Protein AF-A0A941WLI4-F1 (afdb_monomer_lite)

Radius of gyration: 25.93 Å; chains: 1; bounding box: 62×63×93 Å

pLDDT: mean 81.25, std 17.16, range [35.31, 98.75]

Structure (mmCIF, N/CA/C/O backbone):
data_AF-A0A941WLI4-F1
#
_entry.id   AF-A0A941WLI4-F1
#
loop_
_atom_site.group_PDB
_atom_site.id
_atom_site.type_symbol
_atom_site.label_atom_id
_atom_site.label_alt_id
_atom_site.label_comp_id
_atom_site.label_asym_id
_atom_site.label_entity_id
_atom_site.label_seq_id
_atom_site.pdbx_PDB_ins_code
_atom_site.Cartn_x
_atom_site.Cartn_y
_atom_site.Cartn_z
_atom_site.occupancy
_atom_site.B_iso_or_equiv
_atom_site.auth_seq_id
_atom_site.auth_comp_id
_atom_site.auth_asym_id
_atom_site.auth_atom_id
_atom_site.pdbx_PDB_model_num
ATOM 1 N N . MET A 1 1 ? -6.046 -20.118 -32.457 1.00 35.31 1 MET A N 1
ATOM 2 C CA . MET A 1 1 ? -5.044 -19.405 -33.283 1.00 35.31 1 MET A CA 1
ATOM 3 C C . MET A 1 1 ? -5.663 -19.207 -34.659 1.00 35.31 1 MET A C 1
ATOM 5 O O . MET A 1 1 ? -5.936 -20.206 -35.312 1.00 35.31 1 MET A O 1
ATOM 9 N N . PHE A 1 2 ? -5.959 -17.973 -35.064 1.00 43.19 2 PHE A N 1
ATOM 10 C CA . PHE A 1 2 ? -6.449 -17.697 -36.419 1.00 43.19 2 PHE A CA 1
ATOM 11 C C . PHE A 1 2 ? -5.266 -17.717 -37.396 1.00 43.19 2 PHE A C 1
ATOM 13 O O . PHE A 1 2 ? -4.190 -17.221 -37.063 1.00 43.19 2 PHE A O 1
ATOM 20 N N . LYS A 1 3 ? -5.441 -18.322 -38.573 1.00 45.19 3 LYS A N 1
ATOM 21 C CA . LYS A 1 3 ? -4.456 -18.323 -39.663 1.00 45.19 3 LYS A CA 1
ATOM 22 C C . LYS A 1 3 ? -5.121 -17.812 -40.943 1.00 45.19 3 LYS A C 1
ATOM 24 O O . LYS A 1 3 ? -6.321 -18.037 -41.099 1.00 45.19 3 LYS A O 1
ATOM 29 N N . PRO A 1 4 ? -4.372 -17.154 -41.845 1.00 57.69 4 PRO A N 1
ATOM 30 C CA . PRO A 1 4 ? -4.900 -16.741 -43.139 1.00 57.69 4 PRO A CA 1
ATOM 31 C C . PRO A 1 4 ? -5.430 -17.944 -43.923 1.00 57.69 4 PRO A C 1
ATOM 33 O O . PRO A 1 4 ? -4.802 -19.005 -43.927 1.00 57.69 4 PRO A O 1
ATOM 36 N N . VAL A 1 5 ? -6.567 -17.762 -44.590 1.00 71.31 5 VAL A N 1
ATOM 37 C CA . VAL A 1 5 ? -7.131 -18.725 -45.541 1.00 71.31 5 VAL A CA 1
ATOM 38 C C . VAL A 1 5 ? -7.074 -18.071 -46.915 1.00 71.31 5 VAL A C 1
ATOM 40 O O . VAL A 1 5 ? -7.635 -16.992 -47.099 1.00 71.31 5 VAL A O 1
ATOM 43 N N . GLU A 1 6 ? -6.375 -18.689 -47.863 1.00 70.69 6 GLU A N 1
ATOM 44 C CA . GLU A 1 6 ? -6.380 -18.234 -49.254 1.00 70.69 6 GLU A CA 1
ATOM 45 C C . GLU A 1 6 ? -7.655 -18.730 -49.947 1.00 70.69 6 GLU A C 1
ATOM 47 O O . GLU A 1 6 ? -7.964 -19.920 -49.898 1.00 70.69 6 GLU A O 1
ATOM 52 N N . LEU A 1 7 ? -8.400 -17.814 -50.569 1.00 78.38 7 LEU A N 1
ATOM 53 C CA . LEU A 1 7 ? -9.630 -18.097 -51.314 1.00 78.38 7 LEU A CA 1
ATOM 54 C C . LEU A 1 7 ? -9.481 -17.567 -52.744 1.00 78.38 7 LEU A C 1
ATOM 56 O O . LEU A 1 7 ? -8.980 -16.455 -52.933 1.00 78.38 7 LEU A O 1
ATOM 60 N N . ALA A 1 8 ? -9.900 -18.347 -53.743 1.00 82.06 8 ALA A N 1
ATOM 61 C CA . ALA A 1 8 ? -9.901 -17.911 -55.136 1.00 82.06 8 ALA A CA 1
ATOM 62 C C . ALA A 1 8 ? -11.144 -17.062 -55.462 1.00 82.06 8 ALA A C 1
ATOM 64 O O . ALA A 1 8 ? -12.126 -17.028 -54.718 1.00 82.06 8 ALA A O 1
ATOM 65 N N . GLU A 1 9 ? -11.113 -16.363 -56.599 1.00 74.31 9 GLU A N 1
ATOM 66 C CA . GLU A 1 9 ? -12.253 -15.579 -57.080 1.00 74.31 9 GLU A CA 1
ATOM 67 C C . GLU A 1 9 ? -13.470 -16.492 -57.321 1.00 74.31 9 GLU A C 1
ATOM 69 O O . GLU A 1 9 ? -13.434 -17.387 -58.164 1.00 74.31 9 GLU A O 1
ATOM 74 N N . GLY A 1 10 ? -14.547 -16.265 -56.563 1.00 80.31 10 GLY A N 1
ATOM 75 C CA . GLY A 1 10 ? -15.776 -17.065 -56.608 1.00 80.31 10 GLY A CA 1
ATOM 76 C C . GLY A 1 10 ? -15.912 -18.112 -55.497 1.00 80.31 10 GLY A C 1
ATOM 77 O O . GLY A 1 10 ? -16.994 -18.683 -55.351 1.00 80.31 10 GLY A O 1
ATOM 78 N N . ASP A 1 11 ? -14.878 -18.328 -54.678 1.00 82.25 11 ASP A N 1
ATOM 79 C CA . ASP A 1 11 ? -14.972 -19.228 -53.531 1.00 82.25 11 ASP A CA 1
ATOM 80 C C . ASP A 1 11 ? -15.781 -18.603 -52.392 1.00 82.25 11 ASP A C 1
ATOM 82 O O . ASP A 1 11 ? -15.665 -17.420 -52.069 1.00 82.25 11 ASP A O 1
ATOM 86 N N . THR A 1 12 ? -16.591 -19.433 -51.736 1.00 71.44 12 THR A N 1
ATOM 87 C CA . THR A 1 12 ? -17.271 -19.074 -50.488 1.00 71.44 12 THR A CA 1
ATOM 88 C C . THR A 1 12 ? -16.783 -20.009 -49.392 1.00 71.44 12 THR A C 1
ATOM 90 O O . THR A 1 12 ? -16.913 -21.225 -49.515 1.00 71.44 12 THR A O 1
ATOM 93 N N . SER A 1 13 ? -16.232 -19.451 -48.316 1.00 70.38 13 SER A N 1
ATOM 94 C CA . SER A 1 13 ? -15.919 -20.205 -47.102 1.00 70.38 13 SER A CA 1
ATOM 95 C C . SER A 1 13 ? -16.942 -19.870 -46.027 1.00 70.38 13 SER A C 1
ATOM 97 O O . SER A 1 13 ? -17.285 -18.704 -45.832 1.00 70.38 13 SER A O 1
ATOM 99 N N . VAL A 1 14 ? -17.439 -20.895 -45.339 1.00 72.50 14 VAL A N 1
ATOM 100 C CA . VAL A 1 14 ? -18.355 -20.750 -44.207 1.00 72.50 14 VAL A CA 1
ATOM 101 C C . VAL A 1 14 ? -17.592 -21.155 -42.956 1.00 72.50 14 VAL A C 1
ATOM 103 O O . VAL A 1 14 ? -17.152 -22.297 -42.836 1.00 72.50 14 VAL A O 1
ATOM 106 N N . MET A 1 15 ? -17.424 -20.209 -42.034 1.00 65.12 15 MET A N 1
ATOM 107 C CA . MET A 1 15 ? -16.890 -20.476 -40.705 1.00 65.12 15 MET A CA 1
ATOM 108 C C . MET A 1 15 ? -18.048 -20.498 -39.715 1.00 65.12 15 MET A C 1
ATOM 110 O O . MET A 1 15 ? -18.773 -19.514 -39.587 1.00 65.12 15 MET A O 1
ATOM 114 N N . GLU A 1 16 ? -18.199 -21.608 -39.004 1.00 68.56 16 GLU A N 1
ATOM 115 C CA . GLU A 1 16 ? -19.107 -21.689 -37.867 1.00 68.56 16 GLU A CA 1
ATOM 116 C C . GLU A 1 16 ? -18.304 -21.448 -36.587 1.00 68.56 16 GLU A C 1
ATOM 118 O O . GLU A 1 16 ? -17.360 -22.175 -36.274 1.00 68.56 16 GLU A O 1
ATOM 123 N N . LEU A 1 17 ? -18.650 -20.377 -35.877 1.00 65.31 17 LEU A N 1
ATOM 124 C CA . LEU A 1 17 ? -18.075 -20.030 -34.584 1.00 65.31 17 LEU A CA 1
ATOM 125 C C . LEU A 1 17 ? -19.111 -20.349 -33.512 1.00 65.31 17 LEU A C 1
ATOM 127 O O . LEU A 1 17 ? -20.175 -19.735 -33.471 1.00 65.31 17 LEU A O 1
ATOM 131 N N . THR A 1 18 ? -18.799 -21.307 -32.644 1.00 67.06 18 THR A N 1
ATOM 132 C CA . THR A 1 18 ? -19.594 -21.561 -31.441 1.00 67.06 18 THR A CA 1
ATOM 133 C C . THR A 1 18 ? -18.980 -20.788 -30.285 1.00 67.06 18 THR A C 1
ATOM 135 O O . THR A 1 18 ? -17.830 -21.025 -29.918 1.00 67.06 18 THR A O 1
ATOM 138 N N . PHE A 1 19 ? -19.751 -19.866 -29.716 1.00 61.34 19 PHE A N 1
ATOM 139 C CA . PHE A 1 19 ? -19.403 -19.185 -28.477 1.00 61.34 19 PHE A CA 1
ATOM 140 C C . PHE A 1 19 ? -20.145 -19.880 -27.340 1.00 61.34 19 PHE A C 1
ATOM 142 O O . PHE A 1 19 ? -21.375 -19.871 -27.302 1.00 61.34 19 PHE A O 1
ATOM 149 N N . THR A 1 20 ? -19.405 -20.498 -26.428 1.00 57.06 20 THR A N 1
ATOM 150 C CA . THR A 1 20 ? -19.954 -21.022 -25.177 1.00 57.06 20 THR A CA 1
ATOM 151 C C . THR A 1 20 ? -19.419 -20.135 -24.062 1.00 57.06 20 THR A C 1
ATOM 153 O O . THR A 1 20 ? -18.197 -20.012 -23.957 1.00 57.06 20 THR A O 1
ATOM 156 N N . PRO A 1 21 ? -20.278 -19.459 -23.278 1.00 54.91 21 PRO A N 1
ATOM 157 C CA . PRO A 1 21 ? -19.793 -18.740 -22.110 1.00 54.91 21 PRO A CA 1
ATOM 158 C C . PRO A 1 21 ? -19.152 -19.759 -21.161 1.00 54.91 21 PRO A C 1
ATOM 160 O O . PRO A 1 21 ? -19.762 -20.786 -20.874 1.00 54.91 21 PRO A O 1
ATOM 163 N N . ALA A 1 22 ? -17.917 -19.502 -20.728 1.00 56.69 22 ALA A N 1
ATOM 164 C CA . ALA A 1 22 ? -17.354 -20.218 -19.589 1.00 56.69 22 ALA A CA 1
ATOM 165 C C . ALA A 1 22 ? -18.136 -19.823 -18.328 1.00 56.69 22 ALA A C 1
ATOM 167 O O . ALA A 1 22 ? -18.590 -18.671 -18.227 1.00 56.69 22 ALA A O 1
ATOM 168 N N . ASP A 1 23 ? -18.297 -20.759 -17.392 1.00 59.03 23 ASP A N 1
ATOM 169 C CA . ASP A 1 23 ? -18.914 -20.444 -16.111 1.00 59.03 23 ASP A CA 1
ATOM 170 C C . ASP A 1 23 ? -18.048 -19.423 -15.360 1.00 59.03 23 ASP A C 1
ATOM 172 O O . ASP A 1 23 ? -16.819 -19.403 -15.442 1.00 59.03 23 ASP A O 1
ATOM 176 N N . PHE A 1 24 ? -18.723 -18.488 -14.692 1.00 55.38 24 PHE A N 1
ATOM 177 C CA . PHE A 1 24 ? -18.091 -17.338 -14.043 1.00 55.38 24 PHE A CA 1
ATOM 178 C C . PHE A 1 24 ? -17.103 -17.752 -12.947 1.00 55.38 24 PHE A C 1
ATOM 180 O O . PHE A 1 24 ? -16.064 -17.121 -12.780 1.00 55.38 24 PHE A O 1
ATOM 187 N N . GLU A 1 25 ? -17.432 -18.839 -12.252 1.00 57.31 25 GLU A N 1
ATOM 188 C CA . GLU A 1 25 ? -16.651 -19.414 -11.157 1.00 57.31 25 GLU A CA 1
ATOM 189 C C . GLU A 1 25 ? -15.349 -20.080 -11.647 1.00 57.31 25 GLU A C 1
ATOM 191 O O . GLU A 1 25 ? -14.444 -20.290 -10.850 1.00 57.31 25 GLU A O 1
ATOM 196 N N . ASP A 1 26 ? -15.198 -20.329 -12.955 1.00 55.44 26 ASP A N 1
ATOM 197 C CA . ASP A 1 26 ? -14.084 -21.119 -13.502 1.00 55.44 26 ASP A CA 1
ATOM 198 C C . ASP A 1 26 ? -12.876 -20.281 -13.967 1.00 55.44 26 ASP A C 1
ATOM 200 O O . ASP A 1 26 ? -11.865 -20.840 -14.393 1.00 55.44 26 ASP A O 1
ATOM 204 N N . SER A 1 27 ? -12.977 -18.945 -13.995 1.00 61.56 27 SER A N 1
ATOM 205 C CA . SER A 1 27 ? -12.001 -18.106 -14.722 1.00 61.56 27 SER A CA 1
ATOM 206 C C . SER A 1 27 ? -10.833 -17.596 -13.869 1.00 61.56 27 SER A C 1
ATOM 208 O O . SER A 1 27 ? -9.748 -17.409 -14.413 1.00 61.56 27 SER A O 1
ATOM 210 N N . PHE A 1 28 ? -11.032 -17.412 -12.559 1.00 71.69 28 PHE A N 1
ATOM 211 C CA . PHE A 1 28 ? -9.983 -17.044 -11.601 1.00 71.69 28 PHE A CA 1
ATOM 212 C C . PHE A 1 28 ? -10.249 -17.761 -10.276 1.00 71.69 28 PHE A C 1
ATOM 214 O O . PHE A 1 28 ? -11.030 -17.279 -9.454 1.00 71.69 28 PHE A O 1
ATOM 221 N N . ASP A 1 29 ? -9.631 -18.928 -10.094 1.00 76.81 29 ASP A N 1
ATOM 222 C CA . ASP A 1 29 ? -9.624 -19.603 -8.798 1.00 76.81 29 ASP A CA 1
ATOM 223 C C . ASP A 1 29 ? -8.736 -18.796 -7.847 1.00 76.81 29 ASP A C 1
ATOM 225 O O . ASP A 1 29 ? -7.531 -18.672 -8.058 1.00 76.81 29 ASP A O 1
ATOM 229 N N . LEU A 1 30 ? -9.354 -18.180 -6.840 1.00 85.69 30 LEU A N 1
ATOM 230 C CA . LEU A 1 30 ? -8.645 -17.428 -5.806 1.00 85.69 30 LEU A CA 1
ATOM 231 C C . LEU A 1 30 ? -8.237 -18.335 -4.632 1.00 85.69 30 LEU A C 1
ATOM 233 O O . LEU A 1 30 ? -7.497 -17.896 -3.747 1.00 85.69 30 LEU A O 1
ATOM 237 N N . GLY A 1 31 ? -8.705 -19.585 -4.632 1.00 88.69 31 GLY A N 1
ATOM 238 C CA . GLY A 1 31 ? -8.692 -20.500 -3.504 1.00 88.69 31 GLY A CA 1
ATOM 239 C C . GLY A 1 31 ? -9.879 -20.278 -2.561 1.00 88.69 3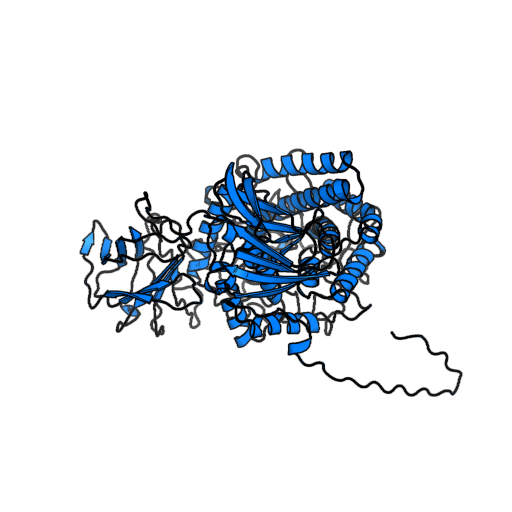1 GLY A C 1
ATOM 240 O O . GLY A 1 31 ? -10.939 -19.818 -2.968 1.00 88.69 31 GLY A O 1
ATOM 241 N N . GLU A 1 32 ? -9.702 -20.620 -1.287 1.00 94.25 32 GLU A N 1
ATOM 242 C CA . GLU A 1 32 ? -10.704 -20.458 -0.228 1.00 94.25 32 GLU A CA 1
ATOM 243 C C . GLU A 1 32 ? -10.306 -19.276 0.664 1.00 94.25 32 GLU A C 1
ATOM 245 O O . GLU A 1 32 ? -9.334 -19.358 1.425 1.00 94.25 32 GLU A O 1
ATOM 250 N N . LEU A 1 33 ? -11.037 -18.163 0.573 1.00 94.62 33 LEU A N 1
ATOM 251 C CA . LEU A 1 33 ? -10.699 -16.915 1.257 1.00 94.62 33 LEU A CA 1
ATOM 252 C C . LEU A 1 33 ? -11.603 -16.690 2.475 1.00 94.62 33 LEU A C 1
ATOM 254 O O . LEU A 1 33 ? -12.803 -16.443 2.357 1.00 94.62 33 LEU A O 1
ATOM 258 N N . TYR A 1 34 ? -11.011 -16.691 3.669 1.00 94.62 34 TYR A N 1
ATOM 259 C CA . TYR A 1 34 ? -11.693 -16.291 4.901 1.00 94.62 34 TYR A CA 1
ATOM 260 C C . TYR A 1 34 ? -11.432 -14.818 5.234 1.00 94.62 34 TYR A C 1
ATOM 262 O O . TYR A 1 34 ? -10.445 -14.222 4.806 1.00 94.62 34 TYR A O 1
ATOM 270 N N . GLY A 1 35 ? -12.336 -14.211 6.008 1.00 91.62 35 GLY A N 1
ATOM 271 C CA . GLY A 1 35 ? -12.226 -12.819 6.465 1.00 91.62 35 GLY A CA 1
ATOM 272 C C . GLY A 1 35 ? -12.597 -11.769 5.412 1.00 91.62 35 GLY A C 1
ATOM 273 O O . GLY A 1 35 ? -12.829 -10.613 5.757 1.00 91.62 35 GLY A O 1
ATOM 274 N N . VAL A 1 36 ? -12.734 -12.166 4.147 1.00 93.19 36 VAL A N 1
ATOM 275 C CA . VAL A 1 36 ? -13.231 -11.335 3.044 1.00 93.19 36 VAL A CA 1
ATOM 276 C C . VAL A 1 36 ? -14.399 -12.021 2.337 1.00 93.19 36 VAL A C 1
ATOM 278 O O . VAL A 1 36 ? -14.551 -13.239 2.408 1.00 93.19 36 VAL A O 1
ATOM 281 N N . ASN A 1 37 ? -15.245 -11.253 1.650 1.00 91.12 37 ASN A N 1
ATOM 282 C CA . ASN A 1 37 ? -16.285 -11.819 0.792 1.00 91.12 37 ASN A CA 1
ATOM 283 C C . ASN A 1 37 ? -15.672 -12.335 -0.522 1.00 91.12 37 ASN A C 1
ATOM 285 O O . ASN A 1 37 ? -15.684 -11.630 -1.530 1.00 91.12 37 ASN A O 1
ATOM 289 N N . GLU A 1 38 ? -15.140 -13.560 -0.489 1.00 90.31 38 GLU A N 1
ATOM 290 C CA . GLU A 1 38 ? -14.499 -14.247 -1.621 1.00 90.31 38 GLU A CA 1
ATOM 291 C C . GLU A 1 38 ? -15.297 -14.123 -2.920 1.00 90.31 38 GLU A C 1
ATOM 293 O O . GLU A 1 38 ? -14.754 -13.746 -3.956 1.00 90.31 38 GLU A O 1
ATOM 298 N N . LYS A 1 39 ? -16.609 -14.374 -2.848 1.00 87.75 39 LYS A N 1
ATOM 299 C CA . LYS A 1 39 ? -17.485 -14.335 -4.016 1.00 87.75 39 LYS A CA 1
ATOM 300 C C . LYS A 1 39 ? -17.496 -12.953 -4.666 1.00 87.75 39 LYS A C 1
ATOM 302 O O . LYS A 1 39 ? -17.342 -12.864 -5.878 1.00 87.75 39 LYS A O 1
ATOM 307 N N . LEU A 1 40 ? -17.656 -11.886 -3.880 1.00 87.88 40 LEU A N 1
ATOM 308 C CA . LEU A 1 40 ? -17.655 -10.520 -4.419 1.00 87.88 40 LEU A CA 1
ATOM 309 C C . LEU A 1 40 ? -16.267 -10.090 -4.907 1.00 87.88 40 LEU A C 1
ATOM 311 O O . LEU A 1 40 ? -16.177 -9.387 -5.909 1.00 87.88 40 LEU A O 1
ATOM 315 N N . VAL A 1 41 ? -15.195 -10.527 -4.239 1.00 89.12 41 VAL A N 1
ATOM 316 C CA . VAL A 1 41 ? -13.811 -10.274 -4.677 1.00 89.12 41 VAL A CA 1
ATOM 317 C C . VAL A 1 41 ? -13.559 -10.923 -6.040 1.00 89.12 41 VAL A C 1
ATOM 319 O O . VAL A 1 41 ? -13.110 -10.253 -6.972 1.00 89.12 41 VAL A O 1
ATOM 322 N N . SER A 1 42 ? -13.910 -12.203 -6.182 1.00 85.50 42 SER A N 1
ATOM 323 C CA . SER A 1 42 ? -13.845 -12.918 -7.458 1.00 85.50 42 SER A CA 1
ATOM 324 C C . SER A 1 42 ? -14.737 -12.256 -8.505 1.00 85.50 42 SER A C 1
ATOM 326 O O . SER A 1 42 ? -14.323 -12.081 -9.653 1.00 85.50 42 SER A O 1
ATOM 328 N N . GLU A 1 43 ? -15.929 -11.797 -8.114 1.00 82.25 43 GLU A N 1
ATOM 329 C CA . GLU A 1 43 ? -16.851 -11.139 -9.030 1.00 82.25 43 GLU A CA 1
ATOM 330 C C . GLU A 1 43 ? -16.317 -9.812 -9.574 1.00 82.25 43 GLU A C 1
ATOM 332 O O . GLU A 1 43 ? -16.396 -9.561 -10.781 1.00 82.25 43 GLU A O 1
ATOM 337 N N . ALA A 1 44 ? -15.703 -8.999 -8.716 1.00 81.94 44 ALA A N 1
ATOM 338 C CA . ALA A 1 44 ? -15.064 -7.749 -9.101 1.00 81.94 44 ALA A CA 1
ATOM 339 C C . ALA A 1 44 ? -13.867 -7.981 -10.043 1.00 81.94 44 ALA A C 1
ATOM 341 O O . ALA A 1 44 ? -13.782 -7.327 -11.086 1.00 81.94 44 ALA A O 1
ATOM 342 N N . LEU A 1 45 ? -12.982 -8.943 -9.738 1.00 80.69 45 LEU A N 1
ATOM 343 C CA . LEU A 1 45 ? -11.840 -9.288 -10.602 1.00 80.69 45 LEU A CA 1
ATOM 344 C C . LEU A 1 45 ? -12.286 -9.802 -11.974 1.00 80.69 45 LEU A C 1
ATOM 346 O O . LEU A 1 45 ? -11.777 -9.348 -13.000 1.00 80.69 45 LEU A O 1
ATOM 350 N N . ASN A 1 46 ? -13.260 -10.712 -12.005 1.00 76.88 46 ASN A N 1
ATOM 351 C CA . ASN A 1 46 ? -13.807 -11.262 -13.243 1.00 76.88 46 ASN A CA 1
ATOM 352 C C . ASN A 1 46 ? -14.489 -10.193 -14.102 1.00 76.88 46 ASN A C 1
ATOM 354 O O . ASN A 1 46 ? -14.291 -10.149 -15.320 1.00 76.88 46 ASN A O 1
ATOM 358 N N . SER A 1 47 ? -15.287 -9.326 -13.475 1.00 75.50 47 SER A N 1
ATOM 359 C CA . SER A 1 47 ? -15.949 -8.209 -14.158 1.00 75.50 47 SER A CA 1
ATOM 360 C C . SER A 1 47 ? -14.917 -7.285 -14.793 1.00 75.50 47 SER A C 1
ATOM 362 O O . SER A 1 47 ? -15.025 -6.939 -15.971 1.00 75.50 47 SER A O 1
ATOM 364 N N . PHE A 1 48 ? -13.864 -6.973 -14.041 1.00 75.44 48 PHE A N 1
ATOM 365 C CA . PHE A 1 48 ? -12.774 -6.142 -14.511 1.00 75.44 48 PHE A CA 1
ATOM 366 C C . PHE A 1 48 ? -12.000 -6.792 -15.674 1.00 75.44 48 PHE A C 1
ATOM 368 O O . PHE A 1 48 ? -11.885 -6.192 -16.741 1.00 75.44 48 PHE A O 1
ATOM 375 N N . ALA A 1 49 ? -11.554 -8.045 -15.545 1.00 71.56 49 ALA A N 1
ATOM 376 C CA . ALA A 1 49 ? -10.831 -8.757 -16.605 1.00 71.56 49 ALA A CA 1
ATOM 377 C C . ALA A 1 49 ? -11.600 -8.808 -17.940 1.00 71.56 49 ALA A C 1
ATOM 379 O O . ALA A 1 49 ? -11.003 -8.712 -19.016 1.00 71.56 49 ALA A O 1
ATOM 380 N N . ARG A 1 50 ? -12.934 -8.934 -17.880 1.00 68.00 50 ARG A N 1
ATOM 381 C CA . ARG A 1 50 ? -13.813 -8.953 -19.060 1.00 68.00 50 ARG A CA 1
ATOM 382 C C . ARG A 1 50 ? -13.936 -7.588 -19.725 1.00 68.00 50 ARG A C 1
ATOM 384 O O . ARG A 1 50 ? -13.878 -7.527 -20.950 1.00 68.00 50 ARG A O 1
ATOM 391 N N . ILE A 1 51 ? -14.086 -6.513 -18.946 1.00 64.12 51 ILE A N 1
ATOM 392 C CA . ILE A 1 51 ? -14.123 -5.137 -19.476 1.00 64.12 51 ILE A CA 1
ATOM 393 C C . ILE A 1 51 ? -12.819 -4.809 -20.185 1.00 64.12 51 ILE A C 1
ATOM 395 O O . ILE A 1 51 ? -12.834 -4.203 -21.248 1.00 64.12 51 ILE A O 1
ATOM 399 N N . MET A 1 52 ? -11.705 -5.281 -19.639 1.00 62.09 52 MET A N 1
ATOM 400 C CA . MET A 1 52 ? -10.374 -5.035 -20.182 1.00 62.09 52 MET A CA 1
ATOM 401 C C . MET A 1 52 ? -10.065 -5.840 -21.450 1.00 62.09 52 MET A C 1
ATOM 403 O O . MET A 1 52 ? -8.968 -5.680 -21.981 1.00 62.09 52 MET A O 1
ATOM 407 N N . LEU A 1 53 ? -10.988 -6.717 -21.904 1.00 54.06 53 LEU A N 1
ATOM 408 C CA . LEU A 1 53 ? -10.856 -7.649 -23.037 1.00 54.06 53 LEU A CA 1
ATOM 409 C C . LEU A 1 53 ? -9.389 -7.998 -23.334 1.00 54.06 53 LEU A C 1
ATOM 411 O O . LEU A 1 53 ? -8.875 -7.737 -24.423 1.00 54.06 53 LEU A O 1
ATOM 415 N N . LEU A 1 54 ? -8.712 -8.601 -22.351 1.00 52.75 54 LEU A N 1
ATOM 416 C CA . LEU A 1 54 ? -7.330 -9.076 -22.467 1.00 52.75 54 LEU A CA 1
ATOM 417 C C . LEU A 1 54 ? -7.301 -10.357 -23.314 1.00 52.75 54 LEU A C 1
ATOM 419 O O . LEU A 1 54 ? -6.991 -11.455 -22.860 1.00 52.75 54 LEU A O 1
ATOM 423 N N . GLY A 1 55 ? -7.708 -10.233 -24.575 1.00 39.19 55 GLY A N 1
ATOM 424 C CA . GLY A 1 55 ? -7.599 -11.284 -25.567 1.00 39.19 55 GLY A CA 1
ATOM 425 C C . GLY A 1 55 ? -6.145 -11.460 -25.995 1.00 39.19 55 GLY A C 1
ATOM 426 O O . GLY A 1 55 ? -5.397 -10.496 -26.172 1.00 39.19 55 GLY A O 1
ATOM 427 N N . LYS A 1 56 ? -5.737 -12.709 -26.240 1.00 37.78 56 LYS A N 1
ATOM 428 C CA . LYS A 1 56 ? -4.448 -13.010 -26.878 1.00 37.78 56 LYS A CA 1
ATOM 429 C C . LYS A 1 56 ? -4.300 -12.168 -28.157 1.00 37.78 56 LYS A C 1
ATOM 431 O O . LYS A 1 56 ? -5.032 -12.395 -29.118 1.00 37.78 56 LYS A O 1
ATOM 436 N N . ASN A 1 57 ? -3.308 -11.273 -28.171 1.00 38.66 57 ASN A N 1
ATOM 437 C CA . ASN A 1 57 ? -2.854 -10.442 -29.301 1.00 38.66 57 ASN A CA 1
ATOM 438 C C . ASN A 1 57 ? -3.559 -9.090 -29.549 1.00 38.66 57 ASN A C 1
ATOM 440 O O . ASN A 1 57 ? -3.323 -8.523 -30.615 1.00 38.66 57 ASN A O 1
ATOM 444 N N . VAL A 1 58 ? -4.369 -8.549 -28.626 1.00 39.06 58 VAL A N 1
ATOM 445 C CA . VAL A 1 58 ? -5.015 -7.223 -28.834 1.00 39.06 58 VAL A CA 1
ATOM 446 C C . VAL A 1 58 ? -4.357 -6.051 -28.084 1.00 39.06 58 VAL A C 1
ATOM 448 O O . VAL A 1 58 ? -4.647 -4.903 -28.405 1.00 39.06 58 VAL A O 1
ATOM 451 N N . GLY A 1 59 ? -3.401 -6.309 -27.181 1.00 48.72 59 GLY A N 1
ATOM 452 C CA . GLY A 1 59 ? -2.838 -5.281 -26.285 1.00 48.72 59 GLY A CA 1
ATOM 453 C C . GLY A 1 59 ? -3.694 -5.094 -25.025 1.00 48.72 59 GLY A C 1
ATOM 454 O O . GLY A 1 59 ? -4.761 -5.695 -24.921 1.00 48.72 59 GLY A O 1
ATOM 455 N N . SER A 1 60 ? -3.206 -4.346 -24.030 1.00 54.66 60 SER A N 1
ATOM 456 C CA . SER A 1 60 ? -4.012 -3.984 -22.855 1.00 54.66 60 SER A CA 1
ATOM 457 C C . SER A 1 60 ? -4.845 -2.740 -23.172 1.00 54.66 60 SER A C 1
ATOM 459 O O . SER A 1 60 ? -4.357 -1.808 -23.805 1.00 54.66 60 SER A O 1
ATOM 461 N N . ALA A 1 61 ? -6.110 -2.731 -22.758 1.00 52.47 61 ALA A N 1
ATOM 462 C CA . ALA A 1 61 ? -7.006 -1.582 -22.867 1.00 52.47 61 ALA A CA 1
ATOM 463 C C . ALA A 1 61 ? -7.565 -1.305 -21.478 1.00 52.47 61 ALA A C 1
ATOM 465 O O . ALA A 1 61 ? -8.130 -2.215 -20.889 1.00 52.47 61 ALA A O 1
ATOM 466 N N . GLN A 1 62 ? -7.352 -0.100 -20.945 1.00 54.00 62 GLN A N 1
ATOM 467 C CA . GLN A 1 62 ? -7.739 0.269 -19.571 1.00 54.00 62 GLN A CA 1
ATOM 468 C C . GLN A 1 62 ? -8.881 1.274 -19.475 1.00 54.00 62 GLN A C 1
ATOM 470 O O . GLN A 1 62 ? -9.301 1.660 -18.389 1.00 54.00 62 GLN A O 1
ATOM 475 N N . GLU A 1 63 ? -9.374 1.686 -20.628 1.00 56.84 63 GLU A N 1
ATOM 476 C CA . GLU A 1 63 ? -10.536 2.535 -20.785 1.00 56.84 63 GLU A CA 1
ATOM 477 C C . GLU A 1 63 ? -11.516 1.793 -21.681 1.00 56.84 63 GLU A C 1
ATOM 479 O O . GLU A 1 63 ? -11.125 0.867 -22.401 1.00 56.84 63 GLU A O 1
ATOM 484 N N . PHE A 1 64 ? -12.799 2.126 -21.559 1.00 52.97 64 PHE A N 1
ATOM 485 C CA . PHE A 1 64 ? -13.883 1.316 -22.088 1.00 52.97 64 PHE A CA 1
ATOM 486 C C . PHE A 1 64 ? -13.694 0.983 -23.581 1.00 52.97 64 PHE A C 1
ATOM 488 O O . PHE A 1 64 ? -13.884 1.852 -24.442 1.00 52.97 64 PHE A O 1
ATOM 495 N N . PRO A 1 65 ? -13.408 -0.288 -23.932 1.00 49.47 65 PRO A N 1
ATOM 496 C CA . PRO A 1 65 ? -12.993 -0.652 -25.287 1.00 49.47 65 PRO A CA 1
ATOM 497 C C . PRO A 1 65 ? -14.118 -0.531 -26.324 1.00 49.47 65 PRO A C 1
ATOM 499 O O . PRO A 1 65 ? -13.859 -0.644 -27.522 1.00 49.47 65 PRO A O 1
ATOM 502 N N . ASN A 1 66 ? -15.370 -0.315 -25.889 1.00 43.78 66 ASN A N 1
ATOM 503 C CA . ASN A 1 66 ? -16.520 -0.186 -26.788 1.00 43.78 66 ASN A CA 1
ATOM 504 C C . ASN A 1 66 ? -16.848 1.267 -27.185 1.00 43.78 66 ASN A C 1
ATOM 506 O O . ASN A 1 66 ? -17.624 1.452 -28.122 1.00 43.78 66 ASN A O 1
ATOM 510 N N . VAL A 1 67 ? -16.287 2.283 -26.513 1.00 46.88 67 VAL A N 1
ATOM 511 C CA . VAL A 1 67 ? -16.450 3.711 -26.884 1.00 46.88 67 VAL A CA 1
ATOM 512 C C . VAL A 1 67 ? -15.114 4.301 -27.337 1.00 46.88 67 VAL A C 1
ATOM 514 O O . VAL A 1 67 ? -15.072 5.035 -28.325 1.00 46.88 67 VAL A O 1
ATOM 517 N N . TYR A 1 68 ? -14.019 3.897 -26.693 1.00 48.66 68 TYR A N 1
ATOM 518 C CA . TYR A 1 68 ? -12.683 4.408 -26.949 1.00 48.66 68 TYR A CA 1
ATOM 519 C C . TYR A 1 68 ? -11.727 3.242 -27.248 1.00 48.66 68 TYR A C 1
ATOM 521 O O . TYR A 1 68 ? -11.373 2.472 -26.362 1.00 48.66 68 TYR A O 1
ATOM 529 N N . ILE A 1 69 ? -11.237 3.122 -28.494 1.00 46.50 69 ILE A N 1
ATOM 530 C CA . ILE A 1 69 ? -9.973 2.395 -28.766 1.00 46.50 69 ILE A CA 1
ATOM 531 C C . ILE A 1 69 ? -8.832 3.351 -28.411 1.00 46.50 69 ILE A C 1
ATOM 533 O O . ILE A 1 69 ? -8.022 3.772 -29.238 1.00 46.50 69 ILE A O 1
ATOM 537 N N . GLU A 1 70 ? -8.862 3.789 -27.166 1.00 44.41 70 GLU A N 1
ATOM 538 C CA . GLU A 1 70 ? -7.797 4.526 -26.542 1.00 44.41 70 GLU A CA 1
ATOM 539 C C . GLU A 1 70 ? -6.782 3.490 -26.063 1.00 44.41 70 GLU A C 1
ATOM 541 O O . GLU A 1 70 ? -7.127 2.419 -25.565 1.00 44.41 70 GLU A O 1
ATOM 546 N N . LEU A 1 71 ? -5.507 3.769 -26.304 1.00 47.94 71 LEU A N 1
ATOM 547 C CA . LEU A 1 71 ? -4.432 3.147 -25.552 1.00 47.94 71 LEU A CA 1
ATOM 548 C C . LEU A 1 71 ? -4.232 4.132 -24.400 1.00 47.94 71 LEU A C 1
ATOM 550 O O . LEU A 1 71 ? -3.588 5.152 -24.629 1.00 47.94 71 LEU A O 1
ATOM 554 N N . PRO A 1 72 ? -4.887 3.948 -23.239 1.00 55.12 72 PRO A N 1
ATOM 555 C CA . PRO A 1 72 ? -4.724 4.835 -22.088 1.00 55.12 72 PRO A CA 1
ATOM 556 C C . PRO A 1 72 ? -3.337 4.628 -21.482 1.00 55.12 72 PRO A C 1
ATOM 558 O O . PRO A 1 72 ? -2.479 4.044 -22.133 1.00 55.12 72 PRO A O 1
ATOM 561 N N . ALA A 1 73 ? -3.068 5.121 -20.273 1.00 60.88 73 ALA A N 1
ATOM 562 C CA . ALA A 1 73 ? -1.728 5.204 -19.690 1.00 60.88 73 ALA A CA 1
ATOM 563 C C . ALA A 1 73 ? -1.038 3.836 -19.423 1.00 60.88 73 ALA A C 1
ATOM 565 O O . ALA A 1 73 ? -0.736 3.488 -18.290 1.00 60.88 73 ALA A O 1
ATOM 566 N N . LEU A 1 74 ? -0.730 3.064 -20.472 1.00 63.72 74 LEU A N 1
ATOM 567 C CA . LEU A 1 74 ? -0.124 1.729 -20.492 1.00 63.72 74 LEU A CA 1
ATOM 568 C C . LEU A 1 74 ? 1.179 1.645 -19.701 1.00 63.72 74 LEU A C 1
ATOM 570 O O . LEU A 1 74 ? 1.512 0.601 -19.140 1.00 63.72 74 LEU A O 1
ATOM 574 N N . GLN A 1 75 ? 1.891 2.762 -19.664 1.00 71.00 75 GLN A N 1
ATOM 575 C CA . GLN A 1 75 ? 3.113 2.975 -18.916 1.00 71.00 75 GLN A CA 1
ATOM 576 C C . GLN A 1 75 ? 2.927 2.979 -17.397 1.00 71.00 75 GLN A C 1
ATOM 578 O O . GLN A 1 75 ? 3.927 2.934 -16.692 1.00 71.00 75 GLN A O 1
ATOM 583 N N . MET A 1 76 ? 1.703 3.068 -16.874 1.00 79.25 76 MET A N 1
ATOM 584 C CA . MET A 1 76 ? 1.491 3.125 -15.433 1.00 79.25 76 MET A CA 1
ATOM 585 C C . MET A 1 76 ? 1.816 1.799 -14.758 1.00 79.25 76 MET A C 1
ATOM 587 O O . MET A 1 76 ? 1.428 0.727 -15.220 1.00 79.25 76 MET A O 1
ATOM 591 N N . HIS A 1 77 ? 2.534 1.875 -13.638 1.00 78.81 77 HIS A N 1
ATOM 592 C CA . HIS A 1 77 ? 3.030 0.696 -12.933 1.00 78.81 77 HIS A CA 1
ATOM 593 C C . HIS A 1 77 ? 1.896 -0.205 -12.415 1.00 78.81 77 HIS A C 1
ATOM 595 O O . HIS A 1 77 ? 1.983 -1.433 -12.496 1.00 78.81 77 HIS A O 1
ATOM 601 N N . TRP A 1 78 ? 0.782 0.390 -11.980 1.00 81.19 78 TRP A N 1
ATOM 602 C CA . TRP A 1 78 ? -0.388 -0.335 -11.482 1.00 81.19 78 TRP A CA 1
ATOM 603 C C . TRP A 1 78 ? -1.086 -1.192 -12.557 1.00 81.19 78 TRP A C 1
ATOM 605 O O . TRP A 1 78 ? -1.820 -2.121 -12.227 1.00 81.19 78 TRP A O 1
ATOM 615 N N . ASN A 1 79 ? -0.790 -0.989 -13.845 1.00 80.75 79 ASN A N 1
ATOM 616 C CA . ASN A 1 79 ? -1.264 -1.856 -14.935 1.00 80.75 79 ASN A CA 1
ATOM 617 C C . ASN A 1 79 ? -0.626 -3.232 -14.862 1.00 80.75 79 ASN A C 1
ATOM 619 O O . ASN A 1 79 ? -1.288 -4.257 -15.022 1.00 80.75 79 ASN A O 1
ATOM 623 N N . THR A 1 80 ? 0.682 -3.235 -14.621 1.00 86.00 80 THR A N 1
ATOM 624 C CA . THR A 1 80 ? 1.459 -4.452 -14.444 1.00 86.00 80 THR A CA 1
ATOM 625 C C . THR A 1 80 ? 1.030 -5.165 -13.164 1.00 86.00 80 THR A C 1
ATOM 627 O O . THR A 1 80 ? 0.890 -6.385 -13.179 1.00 86.00 80 THR A O 1
ATOM 630 N N . ALA A 1 81 ? 0.747 -4.415 -12.093 1.00 86.19 81 ALA A N 1
ATOM 631 C CA . ALA A 1 81 ? 0.190 -4.959 -10.856 1.00 86.19 81 ALA A CA 1
ATOM 632 C C . ALA A 1 81 ? -1.149 -5.681 -11.097 1.00 86.19 81 ALA A C 1
ATOM 634 O O . ALA A 1 81 ? -1.291 -6.846 -10.736 1.00 86.19 81 ALA A O 1
ATOM 635 N N . MET A 1 82 ? -2.089 -5.041 -11.803 1.00 81.56 82 MET A N 1
ATOM 636 C CA . MET A 1 82 ? -3.378 -5.657 -12.136 1.00 81.56 82 MET A CA 1
ATOM 637 C C . MET A 1 82 ? -3.251 -6.879 -13.039 1.00 81.56 82 MET A C 1
ATOM 639 O O . MET A 1 82 ? -3.909 -7.889 -12.800 1.00 81.56 82 MET A O 1
ATOM 643 N N . ALA A 1 83 ? -2.404 -6.804 -14.071 1.00 81.69 83 ALA A N 1
ATOM 644 C CA . ALA A 1 83 ? -2.168 -7.936 -14.959 1.00 81.69 83 ALA A CA 1
ATOM 645 C C . ALA A 1 83 ? -1.665 -9.164 -14.183 1.00 81.69 83 ALA A C 1
ATOM 647 O O . ALA A 1 83 ? -2.082 -10.280 -14.497 1.00 81.69 83 ALA A O 1
ATOM 648 N N . ALA A 1 84 ? -0.835 -8.949 -13.156 1.00 82.50 84 ALA A N 1
ATOM 649 C CA . ALA A 1 84 ? -0.330 -10.002 -12.283 1.00 82.50 84 ALA A CA 1
ATOM 650 C C . ALA A 1 84 ? -1.411 -10.573 -11.349 1.00 82.50 84 ALA A C 1
ATOM 652 O O . ALA A 1 84 ? -1.460 -11.786 -11.160 1.00 82.50 84 ALA A O 1
ATOM 653 N N . THR A 1 85 ? -2.313 -9.741 -10.812 1.00 82.00 85 THR A N 1
ATOM 654 C CA . THR A 1 85 ? -3.405 -10.194 -9.924 1.00 82.00 85 THR A CA 1
ATOM 655 C C . THR A 1 85 ? -4.378 -11.157 -10.605 1.00 82.00 85 THR A C 1
ATOM 657 O O . THR A 1 85 ? -4.964 -11.996 -9.932 1.00 82.00 85 THR A O 1
ATOM 660 N N . PHE A 1 86 ? -4.523 -11.100 -11.932 1.00 78.19 86 PHE A N 1
ATOM 661 C CA . PHE A 1 86 ? -5.340 -12.071 -12.668 1.00 78.19 86 PHE A CA 1
ATOM 662 C C . PHE A 1 86 ? -4.782 -13.497 -12.656 1.00 78.19 86 PHE A C 1
ATOM 664 O O . PHE A 1 86 ? -5.491 -14.415 -13.045 1.00 78.19 86 PHE A O 1
ATOM 671 N N . GLY A 1 87 ? -3.522 -13.708 -12.266 1.00 74.19 87 GLY A N 1
ATOM 672 C CA . GLY A 1 87 ? -2.963 -15.056 -12.160 1.00 74.19 87 GLY A CA 1
ATOM 673 C C . GLY A 1 87 ? -2.887 -15.825 -13.488 1.00 74.19 87 GLY A C 1
ATOM 674 O O . GLY A 1 87 ? -2.812 -17.049 -13.477 1.00 74.19 87 GLY A O 1
ATOM 675 N N . ASP A 1 88 ? -2.884 -15.133 -14.633 1.00 77.50 88 ASP A N 1
ATOM 676 C CA . ASP A 1 88 ? -2.867 -15.732 -15.972 1.00 77.50 88 ASP A CA 1
ATOM 677 C C . ASP A 1 88 ? -1.644 -15.273 -16.791 1.00 77.50 88 ASP A C 1
ATOM 679 O O . ASP A 1 88 ? -1.260 -14.105 -16.811 1.00 77.50 88 ASP A O 1
ATOM 683 N N . ASP A 1 89 ? -1.016 -16.197 -17.523 1.00 80.88 89 ASP A N 1
ATOM 684 C CA . ASP A 1 89 ? 0.142 -15.860 -18.362 1.00 80.88 89 ASP A CA 1
ATOM 685 C C . ASP A 1 89 ? -0.261 -15.006 -19.582 1.00 80.88 89 ASP A C 1
ATOM 687 O O . ASP A 1 89 ? 0.570 -14.274 -20.132 1.00 80.88 89 ASP A O 1
ATOM 691 N N . ALA A 1 90 ? -1.513 -15.091 -20.055 1.00 77.19 90 ALA A N 1
ATOM 692 C CA . ALA A 1 90 ? -1.953 -14.316 -21.212 1.00 77.19 90 ALA A CA 1
ATOM 693 C C . ALA A 1 90 ? -2.185 -12.834 -20.871 1.00 77.19 90 ALA A C 1
ATOM 695 O O . ALA A 1 90 ? -1.847 -11.985 -21.707 1.00 77.19 90 ALA A O 1
ATOM 696 N N . SER A 1 91 ? -2.668 -12.503 -19.667 1.00 78.00 91 SER A N 1
ATOM 697 C CA . SER A 1 91 ? -2.729 -11.113 -19.183 1.00 78.00 91 SER A CA 1
ATOM 698 C C . SER A 1 91 ? -1.329 -10.494 -19.116 1.00 78.00 91 SER A C 1
ATOM 700 O O . SER A 1 91 ? -1.097 -9.420 -19.678 1.00 78.00 91 SER A O 1
ATOM 702 N N . MET A 1 92 ? -0.357 -11.210 -18.543 1.00 84.88 92 MET A N 1
ATOM 703 C CA . MET A 1 92 ? 1.029 -10.746 -18.471 1.00 84.88 92 MET A CA 1
ATOM 704 C C . MET A 1 92 ? 1.647 -10.599 -19.862 1.00 84.88 92 MET A C 1
ATOM 706 O O . MET A 1 92 ? 2.218 -9.556 -20.177 1.00 84.88 92 MET A O 1
ATOM 710 N N . ASN A 1 93 ? 1.469 -11.572 -20.757 1.00 83.19 93 ASN A N 1
ATOM 711 C CA . ASN A 1 93 ? 1.950 -11.445 -22.135 1.00 83.19 93 ASN A CA 1
ATOM 712 C C . ASN A 1 93 ? 1.305 -10.255 -22.871 1.00 83.19 93 ASN A C 1
ATOM 714 O O . ASN A 1 93 ? 1.940 -9.634 -23.719 1.00 83.19 93 ASN A O 1
ATOM 718 N N . THR A 1 94 ? 0.067 -9.898 -22.544 1.00 78.12 94 THR A N 1
ATOM 719 C CA . THR A 1 94 ? -0.586 -8.706 -23.094 1.00 78.12 94 THR A CA 1
ATOM 720 C C . THR A 1 94 ? 0.100 -7.423 -22.613 1.00 78.12 94 THR A C 1
ATOM 722 O O . THR A 1 94 ? 0.446 -6.571 -23.437 1.00 78.12 94 THR A O 1
ATOM 725 N N . GLN A 1 95 ? 0.407 -7.331 -21.316 1.00 83.75 95 GLN A N 1
ATOM 726 C CA . GLN A 1 95 ? 1.166 -6.213 -20.749 1.00 83.75 95 GLN A CA 1
ATOM 727 C C . GLN A 1 95 ? 2.587 -6.114 -21.327 1.00 83.75 95 GLN A C 1
ATOM 729 O O . GLN A 1 95 ? 3.058 -5.016 -21.625 1.00 83.75 95 GLN A O 1
ATOM 734 N N . LYS A 1 96 ? 3.251 -7.249 -21.590 1.00 88.00 96 LYS A N 1
ATOM 735 C CA . LYS A 1 96 ? 4.547 -7.291 -22.291 1.00 88.00 96 LYS A CA 1
ATOM 736 C C . LYS A 1 96 ? 4.498 -6.503 -23.599 1.00 88.00 96 LYS A C 1
ATOM 738 O O . LYS A 1 96 ? 5.333 -5.634 -23.839 1.00 88.00 96 LYS A O 1
ATOM 743 N N . TRP A 1 97 ? 3.524 -6.807 -24.458 1.00 82.38 97 TRP A N 1
ATOM 744 C CA . TRP A 1 97 ? 3.403 -6.168 -25.771 1.00 82.38 97 TRP A CA 1
ATOM 745 C C . TRP A 1 97 ? 2.996 -4.701 -25.674 1.00 82.38 97 TRP A C 1
ATOM 747 O O . TRP A 1 97 ? 3.480 -3.900 -26.470 1.00 82.38 97 TRP A O 1
ATOM 757 N N . ALA A 1 98 ? 2.184 -4.334 -24.682 1.00 79.94 98 ALA A N 1
ATOM 758 C CA . ALA A 1 98 ? 1.873 -2.939 -24.391 1.00 79.94 98 ALA A CA 1
ATOM 759 C C . ALA A 1 98 ? 3.146 -2.124 -24.098 1.00 79.94 98 ALA A C 1
ATOM 761 O O . ALA A 1 98 ? 3.386 -1.101 -24.743 1.00 79.94 98 ALA A O 1
ATOM 762 N N . LEU A 1 99 ? 4.023 -2.631 -23.224 1.00 87.25 99 LEU A N 1
ATOM 763 C CA . LEU A 1 99 ? 5.304 -1.990 -22.912 1.00 87.25 99 LEU A CA 1
ATOM 764 C C . LEU A 1 99 ? 6.222 -1.909 -24.145 1.00 87.25 99 LEU A C 1
ATOM 766 O O . LEU A 1 99 ? 6.793 -0.856 -24.427 1.00 87.25 99 LEU A O 1
ATOM 770 N N . LYS A 1 100 ? 6.306 -2.975 -24.952 1.00 87.44 100 LYS A N 1
ATOM 771 C CA . LYS A 1 100 ? 7.097 -2.963 -26.200 1.00 87.44 100 LYS A CA 1
ATOM 772 C C . LYS A 1 100 ? 6.571 -1.963 -27.235 1.00 87.44 100 LYS A C 1
ATOM 774 O O . LYS A 1 100 ? 7.362 -1.327 -27.939 1.00 87.44 100 LYS A O 1
ATOM 779 N N . ASN A 1 101 ? 5.252 -1.803 -27.330 1.00 82.25 101 ASN A N 1
ATOM 780 C CA . ASN A 1 101 ? 4.628 -0.848 -28.244 1.00 82.25 101 ASN A CA 1
ATOM 781 C C . ASN A 1 101 ? 4.975 0.598 -27.872 1.00 82.25 101 ASN A C 1
ATOM 783 O O . ASN A 1 101 ? 5.214 1.403 -28.772 1.00 82.25 101 ASN A O 1
ATOM 787 N N . ILE A 1 102 ? 5.086 0.920 -26.578 1.00 83.50 102 ILE A N 1
ATOM 788 C CA . ILE A 1 102 ? 5.548 2.242 -26.134 1.00 83.50 102 ILE A CA 1
ATOM 789 C C . ILE A 1 102 ? 6.959 2.510 -26.662 1.00 83.50 102 ILE A C 1
ATOM 791 O O . ILE A 1 102 ? 7.166 3.520 -27.335 1.00 83.50 102 ILE A O 1
ATOM 795 N N . SER A 1 103 ? 7.909 1.596 -26.430 1.00 88.44 103 SER A N 1
ATOM 796 C CA . SER A 1 103 ? 9.284 1.745 -26.935 1.00 88.44 103 SER A CA 1
ATOM 797 C C . SER A 1 103 ? 9.334 1.921 -28.456 1.00 88.44 103 SER A C 1
ATOM 799 O O . SER A 1 103 ? 10.083 2.753 -28.960 1.00 88.44 103 SER A O 1
ATOM 801 N N . THR A 1 104 ? 8.517 1.160 -29.186 1.00 85.31 104 THR A N 1
ATOM 802 C CA . THR A 1 104 ? 8.574 1.103 -30.653 1.00 85.31 104 THR A CA 1
ATOM 803 C C . THR A 1 104 ? 7.901 2.303 -31.320 1.00 85.31 104 THR A C 1
ATOM 805 O O . THR A 1 104 ? 8.405 2.825 -32.314 1.00 85.31 104 THR A O 1
ATOM 808 N N . PHE A 1 105 ? 6.745 2.731 -30.810 1.00 80.75 105 PHE A N 1
ATOM 809 C CA . PHE A 1 105 ? 5.874 3.678 -31.511 1.00 80.75 105 PHE A CA 1
ATOM 810 C C . PHE A 1 105 ? 5.768 5.039 -30.823 1.00 80.75 105 PHE A C 1
ATOM 812 O O . PHE A 1 105 ? 5.565 6.047 -31.506 1.00 80.75 105 PHE A O 1
ATOM 819 N N . LEU A 1 106 ? 5.916 5.091 -29.497 1.00 81.62 106 LEU A N 1
ATOM 820 C CA . LEU A 1 106 ? 5.605 6.280 -28.697 1.00 81.62 106 LEU A CA 1
ATOM 821 C C . LEU A 1 106 ? 6.856 6.969 -28.147 1.00 81.62 106 LEU A C 1
ATOM 823 O O . LEU A 1 106 ? 6.895 8.201 -28.092 1.00 81.62 106 LEU A O 1
ATOM 827 N N . GLN A 1 107 ? 7.903 6.216 -27.820 1.00 88.50 107 GLN A N 1
ATOM 828 C CA . GLN A 1 107 ? 9.167 6.766 -27.347 1.00 88.50 107 GLN A CA 1
ATOM 829 C C . GLN A 1 107 ? 9.947 7.426 -28.495 1.00 88.50 107 GLN A C 1
ATOM 831 O O . GLN A 1 107 ? 10.080 6.876 -29.588 1.00 88.50 107 GLN A O 1
ATOM 836 N N . LYS A 1 108 ? 10.433 8.646 -28.271 1.00 89.62 108 LYS A N 1
ATOM 837 C CA . LYS A 1 108 ? 11.323 9.366 -29.190 1.00 89.62 108 LYS A CA 1
ATOM 838 C C . LYS A 1 108 ? 12.782 8.953 -28.983 1.00 89.62 108 LYS A C 1
ATOM 840 O O . LYS A 1 108 ? 13.137 8.324 -27.989 1.00 89.62 108 LYS A O 1
ATOM 845 N N . GLU A 1 109 ? 13.647 9.360 -29.909 1.00 91.38 109 GLU A N 1
ATOM 846 C CA . GLU A 1 109 ? 15.092 9.099 -29.832 1.00 91.38 109 GLU A CA 1
ATOM 847 C C . GLU A 1 109 ? 15.745 9.672 -28.565 1.00 91.38 109 GLU A C 1
ATOM 849 O O . GLU A 1 109 ? 16.638 9.038 -28.006 1.00 91.38 109 GLU A O 1
ATOM 854 N N . ASP A 1 110 ? 15.271 10.828 -28.087 1.00 91.06 110 ASP A N 1
ATOM 855 C CA . ASP A 1 110 ? 15.735 11.481 -26.855 1.00 91.06 110 ASP A CA 1
ATOM 856 C C . ASP A 1 110 ? 15.200 10.826 -25.569 1.00 91.06 110 ASP A C 1
ATOM 858 O O . ASP A 1 110 ? 15.546 11.263 -24.476 1.00 91.06 110 ASP A O 1
ATOM 862 N N . GLY A 1 111 ? 14.379 9.777 -25.692 1.00 92.31 111 GLY A N 1
ATOM 863 C CA . GLY A 1 111 ? 13.777 9.047 -24.581 1.00 92.31 111 GLY A CA 1
ATOM 864 C C . GLY A 1 111 ? 12.398 9.540 -24.157 1.00 92.31 111 GLY A C 1
ATOM 865 O O . GLY A 1 111 ? 11.733 8.842 -23.392 1.00 92.31 111 GLY A O 1
ATOM 866 N N . HIS A 1 112 ? 11.928 10.677 -24.680 1.00 89.56 112 HIS A N 1
ATOM 867 C CA . HIS A 1 112 ? 10.607 11.211 -24.358 1.00 89.56 112 HIS A CA 1
ATOM 868 C C . HIS A 1 112 ? 9.495 10.266 -24.820 1.00 89.56 112 HIS A C 1
ATOM 870 O O . HIS A 1 112 ? 9.377 9.963 -26.010 1.00 89.56 112 HIS A O 1
ATOM 876 N N . ILE A 1 113 ? 8.649 9.826 -23.891 1.00 85.56 113 ILE A N 1
ATOM 877 C CA . ILE A 1 113 ? 7.426 9.082 -24.210 1.00 85.56 113 ILE A CA 1
ATOM 878 C C . ILE A 1 113 ? 6.338 10.082 -24.601 1.00 85.56 113 ILE A C 1
ATOM 880 O O . ILE A 1 113 ? 5.994 10.965 -23.818 1.00 85.56 113 ILE A O 1
ATOM 884 N N . ARG A 1 114 ? 5.831 9.957 -25.830 1.00 77.19 114 ARG A N 1
ATOM 885 C CA . ARG A 1 114 ? 4.703 10.750 -26.334 1.00 77.19 114 ARG A CA 1
ATOM 886 C C . ARG A 1 114 ? 3.389 10.302 -25.699 1.00 77.19 114 ARG A C 1
ATOM 888 O O . ARG A 1 114 ? 3.336 9.283 -25.022 1.00 77.19 114 ARG A O 1
ATOM 895 N N . SER A 1 115 ? 2.331 11.060 -25.986 1.00 68.44 115 SER A N 1
ATOM 896 C CA . SER A 1 115 ? 0.959 10.690 -25.641 1.00 68.44 115 SER A CA 1
ATOM 897 C C . SER A 1 115 ? 0.662 9.222 -25.929 1.00 68.44 115 SER A C 1
ATOM 899 O O . SER A 1 115 ? 1.142 8.694 -26.941 1.00 68.44 115 SER A O 1
ATOM 901 N N . PRO A 1 116 ? -0.149 8.577 -25.077 1.00 60.72 116 PRO A N 1
ATOM 902 C CA . PRO A 1 116 ? -0.360 7.145 -25.152 1.00 60.72 116 PRO A CA 1
ATOM 903 C C . PRO A 1 116 ? -1.156 6.731 -26.405 1.00 60.72 116 PRO A C 1
ATOM 905 O O . PRO A 1 116 ? -1.211 5.549 -26.714 1.00 60.72 116 PRO A O 1
ATOM 908 N N . TYR A 1 117 ? -1.662 7.688 -27.200 1.00 61.47 117 TYR A N 1
ATOM 909 C CA . TYR A 1 117 ? -2.398 7.467 -28.447 1.00 61.47 117 TYR A CA 1
ATOM 910 C C . TYR A 1 117 ? -1.480 7.387 -29.690 1.00 61.47 117 TYR A C 1
ATOM 912 O O . TYR A 1 117 ? -1.152 8.422 -30.278 1.00 61.47 117 TYR A O 1
ATOM 920 N N . PRO A 1 118 ? -1.127 6.189 -30.210 1.00 55.22 118 PRO A N 1
ATOM 921 C CA . PRO A 1 118 ? -0.199 6.035 -31.338 1.00 55.22 118 PRO A CA 1
ATOM 922 C C . PRO A 1 118 ? -0.762 6.551 -32.666 1.00 55.22 118 PRO A C 1
ATOM 924 O O . PRO A 1 118 ? -0.017 6.708 -33.631 1.00 55.22 118 PRO A O 1
ATOM 927 N N . GLY A 1 119 ? -2.075 6.801 -32.724 1.00 55.56 119 GLY A N 1
ATOM 928 C CA . GLY A 1 119 ? -2.777 7.335 -33.889 1.00 55.56 119 GLY A CA 1
ATOM 929 C C . GLY A 1 119 ? -2.980 8.851 -33.882 1.00 55.56 119 GLY A C 1
ATOM 930 O O . GLY A 1 119 ? -3.466 9.381 -34.879 1.00 55.56 119 GLY A O 1
ATOM 931 N N . ILE A 1 120 ? -2.628 9.559 -32.801 1.00 57.16 120 ILE A N 1
ATOM 932 C CA . ILE A 1 120 ? -2.846 11.008 -32.698 1.00 57.16 120 ILE A CA 1
ATOM 933 C C . ILE A 1 120 ? -1.508 11.743 -32.896 1.00 57.16 120 ILE A C 1
ATOM 935 O O . ILE A 1 120 ? -0.639 11.697 -32.025 1.00 57.16 120 ILE A O 1
ATOM 939 N N . PRO A 1 121 ? -1.296 12.420 -34.041 1.00 51.97 121 PRO A N 1
ATOM 940 C CA . PRO A 1 121 ? -0.081 13.193 -34.273 1.00 51.97 121 PRO A CA 1
ATOM 941 C C . PRO A 1 121 ? -0.058 14.491 -33.444 1.00 51.97 121 PRO A C 1
ATOM 943 O O . PRO A 1 121 ? -1.054 15.208 -33.377 1.00 51.97 121 PRO A O 1
ATOM 946 N N . GLY A 1 122 ? 1.111 14.850 -32.898 1.00 55.06 122 GLY A N 1
ATOM 947 C CA . GLY A 1 122 ? 1.374 16.158 -32.273 1.00 55.06 122 GLY A CA 1
ATOM 948 C C . GLY A 1 122 ? 1.476 16.152 -30.741 1.00 55.06 122 GLY A C 1
ATOM 949 O O . GLY A 1 122 ? 1.644 15.105 -30.123 1.00 55.06 122 GLY A O 1
ATOM 950 N N . ASN A 1 123 ? 1.425 17.351 -30.143 1.00 59.03 123 ASN A N 1
ATOM 951 C CA . ASN A 1 123 ? 1.334 17.557 -28.693 1.00 59.03 123 ASN A CA 1
ATOM 952 C C . ASN A 1 123 ? -0.143 17.491 -28.280 1.00 59.03 123 ASN A C 1
ATOM 954 O O . ASN A 1 123 ? -0.846 18.499 -28.317 1.00 59.03 123 ASN A O 1
ATOM 958 N N . ASN A 1 124 ? -0.619 16.304 -27.939 1.00 60.72 124 ASN A N 1
ATOM 959 C CA . ASN A 1 124 ? -1.966 16.033 -27.438 1.00 60.72 124 ASN A CA 1
ATOM 960 C C . ASN A 1 124 ? -1.923 15.625 -25.949 1.00 60.72 124 ASN A C 1
ATOM 962 O O . ASN A 1 124 ? -0.884 15.735 -25.291 1.00 60.72 124 ASN A O 1
ATOM 966 N N . TRP A 1 125 ? -3.066 15.176 -25.419 1.00 61.06 125 TRP A N 1
ATOM 967 C CA . TRP A 1 125 ? -3.234 14.747 -24.028 1.00 61.06 125 TRP A CA 1
ATOM 968 C C . TRP A 1 125 ? -2.145 13.756 -23.590 1.00 61.06 125 TRP A C 1
ATOM 970 O O . TRP A 1 125 ? -1.829 12.812 -24.318 1.00 61.06 125 TRP A O 1
ATOM 980 N N . GLY A 1 126 ? -1.526 14.002 -22.435 1.00 64.69 126 GLY A N 1
ATOM 981 C CA . GLY A 1 126 ? -0.442 13.172 -21.904 1.00 64.69 126 GLY A CA 1
ATOM 982 C C . GLY A 1 126 ? 0.973 13.472 -22.412 1.00 64.69 126 GLY A C 1
ATOM 983 O O . GLY A 1 126 ? 1.936 13.023 -21.800 1.00 64.69 126 GLY A O 1
ATOM 984 N N . PHE A 1 127 ? 1.158 14.267 -23.476 1.00 70.62 127 PHE A N 1
ATOM 985 C CA . PHE A 1 127 ? 2.491 14.510 -24.057 1.00 70.62 127 PHE A CA 1
ATOM 986 C C . PHE A 1 127 ? 3.511 15.092 -23.058 1.00 70.62 127 PHE A C 1
ATOM 988 O O . PHE A 1 127 ? 4.704 14.826 -23.179 1.00 70.62 127 PHE A O 1
ATOM 995 N N . ASN A 1 128 ? 3.060 15.875 -22.076 1.00 71.56 128 ASN A N 1
ATOM 996 C CA . ASN A 1 128 ? 3.920 16.533 -21.087 1.00 71.56 128 ASN A CA 1
ATOM 997 C C . ASN A 1 128 ? 3.845 15.900 -19.686 1.00 71.56 128 ASN A C 1
ATOM 999 O O . ASN A 1 128 ? 4.254 16.559 -18.735 1.00 71.56 128 ASN A O 1
ATOM 1003 N N . TYR A 1 129 ? 3.307 14.684 -19.527 1.00 78.62 129 TYR A N 1
ATOM 1004 C CA . TYR A 1 129 ? 3.098 14.093 -18.196 1.00 78.62 129 TYR A CA 1
ATOM 1005 C C . TYR A 1 129 ? 4.374 13.409 -17.718 1.00 78.62 129 TYR A C 1
ATOM 1007 O O . TYR A 1 129 ? 4.716 12.354 -18.257 1.00 78.62 129 TYR A O 1
ATOM 1015 N N . PRO A 1 130 ? 5.074 13.970 -16.712 1.00 82.12 130 PRO A N 1
ATOM 1016 C CA . PRO A 1 130 ? 6.377 13.457 -16.297 1.00 82.12 130 PRO A CA 1
ATOM 1017 C C . PRO A 1 130 ? 6.278 12.057 -15.672 1.00 82.12 130 PRO A C 1
ATOM 1019 O O . PRO A 1 130 ? 7.197 11.247 -15.794 1.00 82.12 130 PRO A O 1
ATOM 1022 N N . SER A 1 131 ? 5.141 11.744 -15.039 1.00 85.44 131 SER A N 1
ATOM 1023 C CA . SER A 1 131 ? 4.870 10.417 -14.478 1.00 85.44 131 SER A CA 1
ATOM 1024 C C . SER A 1 131 ? 4.944 9.318 -15.531 1.00 85.44 131 SER A C 1
ATOM 1026 O O . SER A 1 131 ? 5.279 8.187 -15.197 1.00 85.44 131 SER A O 1
ATOM 1028 N N . MET A 1 132 ? 4.696 9.613 -16.814 1.00 84.50 132 MET A N 1
ATOM 1029 C CA . MET A 1 132 ? 4.764 8.586 -17.855 1.00 84.50 132 MET A CA 1
ATOM 1030 C C . MET A 1 132 ? 6.157 7.973 -17.968 1.00 84.50 132 MET A C 1
ATOM 1032 O O . MET A 1 132 ? 6.285 6.782 -18.234 1.00 84.50 132 MET A O 1
ATOM 1036 N N . GLN A 1 133 ? 7.202 8.774 -17.769 1.00 90.19 133 GLN A N 1
ATOM 1037 C CA . GLN A 1 133 ? 8.570 8.322 -17.976 1.00 90.19 133 GLN A CA 1
ATOM 1038 C C . GLN A 1 133 ? 9.077 7.488 -16.801 1.00 90.19 133 GLN A C 1
ATOM 1040 O O . GLN A 1 133 ? 9.693 6.447 -17.035 1.00 90.19 133 GLN A O 1
ATOM 1045 N N . THR A 1 134 ? 8.802 7.909 -15.564 1.00 93.38 134 THR A N 1
ATOM 1046 C CA . THR A 1 134 ? 9.168 7.168 -14.344 1.00 93.38 134 THR A CA 1
ATOM 1047 C C . THR A 1 134 ? 8.357 5.886 -14.217 1.00 93.38 134 THR A C 1
ATOM 1049 O O . THR A 1 134 ? 8.936 4.813 -14.056 1.00 93.38 134 THR A O 1
ATOM 1052 N N . ASN A 1 135 ? 7.038 5.962 -14.394 1.00 90.69 135 ASN A N 1
ATOM 1053 C CA . ASN A 1 135 ? 6.172 4.796 -14.269 1.00 90.69 135 ASN A CA 1
ATOM 1054 C C . ASN A 1 135 ? 6.437 3.743 -15.345 1.00 90.69 135 ASN A C 1
ATOM 1056 O O . ASN A 1 135 ? 6.378 2.558 -15.036 1.00 90.69 135 ASN A O 1
ATOM 1060 N N . TYR A 1 136 ? 6.818 4.137 -16.566 1.00 92.12 136 TYR A N 1
ATOM 1061 C CA . TYR A 1 136 ? 7.221 3.179 -17.599 1.00 92.12 136 TYR A CA 1
ATOM 1062 C C . TYR A 1 136 ? 8.422 2.328 -17.167 1.00 92.12 136 TYR A C 1
ATOM 1064 O O . TYR A 1 136 ? 8.448 1.117 -17.388 1.00 92.12 136 TYR A O 1
ATOM 1072 N N . VAL A 1 137 ? 9.410 2.957 -16.523 1.00 96.56 137 VAL A N 1
ATOM 1073 C CA . VAL A 1 137 ? 10.595 2.271 -15.989 1.00 96.56 137 VAL A CA 1
ATOM 1074 C C . VAL A 1 137 ? 10.189 1.325 -14.859 1.00 96.56 137 VAL A C 1
ATOM 1076 O O . VAL A 1 137 ? 10.584 0.158 -14.871 1.00 96.56 137 VAL A O 1
ATOM 1079 N N . THR A 1 138 ? 9.347 1.795 -13.935 1.00 96.25 138 THR A N 1
ATOM 1080 C CA . THR A 1 138 ? 8.761 0.981 -12.860 1.00 96.25 138 THR A CA 1
ATOM 1081 C C . THR A 1 138 ? 8.004 -0.225 -13.429 1.00 96.25 138 THR A C 1
ATOM 1083 O O . THR A 1 138 ? 8.259 -1.352 -13.018 1.00 96.25 138 THR A O 1
ATOM 1086 N N . ALA A 1 139 ? 7.162 -0.029 -14.447 1.00 93.56 139 ALA A N 1
ATOM 1087 C CA . ALA A 1 139 ? 6.363 -1.075 -15.078 1.00 93.56 139 ALA A CA 1
ATOM 1088 C C . ALA A 1 139 ? 7.213 -2.142 -15.790 1.00 93.56 139 ALA A C 1
ATOM 1090 O O . ALA A 1 139 ? 6.866 -3.322 -15.734 1.00 93.56 139 ALA A O 1
ATOM 1091 N N . ILE A 1 140 ? 8.324 -1.757 -16.437 1.00 96.00 140 ILE A N 1
ATOM 1092 C CA . ILE A 1 140 ? 9.293 -2.698 -17.030 1.00 96.00 140 ILE A CA 1
ATOM 1093 C C . ILE A 1 140 ? 9.939 -3.560 -15.940 1.00 96.00 140 ILE A C 1
ATOM 1095 O O . ILE A 1 140 ? 10.028 -4.782 -16.091 1.00 96.00 140 ILE A O 1
ATOM 1099 N N . ALA A 1 141 ? 10.373 -2.936 -14.842 1.00 97.38 141 ALA A N 1
ATOM 1100 C CA . ALA A 1 141 ? 10.988 -3.647 -13.727 1.00 97.38 141 ALA A CA 1
ATOM 1101 C C . ALA A 1 141 ? 10.004 -4.580 -13.019 1.00 97.38 141 ALA A C 1
ATOM 1103 O O . ALA A 1 141 ? 10.344 -5.733 -12.754 1.00 97.38 141 ALA A O 1
ATOM 1104 N N . ASP A 1 142 ? 8.772 -4.130 -12.791 1.00 95.00 142 ASP A N 1
ATOM 1105 C CA . ASP A 1 142 ? 7.718 -4.946 -12.193 1.00 95.00 142 ASP A CA 1
ATOM 1106 C C . ASP A 1 142 ? 7.331 -6.110 -13.098 1.00 95.00 142 ASP A C 1
ATOM 1108 O O . ASP A 1 142 ? 7.182 -7.233 -12.620 1.00 95.00 142 ASP A O 1
ATOM 1112 N N . TYR A 1 143 ? 7.252 -5.888 -14.414 1.00 95.06 143 TYR A N 1
ATOM 111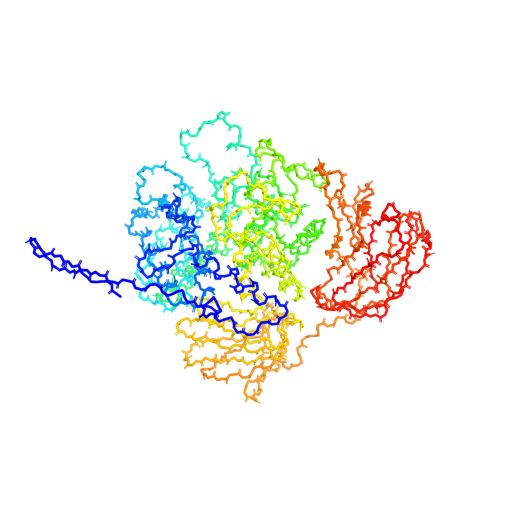3 C CA . TYR A 1 143 ? 6.964 -6.960 -15.362 1.00 95.06 143 TYR A CA 1
ATOM 1114 C C . TYR A 1 143 ? 8.024 -8.062 -15.261 1.00 95.06 143 TYR A C 1
ATOM 1116 O O . TYR A 1 143 ? 7.679 -9.244 -15.177 1.00 95.06 143 TYR A O 1
ATOM 1124 N N . TYR A 1 144 ? 9.310 -7.696 -15.216 1.00 97.19 144 TYR A N 1
ATOM 1125 C CA . TYR A 1 144 ? 10.372 -8.668 -14.960 1.00 97.19 144 TYR A CA 1
ATOM 1126 C C . TYR A 1 144 ? 10.222 -9.313 -13.578 1.00 97.19 144 TYR A C 1
ATOM 1128 O O . TYR A 1 144 ? 10.361 -10.528 -13.466 1.00 97.19 144 TYR A O 1
ATOM 1136 N N . GLY A 1 145 ? 9.903 -8.541 -12.537 1.00 96.00 145 GLY A N 1
ATOM 1137 C CA . GLY A 1 145 ? 9.679 -9.069 -11.193 1.00 96.00 145 GLY A CA 1
ATOM 1138 C C . GLY A 1 145 ? 8.664 -10.216 -11.186 1.00 96.00 145 GLY A C 1
ATOM 1139 O O . GLY A 1 145 ? 8.975 -11.305 -10.697 1.00 96.00 145 GLY A O 1
ATOM 1140 N N . TYR A 1 146 ? 7.503 -10.006 -11.814 1.00 94.69 146 TYR A N 1
ATOM 1141 C CA . TYR A 1 146 ? 6.416 -10.987 -11.888 1.00 94.69 146 TYR A CA 1
ATOM 1142 C C . TYR A 1 146 ? 6.694 -12.171 -12.825 1.00 94.69 146 TYR A C 1
ATOM 1144 O O . TYR A 1 146 ? 6.230 -13.280 -12.560 1.00 94.69 146 TYR A O 1
ATOM 1152 N N . THR A 1 147 ? 7.431 -11.969 -13.922 1.00 95.25 147 THR A N 1
ATOM 1153 C CA . THR A 1 147 ? 7.581 -12.990 -14.983 1.00 95.25 147 THR A CA 1
ATOM 1154 C C . THR A 1 147 ? 8.937 -13.688 -15.005 1.00 95.25 147 THR A C 1
ATOM 1156 O O . THR A 1 147 ? 9.033 -14.832 -15.443 1.00 95.25 147 THR A O 1
ATOM 1159 N N . GLY A 1 148 ? 9.992 -13.027 -14.527 1.00 95.44 148 GLY A N 1
ATOM 1160 C CA . GLY A 1 148 ? 11.378 -13.467 -14.680 1.00 95.44 148 GLY A CA 1
ATOM 1161 C C . GLY A 1 148 ? 11.866 -13.466 -16.134 1.00 95.44 148 GLY A C 1
ATOM 1162 O O . GLY A 1 148 ? 12.845 -14.143 -16.442 1.00 95.44 148 GLY A O 1
ATOM 1163 N N . ASP A 1 149 ? 11.187 -12.760 -17.046 1.00 96.75 149 ASP A N 1
ATOM 1164 C CA . ASP A 1 149 ? 11.502 -12.747 -18.478 1.00 96.75 149 ASP A CA 1
ATOM 1165 C C . ASP A 1 149 ? 12.761 -11.910 -18.769 1.00 96.75 149 ASP A C 1
ATOM 1167 O O . ASP A 1 149 ? 12.698 -10.722 -19.095 1.00 96.75 149 ASP A O 1
ATOM 1171 N N . THR A 1 150 ? 13.929 -12.543 -18.638 1.00 96.81 150 THR A N 1
ATOM 1172 C CA . THR A 1 150 ? 15.235 -11.920 -18.899 1.00 96.81 150 THR A CA 1
ATOM 1173 C C . THR A 1 150 ? 15.345 -11.378 -20.321 1.00 96.81 150 THR A C 1
ATOM 1175 O O . THR A 1 150 ? 15.871 -10.287 -20.510 1.00 96.81 150 THR A O 1
ATOM 1178 N N . ALA A 1 151 ? 14.809 -12.093 -21.316 1.00 97.31 151 ALA A N 1
ATOM 1179 C CA . ALA A 1 151 ? 14.882 -11.661 -22.710 1.00 97.31 151 ALA A CA 1
ATOM 1180 C C . ALA A 1 151 ? 14.091 -10.367 -22.941 1.00 97.31 151 ALA A C 1
ATOM 1182 O O . ALA A 1 151 ? 14.538 -9.493 -23.679 1.00 97.31 151 ALA A O 1
ATOM 1183 N N . PHE A 1 152 ? 12.927 -10.221 -22.301 1.00 96.69 152 PHE A N 1
ATOM 1184 C CA . PHE A 1 152 ? 12.205 -8.951 -22.292 1.00 96.69 152 PHE A CA 1
ATOM 1185 C C . PHE A 1 152 ? 12.998 -7.848 -21.590 1.00 96.69 152 PHE A C 1
ATOM 1187 O O . PHE A 1 152 ? 13.106 -6.758 -22.140 1.00 96.69 152 PHE A O 1
ATOM 1194 N N . ALA A 1 153 ? 13.549 -8.109 -20.401 1.00 97.50 153 ALA A N 1
ATOM 1195 C CA . ALA A 1 153 ? 14.308 -7.097 -19.668 1.00 97.50 153 ALA A CA 1
ATOM 1196 C C . ALA A 1 153 ? 15.491 -6.577 -20.505 1.00 97.50 153 ALA A C 1
ATOM 1198 O O . ALA A 1 153 ? 15.625 -5.372 -20.703 1.00 97.50 153 ALA A O 1
ATOM 1199 N N . GLU A 1 154 ? 16.287 -7.478 -21.087 1.00 97.56 154 GLU A N 1
ATOM 1200 C CA . GLU A 1 154 ? 17.410 -7.124 -21.965 1.00 97.56 154 GLU A CA 1
ATOM 1201 C C . GLU A 1 154 ? 16.970 -6.297 -23.185 1.00 97.56 154 GLU A C 1
ATOM 1203 O O . GLU A 1 154 ? 17.603 -5.288 -23.498 1.00 97.56 154 GLU A O 1
ATOM 1208 N N . ASP A 1 155 ? 15.866 -6.677 -23.837 1.00 97.31 155 ASP A N 1
ATOM 1209 C CA . ASP A 1 155 ? 15.287 -5.950 -24.979 1.00 97.31 155 ASP A CA 1
ATOM 1210 C C . ASP A 1 155 ? 14.815 -4.535 -24.593 1.00 97.31 155 ASP A C 1
ATOM 1212 O O . ASP A 1 155 ? 14.917 -3.594 -25.379 1.00 97.31 155 ASP A O 1
ATOM 1216 N N . MET A 1 156 ? 14.340 -4.361 -23.357 1.00 97.50 156 MET A N 1
ATOM 1217 C CA . MET A 1 156 ? 13.774 -3.103 -22.867 1.00 97.50 156 MET A CA 1
ATOM 1218 C C . MET A 1 156 ? 14.774 -2.205 -22.127 1.00 97.50 156 MET A C 1
ATOM 1220 O O . MET A 1 156 ? 14.444 -1.043 -21.869 1.00 97.50 156 MET A O 1
ATOM 1224 N N . ARG A 1 157 ? 15.993 -2.680 -21.820 1.00 98.00 157 ARG A N 1
ATOM 1225 C CA . ARG A 1 157 ? 17.018 -1.931 -21.062 1.00 98.00 157 ARG A CA 1
ATOM 1226 C C . ARG A 1 157 ? 17.224 -0.518 -21.604 1.00 98.00 157 ARG A C 1
ATOM 1228 O O . ARG A 1 157 ? 17.016 0.461 -20.892 1.00 98.00 157 ARG A O 1
ATOM 1235 N N . THR A 1 158 ? 17.560 -0.399 -22.889 1.00 97.50 158 THR A N 1
ATOM 1236 C CA . THR A 1 158 ? 17.831 0.903 -23.518 1.00 97.50 158 THR A CA 1
ATOM 1237 C C . THR A 1 158 ? 16.603 1.817 -23.524 1.00 97.50 158 THR A C 1
ATOM 1239 O O . THR A 1 158 ? 16.742 3.033 -23.393 1.00 97.50 158 THR A O 1
ATOM 1242 N N . ALA A 1 159 ? 15.396 1.263 -23.661 1.00 96.75 159 ALA A N 1
ATOM 1243 C CA . ALA A 1 159 ? 14.167 2.050 -23.601 1.00 96.75 159 ALA A CA 1
ATOM 1244 C C . ALA A 1 159 ? 13.952 2.639 -22.195 1.00 96.75 159 ALA A C 1
ATOM 1246 O O . ALA A 1 159 ? 13.630 3.824 -22.070 1.00 96.75 159 ALA A O 1
ATOM 1247 N N . ALA A 1 160 ? 14.184 1.842 -21.147 1.00 97.50 160 ALA A N 1
ATOM 1248 C CA . ALA A 1 160 ? 14.101 2.287 -19.758 1.00 97.50 160 ALA A CA 1
ATOM 1249 C C . ALA A 1 160 ? 15.153 3.366 -19.438 1.00 97.50 160 ALA A C 1
ATOM 1251 O O . ALA A 1 160 ? 14.804 4.438 -18.942 1.00 97.50 160 ALA A O 1
ATOM 1252 N N . GLU A 1 161 ? 16.418 3.133 -19.801 1.00 98.06 161 GLU A N 1
ATOM 1253 C CA . GLU A 1 161 ? 17.523 4.081 -19.590 1.00 98.06 161 GLU A CA 1
ATOM 1254 C C . GLU A 1 161 ? 17.262 5.435 -20.265 1.00 98.06 161 GLU A C 1
ATOM 1256 O O . GLU A 1 161 ? 17.449 6.487 -19.649 1.00 98.06 161 GLU A O 1
ATOM 1261 N N . ARG A 1 162 ? 16.787 5.432 -21.520 1.00 97.69 162 ARG A N 1
ATOM 1262 C CA . ARG A 1 162 ? 16.457 6.667 -22.249 1.00 97.69 162 ARG A CA 1
ATOM 1263 C C . ARG A 1 162 ? 15.283 7.407 -21.620 1.00 97.69 162 ARG A C 1
ATOM 1265 O O . ARG A 1 162 ? 15.360 8.624 -21.476 1.00 97.69 162 ARG A O 1
ATOM 1272 N N . SER A 1 163 ? 14.230 6.691 -21.217 1.00 95.81 163 SER A N 1
ATOM 1273 C CA . SER A 1 163 ? 13.074 7.286 -20.529 1.00 95.81 163 SER A CA 1
ATOM 1274 C C . SER A 1 163 ? 13.511 8.014 -19.256 1.00 95.81 163 SER A C 1
ATOM 1276 O O . SER A 1 163 ? 13.209 9.194 -19.062 1.00 95.81 163 SER A O 1
ATOM 1278 N N . LEU A 1 164 ? 14.308 7.336 -18.424 1.00 97.19 164 LEU A N 1
ATOM 1279 C CA . LEU A 1 164 ? 14.793 7.894 -17.168 1.00 97.19 164 LEU A CA 1
ATOM 1280 C C . LEU A 1 164 ? 15.777 9.053 -17.388 1.00 97.19 164 LEU A C 1
ATOM 1282 O O . LEU A 1 164 ? 15.723 10.053 -16.673 1.00 97.19 164 LEU A O 1
ATOM 1286 N N . SER A 1 165 ? 16.648 8.955 -18.398 1.00 97.38 165 SER A N 1
ATOM 1287 C CA . SER A 1 165 ? 17.576 10.031 -18.764 1.00 97.38 165 SER A CA 1
ATOM 1288 C C . SER A 1 165 ? 16.846 11.277 -19.264 1.00 97.38 165 SER A C 1
ATOM 1290 O O . SER A 1 165 ? 17.250 12.389 -18.917 1.00 97.38 165 SER A O 1
ATOM 1292 N N . TYR A 1 166 ? 15.779 11.115 -20.054 1.00 95.69 166 TYR A N 1
ATOM 1293 C CA . TYR A 1 166 ? 14.936 12.231 -20.478 1.00 95.69 166 TYR A CA 1
ATOM 1294 C C . TYR A 1 166 ? 14.299 12.908 -19.267 1.00 95.69 166 TYR A C 1
ATOM 1296 O O . TYR A 1 166 ? 14.438 14.119 -19.096 1.00 95.69 166 TYR A O 1
ATOM 1304 N N . PHE A 1 167 ? 13.652 12.123 -18.397 1.00 94.62 167 PHE A N 1
ATOM 1305 C CA . PHE A 1 167 ? 12.999 12.645 -17.199 1.00 94.62 167 PHE A CA 1
ATOM 1306 C C . PHE A 1 167 ? 13.982 13.421 -16.317 1.00 94.62 167 PHE A C 1
ATOM 1308 O O . PHE A 1 167 ? 13.698 14.541 -15.891 1.00 94.62 167 PHE A O 1
ATOM 1315 N N . HIS A 1 168 ? 15.172 12.856 -16.098 1.00 96.81 168 HIS A N 1
ATOM 1316 C CA . HIS A 1 168 ? 16.238 13.502 -15.346 1.00 96.81 168 HIS A CA 1
ATOM 1317 C C . HIS A 1 168 ? 16.631 14.858 -15.949 1.00 96.81 168 HIS A C 1
ATOM 1319 O O . HIS A 1 168 ? 16.661 15.853 -15.232 1.00 96.81 168 HIS A O 1
ATOM 1325 N N . GLY A 1 169 ? 16.884 14.927 -17.258 1.00 95.06 169 GLY A N 1
ATOM 1326 C CA . GLY A 1 169 ? 17.277 16.177 -17.913 1.00 95.06 169 GLY A CA 1
ATOM 1327 C C . GLY A 1 169 ? 16.161 17.227 -17.974 1.00 95.06 169 GLY A C 1
ATOM 1328 O O . GLY A 1 169 ? 16.437 18.422 -17.866 1.00 95.06 169 GLY A O 1
ATOM 1329 N N . ALA A 1 170 ? 14.910 16.796 -18.145 1.00 91.19 170 ALA A N 1
ATOM 1330 C CA . ALA A 1 170 ? 13.769 17.688 -18.327 1.00 91.19 170 ALA A CA 1
ATOM 1331 C C . ALA A 1 170 ? 13.191 18.212 -17.002 1.00 91.19 170 ALA A C 1
ATOM 1333 O O . ALA A 1 170 ? 12.820 19.386 -16.922 1.00 91.19 170 ALA A O 1
ATOM 1334 N N . TYR A 1 171 ? 13.127 17.371 -15.964 1.00 92.12 171 TYR A N 1
ATOM 1335 C CA . TYR A 1 171 ? 12.343 17.658 -14.759 1.00 92.12 171 TYR A CA 1
ATOM 1336 C C . TYR A 1 171 ? 13.149 17.655 -13.459 1.00 92.12 171 TYR A C 1
ATOM 1338 O O . TYR A 1 171 ? 12.733 18.303 -12.503 1.00 92.12 171 TYR A O 1
ATOM 1346 N N . PHE A 1 172 ? 14.299 16.984 -13.374 1.00 96.06 172 PHE A N 1
ATOM 1347 C CA . PHE A 1 172 ? 15.044 16.918 -12.113 1.00 96.06 172 PHE A CA 1
ATOM 1348 C C . PHE A 1 172 ? 15.889 18.178 -11.868 1.00 96.06 172 PHE A C 1
ATOM 1350 O O . PHE A 1 172 ? 16.560 18.695 -12.763 1.00 96.06 172 PHE A O 1
ATOM 1357 N N . ASP A 1 173 ? 15.867 18.688 -10.638 1.00 96.88 173 ASP A N 1
ATOM 1358 C CA . ASP A 1 173 ? 16.767 19.742 -10.177 1.00 96.88 173 ASP A CA 1
ATOM 1359 C C . ASP A 1 173 ? 17.936 19.124 -9.400 1.00 96.88 173 ASP A C 1
ATOM 1361 O O . ASP A 1 173 ? 17.762 18.657 -8.277 1.00 96.88 173 ASP A O 1
ATOM 1365 N N . GLU A 1 174 ? 19.139 19.120 -9.979 1.00 96.12 174 GLU A N 1
ATOM 1366 C CA . GLU A 1 174 ? 20.321 18.533 -9.328 1.00 96.12 174 GLU A CA 1
ATOM 1367 C C . GLU A 1 174 ? 20.802 19.305 -8.093 1.00 96.12 174 GLU A C 1
ATOM 1369 O O . GLU A 1 174 ? 21.484 18.734 -7.241 1.00 96.12 174 GLU A O 1
ATOM 1374 N N . VAL A 1 175 ? 20.472 20.596 -7.985 1.00 95.94 175 VAL A N 1
ATOM 1375 C CA . VAL A 1 175 ? 20.869 21.414 -6.834 1.00 95.94 175 VAL A CA 1
ATOM 1376 C C . VAL A 1 175 ? 19.941 21.123 -5.665 1.00 95.94 175 VAL A C 1
ATOM 1378 O O . VAL A 1 175 ? 20.409 20.889 -4.551 1.00 95.94 175 VAL A O 1
ATOM 1381 N N . ALA A 1 176 ? 18.631 21.100 -5.918 1.00 96.69 176 ALA A N 1
ATOM 1382 C CA . ALA A 1 176 ? 17.648 20.794 -4.886 1.00 96.69 176 ALA A CA 1
ATOM 1383 C C . ALA A 1 176 ? 17.572 19.294 -4.567 1.00 96.69 176 ALA A C 1
ATOM 1385 O O . ALA A 1 176 ? 17.268 18.933 -3.440 1.00 96.69 176 ALA A O 1
ATOM 1386 N N . ASN A 1 177 ? 17.901 18.416 -5.517 1.00 98.12 177 ASN A N 1
ATOM 1387 C CA . ASN A 1 177 ? 17.602 16.979 -5.483 1.00 98.12 177 ASN A CA 1
ATOM 1388 C C . ASN A 1 177 ? 16.093 16.684 -5.399 1.00 98.12 177 ASN A C 1
ATOM 1390 O O . ASN A 1 177 ? 15.676 15.727 -4.750 1.00 98.12 177 ASN A O 1
ATOM 1394 N N . LEU A 1 178 ? 15.285 17.507 -6.070 1.00 97.50 178 LEU A N 1
ATOM 1395 C CA . LEU A 1 178 ? 13.830 17.378 -6.166 1.00 97.50 178 LEU A CA 1
ATOM 1396 C C . LEU A 1 178 ? 13.387 17.449 -7.626 1.00 97.50 178 LEU A C 1
ATOM 1398 O O . LEU A 1 178 ? 14.080 18.015 -8.476 1.00 97.50 178 LEU A O 1
ATOM 1402 N N . VAL A 1 179 ? 12.212 16.900 -7.922 1.00 95.62 179 VAL A N 1
ATOM 1403 C CA . VAL A 1 179 ? 11.606 17.029 -9.248 1.00 95.62 179 VAL A CA 1
ATOM 1404 C C . VAL A 1 179 ? 10.831 18.338 -9.335 1.00 95.62 179 VAL A C 1
ATOM 1406 O O . VAL A 1 179 ? 10.010 18.664 -8.475 1.00 95.62 179 VAL A O 1
ATOM 1409 N N . LYS A 1 180 ? 11.110 19.103 -10.390 1.00 91.56 180 LYS A N 1
ATOM 1410 C CA . LYS A 1 180 ? 10.399 20.331 -10.722 1.00 91.56 180 LYS A CA 1
ATOM 1411 C C . LYS A 1 180 ? 8.965 19.990 -11.069 1.00 91.56 180 LYS A C 1
ATOM 1413 O O . LYS A 1 180 ? 8.687 19.054 -11.814 1.00 91.56 180 LYS A O 1
ATOM 1418 N N . ASN A 1 181 ? 8.065 20.799 -10.549 1.00 85.56 181 ASN A N 1
ATOM 1419 C CA . ASN A 1 181 ? 6.677 20.738 -10.937 1.00 85.56 181 ASN A CA 1
ATOM 1420 C C . ASN A 1 181 ? 6.559 20.991 -12.455 1.00 85.56 181 ASN A C 1
ATOM 1422 O O . ASN A 1 181 ? 7.143 21.972 -12.938 1.00 85.56 181 ASN A O 1
ATOM 1426 N N . PRO A 1 182 ? 5.851 20.144 -13.226 1.00 75.50 182 PRO A N 1
ATOM 1427 C CA . PRO A 1 182 ? 5.585 20.443 -14.621 1.00 75.50 182 PRO A CA 1
ATOM 1428 C C . PRO A 1 182 ? 4.807 21.757 -14.698 1.00 75.50 182 PRO A C 1
ATOM 1430 O O . PRO A 1 182 ? 3.693 21.880 -14.198 1.00 75.50 182 PRO A O 1
ATOM 1433 N N . ILE A 1 183 ? 5.390 22.769 -15.339 1.00 62.84 183 ILE A N 1
ATOM 1434 C CA . ILE A 1 183 ? 4.585 23.880 -15.853 1.00 62.84 183 ILE A CA 1
ATOM 1435 C C . ILE A 1 183 ? 3.647 23.241 -16.888 1.00 62.84 183 ILE A C 1
ATOM 1437 O O . ILE A 1 183 ? 4.143 22.411 -17.655 1.00 62.84 183 ILE A O 1
ATOM 1441 N N . PRO A 1 184 ? 2.347 23.589 -16.967 1.00 54.09 184 PRO A N 1
ATOM 1442 C CA . PRO A 1 184 ? 1.518 23.212 -18.106 1.00 54.09 184 PRO A CA 1
ATOM 1443 C C . PRO A 1 184 ? 2.192 23.746 -19.377 1.00 54.09 184 PRO A C 1
ATOM 1445 O O . PRO A 1 184 ? 2.086 24.915 -19.742 1.00 54.09 184 PRO A O 1
ATOM 1448 N N . LEU A 1 185 ? 3.024 22.911 -19.999 1.00 45.03 185 LEU A N 1
ATOM 1449 C CA . LEU A 1 185 ? 3.891 23.260 -21.122 1.00 45.03 185 LEU A CA 1
ATOM 1450 C C . LEU A 1 185 ? 3.114 23.188 -22.434 1.00 45.03 185 LEU A C 1
ATOM 1452 O O . LEU A 1 185 ? 3.710 23.006 -23.493 1.00 45.03 185 LEU A O 1
ATOM 1456 N N . ASN A 1 186 ? 1.787 23.307 -22.398 1.00 48.34 186 ASN A N 1
ATOM 1457 C CA . ASN A 1 186 ? 1.039 23.528 -23.613 1.00 48.34 186 ASN A CA 1
ATOM 1458 C C . ASN A 1 186 ? 1.093 25.033 -23.931 1.00 48.34 186 ASN A C 1
ATOM 1460 O O . ASN A 1 186 ? 0.429 25.831 -23.273 1.00 48.34 186 ASN A O 1
ATOM 1464 N N . PRO A 1 187 ? 1.875 25.468 -24.936 1.00 44.59 187 PRO A N 1
ATOM 1465 C CA . PRO A 1 187 ? 1.895 26.868 -25.356 1.00 44.59 187 PRO A CA 1
ATOM 1466 C C . PRO A 1 187 ? 0.539 27.353 -25.897 1.00 44.59 187 PRO A C 1
ATOM 1468 O O . PRO A 1 187 ? 0.388 28.552 -26.119 1.00 44.59 187 PRO A O 1
ATOM 1471 N N . ASN A 1 188 ? -0.424 26.444 -26.104 1.00 48.28 188 ASN A N 1
ATOM 1472 C CA . ASN A 1 188 ? -1.794 26.751 -26.505 1.00 48.28 188 ASN A CA 1
ATOM 1473 C C . ASN A 1 188 ? -2.778 26.828 -25.325 1.00 48.28 188 ASN A C 1
ATOM 1475 O O . ASN A 1 188 ? -3.953 27.098 -25.568 1.00 48.28 188 ASN A O 1
ATOM 1479 N N . ASP A 1 189 ? -2.339 26.582 -24.084 1.00 54.44 189 ASP A N 1
ATOM 1480 C CA . ASP A 1 189 ? -3.210 26.754 -22.922 1.00 54.44 189 ASP A CA 1
ATOM 1481 C C . ASP A 1 189 ? -3.541 28.237 -22.751 1.00 54.44 189 ASP A C 1
ATOM 1483 O O . ASP A 1 189 ? -2.663 29.110 -22.698 1.00 54.44 189 ASP A O 1
ATOM 1487 N N . ASP A 1 190 ? -4.837 28.529 -22.695 1.00 52.94 190 ASP A N 1
ATOM 1488 C CA . ASP A 1 190 ? -5.327 29.877 -22.484 1.00 52.94 190 ASP A CA 1
ATOM 1489 C C . ASP A 1 190 ? -4.998 30.313 -21.050 1.00 52.94 190 ASP A C 1
ATOM 1491 O O . ASP A 1 190 ? -5.639 29.913 -20.080 1.00 52.94 190 ASP A O 1
ATOM 1495 N N . ARG A 1 191 ? -3.986 31.180 -20.931 1.00 54.94 191 ARG A N 1
ATOM 1496 C CA . ARG A 1 191 ? -3.531 31.779 -19.665 1.00 54.94 191 ARG A CA 1
ATOM 1497 C C . ARG A 1 191 ? -4.599 32.596 -18.938 1.00 54.94 191 ARG A C 1
ATOM 1499 O O . ARG A 1 191 ? -4.360 33.023 -17.812 1.00 54.94 191 ARG A O 1
ATOM 1506 N N . SER A 1 192 ? -5.736 32.863 -19.579 1.00 54.50 192 SER A N 1
ATOM 1507 C CA . SER A 1 192 ? -6.883 33.527 -18.965 1.00 54.50 192 SER A CA 1
ATOM 1508 C C . SER A 1 192 ? -7.855 32.566 -18.275 1.00 54.50 192 SER A C 1
ATOM 1510 O O . SER A 1 192 ? -8.744 33.042 -17.573 1.00 54.50 192 SER A O 1
ATOM 1512 N N . LEU A 1 193 ? -7.679 31.246 -18.424 1.00 50.97 193 LEU A N 1
ATOM 1513 C CA . LEU A 1 193 ? -8.475 30.226 -17.744 1.00 50.97 193 LEU A CA 1
ATOM 1514 C C . LEU A 1 193 ? -7.910 29.976 -16.335 1.00 50.97 193 LEU A C 1
ATOM 1516 O O . LEU A 1 193 ? -6.866 29.333 -16.202 1.00 50.97 193 LEU A O 1
ATOM 1520 N N . PRO A 1 194 ? -8.578 30.455 -15.266 1.00 52.38 194 PRO A N 1
ATOM 1521 C CA . PRO A 1 194 ? -8.014 30.436 -13.914 1.00 52.38 194 PRO A CA 1
ATOM 1522 C C . PRO A 1 194 ? -7.757 29.016 -13.398 1.00 52.38 194 PRO A C 1
ATOM 1524 O O . PRO A 1 194 ? -6.768 28.766 -12.716 1.00 52.38 194 PRO A O 1
ATOM 1527 N N . TYR A 1 195 ? -8.579 28.053 -13.826 1.00 54.31 195 TYR A N 1
ATOM 1528 C CA . TYR A 1 195 ? -8.488 26.662 -13.392 1.00 54.31 195 TYR A CA 1
ATOM 1529 C C . TYR A 1 195 ? -7.204 25.928 -13.812 1.00 54.31 195 TYR A C 1
ATOM 1531 O O . TYR A 1 195 ? -6.948 24.848 -13.296 1.00 54.31 195 TYR A O 1
ATOM 1539 N N . LEU A 1 196 ? -6.413 26.470 -14.747 1.00 49.19 196 LEU A N 1
ATOM 1540 C CA . LEU A 1 196 ? -5.126 25.895 -15.167 1.00 49.19 196 LEU A CA 1
ATOM 1541 C C . LEU A 1 196 ? -3.940 26.370 -14.307 1.00 49.19 196 LEU A C 1
ATOM 1543 O O . LEU A 1 196 ? -2.836 25.845 -14.447 1.00 49.19 196 LEU A O 1
ATOM 1547 N N . TYR A 1 197 ? -4.145 27.388 -13.463 1.00 54.56 197 TYR A N 1
ATOM 1548 C CA . TYR A 1 197 ? -3.080 28.071 -12.715 1.00 54.56 197 TYR A CA 1
ATOM 1549 C C . TYR A 1 197 ? -3.405 28.279 -11.227 1.00 54.56 197 TYR A C 1
ATOM 1551 O O . TYR A 1 197 ? -2.591 28.841 -10.491 1.00 54.56 197 TYR A O 1
ATOM 1559 N N . GLU A 1 198 ? -4.577 27.836 -10.779 1.00 60.72 198 GLU A N 1
ATOM 1560 C CA . GLU A 1 198 ? -4.983 27.805 -9.374 1.00 60.72 198 GLU A CA 1
ATOM 1561 C C . GLU A 1 198 ? -4.586 26.467 -8.717 1.00 60.72 198 GLU A C 1
ATOM 1563 O O . GLU A 1 198 ? -4.323 25.477 -9.394 1.00 60.72 198 GLU A O 1
ATOM 1568 N N . SER A 1 199 ? -4.492 26.425 -7.383 1.00 60.41 199 SER A N 1
ATOM 1569 C CA . SER A 1 199 ? -4.063 25.222 -6.653 1.00 60.41 199 SER A CA 1
ATOM 1570 C C . SER A 1 199 ? -5.102 24.092 -6.739 1.00 60.41 199 SER A C 1
ATOM 1572 O O . SER A 1 199 ? -5.980 24.010 -5.883 1.00 60.41 199 SER A O 1
ATOM 1574 N N . HIS A 1 200 ? -4.951 23.183 -7.703 1.00 65.00 200 HIS A N 1
ATOM 1575 C CA . HIS A 1 200 ? -5.659 21.896 -7.775 1.00 65.00 200 HIS A CA 1
ATOM 1576 C C . HIS A 1 200 ? -4.706 20.722 -7.484 1.00 65.00 200 HIS A C 1
ATOM 1578 O O . HIS A 1 200 ? -3.509 20.771 -7.800 1.00 65.00 200 HIS A O 1
ATOM 1584 N N . ASN A 1 201 ? -5.233 19.644 -6.905 1.00 69.31 201 ASN A N 1
ATOM 1585 C CA . ASN A 1 201 ? -4.539 18.361 -6.844 1.00 69.31 201 ASN A CA 1
ATOM 1586 C C . ASN A 1 201 ? -5.105 17.473 -7.953 1.00 69.31 201 ASN A C 1
ATOM 1588 O O . ASN A 1 201 ? -6.226 16.991 -7.862 1.00 69.31 201 ASN A O 1
ATOM 1592 N N . ASP A 1 202 ? -4.341 17.334 -9.030 1.00 73.94 202 ASP A N 1
ATOM 1593 C CA . ASP A 1 202 ? -4.641 16.466 -10.164 1.00 73.94 202 ASP A CA 1
ATOM 1594 C C . ASP A 1 202 ? -3.586 15.358 -10.178 1.00 73.94 202 ASP A C 1
ATOM 1596 O O . ASP A 1 202 ? -2.392 15.657 -10.188 1.00 73.94 202 ASP A O 1
ATOM 1600 N N . TYR A 1 203 ? -4.008 14.094 -10.122 1.00 72.31 203 TYR A N 1
ATOM 1601 C CA . TYR A 1 203 ? -3.118 12.936 -10.001 1.00 72.31 203 TYR A CA 1
ATOM 1602 C C . TYR A 1 203 ? -2.140 12.809 -11.179 1.00 72.31 203 TYR A C 1
ATOM 1604 O O . TYR A 1 203 ? -1.060 12.251 -11.003 1.00 72.31 203 TYR A O 1
ATOM 1612 N N . TRP A 1 204 ? -2.479 13.370 -12.342 1.00 66.19 204 TRP A N 1
ATOM 1613 C CA . TRP A 1 204 ? -1.797 13.102 -13.605 1.00 66.19 204 TRP A CA 1
ATOM 1614 C C . TRP A 1 204 ? -1.113 14.313 -14.213 1.00 66.19 204 TRP A C 1
ATOM 1616 O O . TRP A 1 204 ? -0.025 14.199 -14.782 1.00 66.19 204 TRP A O 1
ATOM 1626 N N . GLU A 1 205 ? -1.775 15.464 -14.155 1.00 62.12 205 GLU A N 1
ATOM 1627 C CA . GLU A 1 205 ? -1.464 16.524 -15.107 1.00 62.12 205 GLU A CA 1
ATOM 1628 C C . GLU A 1 205 ? -0.836 17.746 -14.458 1.00 62.12 205 GLU A C 1
ATOM 1630 O O . GLU A 1 205 ? 0.105 18.332 -15.003 1.00 62.12 205 GLU A O 1
ATOM 1635 N N . LYS A 1 206 ? -1.409 18.198 -13.339 1.00 68.38 206 LYS A N 1
ATOM 1636 C CA . LYS A 1 206 ? -1.234 19.585 -12.923 1.00 68.38 206 LYS A CA 1
ATOM 1637 C C . LYS A 1 206 ? -1.081 19.725 -11.405 1.00 68.38 206 LYS A C 1
ATOM 1639 O O . LYS A 1 206 ? -1.924 19.325 -10.604 1.00 68.38 206 LYS A O 1
ATOM 1644 N N . SER A 1 207 ? -0.032 20.439 -11.017 1.00 76.75 207 SER A N 1
ATOM 1645 C CA . SER A 1 207 ? 0.139 21.020 -9.683 1.00 76.75 207 SER A CA 1
ATOM 1646 C C . SER A 1 207 ? 0.762 22.409 -9.795 1.00 76.75 207 SER A C 1
ATOM 1648 O O . SER A 1 207 ? 1.156 22.838 -10.880 1.00 76.75 207 SER A O 1
ATOM 1650 N N . VAL A 1 208 ? 0.879 23.132 -8.683 1.00 78.38 208 VAL A N 1
ATOM 1651 C CA . VAL A 1 208 ? 1.467 24.475 -8.621 1.00 78.38 208 VAL A CA 1
ATOM 1652 C C . VAL A 1 208 ? 2.659 24.546 -7.661 1.00 78.38 208 VAL A C 1
ATOM 1654 O O . VAL A 1 208 ? 2.811 23.776 -6.710 1.00 78.38 208 VAL A O 1
ATOM 1657 N N . GLY A 1 209 ? 3.534 25.519 -7.912 1.00 83.81 209 GLY A N 1
ATOM 1658 C CA . GLY A 1 209 ? 4.791 25.701 -7.185 1.00 83.81 209 GLY A CA 1
ATOM 1659 C C . GLY A 1 209 ? 6.007 25.227 -7.974 1.00 83.81 209 GLY A C 1
ATOM 1660 O O . GLY A 1 209 ? 5.911 24.937 -9.165 1.00 83.81 209 GLY A O 1
ATOM 1661 N N . THR A 1 210 ? 7.158 25.201 -7.305 1.00 89.62 210 THR A N 1
ATOM 1662 C CA . THR A 1 210 ? 8.464 24.902 -7.907 1.00 89.62 210 THR A CA 1
ATOM 1663 C C . THR A 1 210 ? 8.715 23.403 -8.013 1.00 89.62 210 THR A C 1
ATOM 1665 O O . THR A 1 210 ? 9.234 22.952 -9.030 1.00 89.62 210 THR A O 1
ATOM 1668 N N . TYR A 1 211 ? 8.345 22.631 -6.988 1.00 93.50 211 TYR A N 1
ATOM 1669 C CA . TYR A 1 211 ? 8.649 21.199 -6.891 1.00 93.50 211 TYR A CA 1
ATOM 1670 C C . TYR A 1 211 ? 7.384 20.363 -6.708 1.00 93.50 211 TYR A C 1
ATOM 1672 O O . TYR A 1 211 ? 6.392 20.856 -6.166 1.00 93.50 211 TYR A O 1
ATOM 1680 N N . ASN A 1 212 ? 7.434 19.107 -7.149 1.00 93.31 212 ASN A N 1
ATOM 1681 C CA . ASN A 1 212 ? 6.350 18.134 -7.032 1.00 93.31 212 ASN A CA 1
ATOM 1682 C C . ASN A 1 212 ? 6.847 16.893 -6.272 1.00 93.31 212 ASN A C 1
ATOM 1684 O O . ASN A 1 212 ? 7.821 16.250 -6.677 1.00 93.31 212 ASN A O 1
ATOM 1688 N N . ALA A 1 213 ? 6.201 16.573 -5.151 1.00 95.62 213 ALA A N 1
ATOM 1689 C CA . ALA A 1 213 ? 6.642 15.486 -4.283 1.00 95.62 213 ALA A CA 1
ATOM 1690 C C . ALA A 1 213 ? 6.269 14.104 -4.837 1.00 95.62 213 ALA A C 1
ATOM 1692 O O . ALA A 1 213 ? 7.073 13.187 -4.703 1.00 95.62 213 ALA A O 1
ATOM 1693 N N . LEU A 1 214 ? 5.112 13.958 -5.502 1.00 94.38 214 LEU A N 1
ATOM 1694 C CA . LEU A 1 214 ? 4.707 12.690 -6.125 1.00 94.38 214 LEU A CA 1
ATOM 1695 C C . LEU A 1 214 ? 5.731 12.270 -7.186 1.00 94.38 214 LEU A C 1
ATOM 1697 O O . LEU A 1 214 ? 6.307 11.193 -7.109 1.00 94.38 214 LEU A O 1
ATOM 1701 N N . LEU A 1 215 ? 6.059 13.173 -8.110 1.00 94.06 215 LEU A N 1
ATOM 1702 C CA . LEU A 1 215 ? 7.068 12.925 -9.140 1.00 94.06 215 LEU A CA 1
ATOM 1703 C C . LEU A 1 215 ? 8.456 12.664 -8.546 1.00 94.06 215 LEU A C 1
ATOM 1705 O O . LEU A 1 215 ? 9.247 11.909 -9.108 1.00 94.06 215 LEU A O 1
ATOM 1709 N N . THR A 1 216 ? 8.767 13.290 -7.408 1.00 97.81 216 THR A N 1
ATOM 1710 C CA . THR A 1 216 ? 10.029 13.054 -6.701 1.00 97.81 216 THR A CA 1
ATOM 1711 C C . THR A 1 216 ? 10.104 11.626 -6.158 1.00 97.81 216 THR A C 1
ATOM 1713 O O . THR A 1 216 ? 11.135 10.974 -6.338 1.00 97.81 216 THR A O 1
ATOM 1716 N N . VAL A 1 217 ? 9.031 11.114 -5.545 1.00 97.50 217 VAL A N 1
ATOM 1717 C CA . VAL A 1 217 ? 9.002 9.727 -5.058 1.00 97.50 217 VAL A CA 1
ATOM 1718 C C . VAL A 1 217 ? 8.916 8.709 -6.202 1.00 97.50 217 VAL A C 1
ATOM 1720 O O . VAL A 1 217 ? 9.615 7.700 -6.159 1.00 97.50 217 VAL A O 1
ATOM 1723 N N . GLU A 1 218 ? 8.173 8.991 -7.273 1.00 96.44 218 GLU A N 1
ATOM 1724 C CA . GLU A 1 218 ? 8.156 8.135 -8.469 1.00 96.44 218 GLU A CA 1
ATOM 1725 C C . GLU A 1 218 ? 9.545 8.038 -9.117 1.00 96.44 218 GLU A C 1
ATOM 1727 O O . GLU A 1 218 ? 9.955 6.973 -9.579 1.00 96.44 218 GLU A O 1
ATOM 1732 N N . TYR A 1 219 ? 10.308 9.138 -9.133 1.00 98.12 219 TYR A N 1
ATOM 1733 C CA . TYR A 1 219 ? 11.678 9.121 -9.642 1.00 98.12 219 TYR A CA 1
ATOM 1734 C C . TYR A 1 219 ? 12.620 8.319 -8.740 1.00 98.12 219 TYR A C 1
ATOM 1736 O O . TYR A 1 219 ? 13.441 7.552 -9.247 1.00 98.12 219 TYR A O 1
ATOM 1744 N N . TYR A 1 220 ? 12.482 8.454 -7.417 1.00 98.69 220 TYR A N 1
ATOM 1745 C CA . TYR A 1 220 ? 13.183 7.604 -6.454 1.00 98.69 220 TYR A CA 1
ATOM 1746 C C . TYR A 1 220 ? 12.906 6.119 -6.719 1.00 98.69 220 TYR A C 1
ATOM 1748 O O . TYR A 1 220 ? 13.847 5.335 -6.848 1.00 98.69 220 TYR A O 1
ATOM 1756 N N . GLU A 1 221 ? 11.638 5.739 -6.872 1.00 98.06 221 GLU A N 1
ATOM 1757 C CA . GLU A 1 221 ? 11.253 4.355 -7.138 1.00 98.06 221 GLU A CA 1
ATOM 1758 C C . GLU A 1 221 ? 11.835 3.834 -8.455 1.00 98.06 221 GLU A C 1
ATOM 1760 O O . GLU A 1 221 ? 12.437 2.757 -8.478 1.00 98.06 221 GLU A O 1
ATOM 1765 N N . ALA A 1 222 ? 11.699 4.601 -9.540 1.00 98.38 222 ALA A N 1
ATOM 1766 C CA . ALA A 1 222 ? 12.219 4.218 -10.848 1.00 98.38 222 ALA A CA 1
ATOM 1767 C C . ALA A 1 222 ? 13.741 3.997 -10.811 1.00 98.38 222 ALA A C 1
ATOM 1769 O O . ALA A 1 222 ? 14.237 3.034 -11.397 1.00 98.38 222 ALA A O 1
ATOM 1770 N N . LEU A 1 223 ? 14.485 4.842 -10.081 1.00 98.75 223 LEU A N 1
ATOM 1771 C CA . LEU A 1 223 ? 15.926 4.671 -9.864 1.00 98.75 223 LEU A CA 1
ATOM 1772 C C . LEU A 1 223 ? 16.238 3.379 -9.099 1.00 98.75 223 LEU A C 1
ATOM 1774 O O . LEU A 1 223 ? 17.117 2.629 -9.516 1.00 98.75 223 LEU A O 1
ATOM 1778 N N . VAL A 1 224 ? 15.529 3.109 -7.998 1.00 98.69 224 VAL A N 1
ATOM 1779 C CA . VAL A 1 224 ? 15.753 1.913 -7.165 1.00 98.69 224 VAL A CA 1
ATOM 1780 C C . VAL A 1 224 ? 15.447 0.634 -7.945 1.00 98.69 224 VAL A C 1
ATOM 1782 O O . VAL A 1 224 ? 16.264 -0.288 -7.964 1.00 98.69 224 VAL A O 1
ATOM 1785 N N . LYS A 1 225 ? 14.306 0.578 -8.637 1.00 98.12 225 LYS A N 1
ATOM 1786 C CA . LYS A 1 225 ? 13.905 -0.599 -9.418 1.00 98.12 225 LYS A CA 1
ATOM 1787 C C . LYS A 1 225 ? 14.801 -0.831 -10.630 1.00 98.12 225 LYS A C 1
ATOM 1789 O O . LYS A 1 225 ? 15.163 -1.975 -10.906 1.00 98.12 225 LYS A O 1
ATOM 1794 N N . LEU A 1 226 ? 15.203 0.229 -11.335 1.00 98.00 226 LEU A N 1
ATOM 1795 C CA . LEU A 1 226 ? 16.140 0.082 -12.445 1.00 98.00 226 LEU A CA 1
ATOM 1796 C C . LEU A 1 226 ? 17.518 -0.362 -11.942 1.00 98.00 226 LEU A C 1
ATOM 1798 O O . LEU A 1 226 ? 18.104 -1.256 -12.537 1.00 98.00 226 LEU A O 1
ATOM 1802 N N . ALA A 1 227 ? 17.997 0.159 -10.807 1.00 98.69 227 ALA A N 1
ATOM 1803 C CA . ALA A 1 227 ? 19.239 -0.312 -10.191 1.00 98.69 227 ALA A CA 1
ATOM 1804 C C . ALA A 1 227 ? 19.207 -1.811 -9.854 1.00 98.69 227 ALA A C 1
ATOM 1806 O O . ALA A 1 227 ? 20.214 -2.501 -10.026 1.00 98.69 227 ALA A O 1
ATOM 1807 N N . ALA A 1 228 ? 18.059 -2.327 -9.404 1.00 98.31 228 ALA A N 1
ATOM 1808 C CA . ALA A 1 228 ? 17.879 -3.755 -9.173 1.00 98.31 228 ALA A CA 1
ATOM 1809 C C . ALA A 1 228 ? 18.023 -4.559 -10.477 1.00 98.31 228 ALA A C 1
ATOM 1811 O O . ALA A 1 228 ? 18.753 -5.548 -10.502 1.00 98.31 228 ALA A O 1
ATOM 1812 N N . LEU A 1 229 ? 17.414 -4.113 -11.586 1.00 98.25 229 LEU A N 1
ATOM 1813 C CA . LEU A 1 229 ? 17.613 -4.740 -12.901 1.00 98.25 229 LEU A CA 1
ATOM 1814 C C . LEU A 1 229 ? 19.075 -4.673 -13.369 1.00 98.25 229 LEU A C 1
ATOM 1816 O O . LEU A 1 229 ? 19.620 -5.695 -13.788 1.00 98.25 229 LEU A O 1
ATOM 1820 N N . GLU A 1 230 ? 19.716 -3.504 -13.266 1.00 98.44 230 GLU A N 1
ATOM 1821 C CA . GLU A 1 230 ? 21.129 -3.312 -13.622 1.00 98.44 230 GLU A CA 1
ATOM 1822 C C . GLU A 1 230 ? 22.011 -4.332 -12.904 1.00 98.44 230 GLU A C 1
ATOM 1824 O O . GLU A 1 230 ? 22.786 -5.058 -13.526 1.00 98.44 230 GLU A O 1
ATOM 1829 N N . LYS A 1 231 ? 21.834 -4.461 -11.590 1.00 98.00 231 LYS A N 1
ATOM 1830 C CA . LYS A 1 231 ? 22.635 -5.359 -10.764 1.00 98.00 231 LYS A CA 1
ATOM 1831 C C . LYS A 1 231 ? 22.304 -6.833 -11.002 1.00 98.00 231 LYS A C 1
ATOM 1833 O O . LYS A 1 231 ? 23.207 -7.648 -11.210 1.00 98.00 231 LYS A O 1
ATOM 1838 N N . GLU A 1 232 ? 21.028 -7.196 -10.930 1.00 96.62 232 GLU A N 1
ATOM 1839 C CA . GLU A 1 232 ? 20.606 -8.595 -10.841 1.00 96.62 232 GLU A CA 1
ATOM 1840 C C . GLU A 1 232 ? 20.410 -9.247 -12.210 1.00 96.62 232 GLU A C 1
ATOM 1842 O O . GLU A 1 232 ? 20.638 -10.451 -12.340 1.00 96.62 232 GLU A O 1
ATOM 1847 N N . VAL A 1 233 ? 20.071 -8.476 -13.243 1.00 96.81 233 VAL A N 1
ATOM 1848 C CA . VAL A 1 233 ? 19.818 -8.988 -14.597 1.00 96.81 233 VAL A CA 1
ATOM 1849 C C . VAL A 1 233 ? 20.969 -8.635 -15.527 1.00 96.81 233 VAL A C 1
ATOM 1851 O O . VAL A 1 233 ? 21.608 -9.534 -16.069 1.00 96.81 233 VAL A O 1
ATOM 1854 N N . TYR A 1 234 ? 21.296 -7.347 -15.656 1.00 97.56 234 TYR A N 1
ATOM 1855 C CA . TYR A 1 234 ? 22.294 -6.878 -16.628 1.00 97.56 234 TYR A CA 1
ATOM 1856 C C . TYR A 1 234 ? 23.742 -7.021 -16.147 1.00 97.56 234 TYR A C 1
ATOM 1858 O O . TYR A 1 234 ? 24.673 -6.884 -16.940 1.00 97.56 234 TYR A O 1
ATOM 1866 N N . LYS A 1 235 ? 23.925 -7.340 -14.859 1.00 97.62 235 LYS A N 1
ATOM 1867 C CA . LYS A 1 235 ? 25.221 -7.502 -14.184 1.00 97.62 235 LYS A CA 1
ATOM 1868 C C . LYS A 1 235 ? 26.109 -6.252 -14.270 1.00 97.62 235 LYS A C 1
ATOM 1870 O O . LYS A 1 235 ? 27.333 -6.359 -14.311 1.00 97.62 235 LYS A O 1
ATOM 1875 N N . ASP A 1 236 ? 25.485 -5.079 -14.236 1.00 98.31 236 ASP A N 1
ATOM 1876 C CA . ASP A 1 236 ? 26.103 -3.756 -14.275 1.00 98.31 236 ASP A CA 1
ATOM 1877 C C . ASP A 1 236 ? 26.022 -3.077 -12.896 1.00 98.31 236 ASP A C 1
ATOM 1879 O O . ASP A 1 236 ? 25.164 -2.242 -12.599 1.00 98.31 236 ASP A O 1
ATOM 1883 N N . ALA A 1 237 ? 26.911 -3.499 -11.995 1.00 97.44 237 ALA A N 1
ATOM 1884 C CA . ALA A 1 237 ? 26.936 -2.987 -10.625 1.00 97.44 237 ALA A CA 1
ATOM 1885 C C . ALA A 1 237 ? 27.317 -1.496 -10.549 1.00 97.44 237 ALA A C 1
ATOM 1887 O O . ALA A 1 237 ? 26.893 -0.808 -9.617 1.00 97.44 237 ALA A O 1
ATOM 1888 N N . ASP A 1 238 ? 28.090 -0.998 -11.517 1.00 98.25 238 ASP A N 1
ATOM 1889 C CA . ASP A 1 238 ? 28.526 0.397 -11.558 1.00 98.25 238 ASP A CA 1
ATOM 1890 C C . ASP A 1 238 ? 27.342 1.311 -11.889 1.00 98.25 238 ASP A C 1
ATOM 1892 O O . ASP A 1 238 ? 27.093 2.287 -11.174 1.00 98.25 238 ASP A O 1
ATOM 1896 N N . GLN A 1 239 ? 26.550 0.962 -12.908 1.00 97.94 239 GLN A N 1
ATOM 1897 C CA . GLN A 1 239 ? 25.346 1.717 -13.248 1.00 97.94 239 GLN A CA 1
ATOM 1898 C C . GLN A 1 239 ? 24.288 1.635 -12.138 1.00 97.94 239 GLN A C 1
ATOM 1900 O O . GLN A 1 239 ? 23.685 2.651 -11.777 1.00 97.94 239 GLN A O 1
ATOM 1905 N N . ALA A 1 240 ? 24.116 0.461 -11.519 1.00 98.56 240 ALA A N 1
ATOM 1906 C CA . ALA A 1 240 ? 23.251 0.311 -10.349 1.00 98.56 240 ALA A CA 1
ATOM 1907 C C . ALA A 1 240 ? 23.656 1.269 -9.211 1.00 98.56 240 ALA A C 1
ATOM 1909 O O . ALA A 1 240 ? 22.804 1.943 -8.627 1.00 98.56 240 ALA A O 1
ATOM 1910 N N . ALA A 1 241 ? 24.957 1.385 -8.921 1.00 98.62 241 ALA A N 1
ATOM 1911 C CA . ALA A 1 241 ? 25.467 2.290 -7.893 1.00 98.62 241 ALA A CA 1
ATOM 1912 C C . ALA A 1 241 ? 25.208 3.770 -8.225 1.00 98.62 241 ALA A C 1
ATOM 1914 O O . ALA A 1 241 ? 24.902 4.548 -7.319 1.00 98.62 241 ALA A O 1
ATOM 1915 N N . VAL A 1 242 ? 25.272 4.165 -9.504 1.00 98.25 242 VAL A N 1
ATOM 1916 C CA . VAL A 1 242 ? 24.924 5.528 -9.949 1.00 98.25 242 VAL A CA 1
ATOM 1917 C C . VAL A 1 242 ? 23.464 5.854 -9.630 1.00 98.25 242 VAL A C 1
ATOM 1919 O O . VAL A 1 242 ? 23.178 6.918 -9.071 1.00 98.25 242 VAL A O 1
ATOM 1922 N N . TYR A 1 243 ? 22.541 4.945 -9.948 1.00 98.62 243 TYR A N 1
ATOM 1923 C CA . TYR A 1 243 ? 21.121 5.137 -9.654 1.00 98.62 243 TYR A CA 1
ATOM 1924 C C . TYR A 1 243 ? 20.841 5.177 -8.150 1.00 98.62 243 TYR A C 1
ATOM 1926 O O . TYR A 1 243 ? 20.172 6.103 -7.686 1.00 98.62 243 TYR A O 1
ATOM 1934 N N . LEU A 1 244 ? 21.415 4.254 -7.372 1.00 98.75 244 LEU A N 1
ATOM 1935 C CA . LEU A 1 244 ? 21.236 4.209 -5.917 1.00 98.75 244 LEU A CA 1
ATOM 1936 C C . LEU A 1 244 ? 21.812 5.444 -5.213 1.00 98.75 244 LEU A C 1
ATOM 1938 O O . LEU A 1 244 ? 21.172 5.994 -4.322 1.00 98.75 244 LEU A O 1
ATOM 1942 N N . ALA A 1 245 ? 22.977 5.938 -5.638 1.00 98.50 245 ALA A N 1
ATOM 1943 C CA . ALA A 1 245 ? 23.562 7.152 -5.068 1.00 98.50 245 ALA A CA 1
ATOM 1944 C C . ALA A 1 245 ? 22.678 8.390 -5.296 1.00 98.50 245 ALA A C 1
ATOM 1946 O O . ALA A 1 245 ? 22.642 9.295 -4.461 1.00 98.50 245 ALA A O 1
ATOM 1947 N N . ARG A 1 246 ? 21.958 8.447 -6.423 1.00 98.31 246 ARG A N 1
ATOM 1948 C CA . ARG A 1 246 ? 20.978 9.508 -6.681 1.00 98.31 246 ARG A CA 1
ATOM 1949 C C . ARG A 1 246 ? 19.707 9.311 -5.859 1.00 98.31 246 ARG A C 1
ATOM 1951 O O . ARG A 1 246 ? 19.228 10.279 -5.274 1.00 98.31 246 ARG A O 1
ATOM 1958 N N . ALA A 1 247 ? 19.197 8.083 -5.792 1.00 98.75 247 ALA A N 1
ATOM 1959 C CA . ALA A 1 247 ? 18.031 7.741 -4.985 1.00 98.75 247 ALA A CA 1
ATOM 1960 C C . ALA A 1 247 ? 18.243 8.113 -3.506 1.00 98.75 247 ALA A C 1
ATOM 1962 O O . ALA A 1 247 ? 17.355 8.700 -2.898 1.00 98.75 247 ALA A O 1
ATOM 1963 N N . GLU A 1 248 ? 19.438 7.884 -2.955 1.00 98.56 248 GLU A N 1
ATOM 1964 C CA . GLU A 1 248 ? 19.761 8.243 -1.568 1.00 98.56 248 GLU A CA 1
ATOM 1965 C C . GLU A 1 248 ? 19.706 9.760 -1.317 1.00 98.56 248 GLU A C 1
ATOM 1967 O O . GLU A 1 248 ? 19.139 10.207 -0.323 1.00 98.56 248 GLU A O 1
ATOM 1972 N N . LYS A 1 249 ? 20.210 10.581 -2.249 1.00 98.44 249 LYS A N 1
ATOM 1973 C CA . LYS A 1 249 ? 20.100 12.050 -2.144 1.00 98.44 249 LYS A CA 1
ATOM 1974 C C . LYS A 1 249 ? 18.651 12.524 -2.194 1.00 98.44 249 LYS A C 1
ATOM 1976 O O . LYS A 1 249 ? 18.277 13.432 -1.456 1.00 98.44 249 LYS A O 1
ATOM 1981 N N . ILE A 1 250 ? 17.844 11.915 -3.066 1.00 98.75 250 ILE A N 1
ATOM 1982 C CA . ILE A 1 250 ? 16.409 12.204 -3.151 1.00 98.75 250 ILE A CA 1
ATOM 1983 C C . ILE A 1 250 ? 15.731 11.822 -1.836 1.00 98.75 250 ILE A C 1
ATOM 1985 O O . ILE A 1 250 ? 15.002 12.637 -1.282 1.00 98.75 250 ILE A O 1
ATOM 1989 N N . LYS A 1 251 ? 16.015 10.628 -1.301 1.00 98.62 251 LYS A N 1
ATOM 1990 C CA . LYS A 1 251 ? 15.493 10.156 -0.016 1.00 98.62 251 LYS A CA 1
ATOM 1991 C C . LYS A 1 251 ? 15.816 11.125 1.119 1.00 98.62 251 LYS A C 1
ATOM 1993 O O . LYS A 1 251 ? 14.917 11.501 1.871 1.00 98.62 251 LYS A O 1
ATOM 1998 N N . GLU A 1 252 ? 17.068 11.567 1.220 1.00 98.06 252 GLU A N 1
ATOM 1999 C CA . GLU A 1 252 ? 17.490 12.529 2.238 1.00 98.06 252 GLU A CA 1
ATOM 2000 C C . GLU A 1 252 ? 16.733 13.860 2.109 1.00 98.06 252 GLU A C 1
ATOM 2002 O O . GLU A 1 252 ? 16.205 14.364 3.100 1.00 98.06 252 GLU A O 1
ATOM 2007 N N . THR A 1 253 ? 16.650 14.438 0.906 1.00 98.38 253 THR A N 1
ATOM 2008 C CA . THR A 1 253 ? 15.976 15.730 0.708 1.00 98.38 253 THR A CA 1
ATOM 2009 C C . THR A 1 253 ? 14.463 15.632 0.865 1.00 98.38 253 THR A C 1
ATOM 2011 O O . THR A 1 253 ? 13.876 16.485 1.527 1.00 98.38 253 THR A O 1
ATOM 2014 N N . PHE A 1 254 ? 13.821 14.610 0.298 1.00 98.56 254 PHE A N 1
ATOM 2015 C CA . PHE A 1 254 ? 12.368 14.429 0.341 1.00 98.56 254 PHE A CA 1
ATOM 2016 C C . PHE A 1 254 ? 11.838 14.477 1.780 1.00 98.56 254 PHE A C 1
ATOM 2018 O O . PHE A 1 254 ? 10.846 15.149 2.058 1.00 98.56 254 PHE A O 1
ATOM 2025 N N . ASN A 1 255 ? 12.552 13.835 2.709 1.00 98.19 255 ASN A N 1
ATOM 2026 C CA . ASN A 1 255 ? 12.167 13.748 4.116 1.00 98.19 255 ASN A CA 1
ATOM 2027 C C . ASN A 1 255 ? 12.431 15.021 4.944 1.00 98.19 255 ASN A C 1
ATOM 2029 O O . ASN A 1 255 ? 11.943 15.094 6.075 1.00 98.19 255 ASN A O 1
ATOM 2033 N N . LYS A 1 256 ? 13.168 16.013 4.420 1.00 98.19 256 LYS A N 1
ATOM 2034 C CA . LYS A 1 256 ? 13.376 17.306 5.099 1.00 98.19 256 LYS A CA 1
ATOM 2035 C C . LYS A 1 256 ? 12.080 18.113 5.145 1.00 98.19 256 LYS A C 1
ATOM 2037 O O . LYS A 1 256 ? 11.197 17.965 4.294 1.00 98.19 256 LYS A O 1
ATOM 2042 N N . ASP A 1 257 ? 12.008 19.020 6.111 1.00 97.44 257 ASP A N 1
ATOM 2043 C CA . ASP A 1 257 ? 10.923 19.993 6.193 1.00 97.44 257 ASP A CA 1
ATOM 2044 C C . ASP A 1 257 ? 10.928 20.902 4.955 1.00 97.44 257 ASP A C 1
ATOM 2046 O O . ASP A 1 257 ? 11.980 21.234 4.397 1.00 97.44 257 ASP A O 1
ATOM 2050 N N . LYS A 1 258 ? 9.747 21.353 4.540 1.00 94.62 258 LYS A N 1
ATOM 2051 C CA . LYS A 1 258 ? 9.539 22.231 3.386 1.00 94.62 258 LYS A CA 1
ATOM 2052 C C . LYS A 1 258 ? 10.371 23.508 3.494 1.00 94.62 258 LYS A C 1
ATOM 2054 O O . LYS A 1 258 ? 11.021 23.900 2.527 1.00 94.62 258 LYS A O 1
ATOM 2059 N N . ASP A 1 259 ? 10.431 24.097 4.685 1.00 94.44 259 ASP A N 1
ATOM 2060 C CA . ASP A 1 259 ? 11.218 25.306 4.964 1.00 94.44 259 ASP A CA 1
ATOM 2061 C C . ASP A 1 259 ? 12.738 25.061 4.937 1.00 94.44 259 ASP A C 1
ATOM 2063 O O . ASP A 1 259 ? 13.527 26.002 4.855 1.00 94.44 259 ASP A O 1
ATOM 2067 N N . GLN A 1 260 ? 13.163 23.795 4.960 1.00 96.31 260 GLN A N 1
ATOM 2068 C CA . GLN A 1 260 ? 14.552 23.359 4.796 1.00 96.31 260 GLN A CA 1
ATOM 2069 C C . GLN A 1 260 ? 14.847 22.864 3.369 1.00 96.31 260 GLN A C 1
ATOM 2071 O O . GLN A 1 260 ? 15.919 22.314 3.113 1.00 96.31 260 GLN A O 1
ATOM 2076 N N . GLY A 1 261 ? 13.913 23.063 2.435 1.00 95.00 261 GLY A N 1
ATOM 2077 C CA . GLY A 1 261 ? 14.042 22.649 1.040 1.00 95.00 261 GLY A CA 1
ATOM 2078 C C . GLY A 1 261 ? 13.629 21.203 0.757 1.00 95.00 261 GLY A C 1
ATOM 2079 O O . GLY A 1 261 ? 13.971 20.702 -0.309 1.00 95.00 261 GLY A O 1
ATOM 2080 N N . GLY A 1 262 ? 12.926 20.534 1.679 1.00 97.00 262 GLY A N 1
ATOM 2081 C CA . GLY A 1 262 ? 12.363 19.198 1.465 1.00 97.00 262 GLY A CA 1
ATOM 2082 C C . GLY A 1 262 ? 10.887 19.189 1.065 1.00 97.00 262 GLY A C 1
ATOM 2083 O O . GLY A 1 262 ? 10.348 20.192 0.584 1.00 97.00 262 GLY A O 1
ATOM 2084 N N . CYS A 1 263 ? 10.225 18.040 1.243 1.00 97.44 263 CYS A N 1
ATOM 2085 C CA . CYS A 1 263 ? 8.819 17.846 0.871 1.00 97.44 263 CYS A CA 1
ATOM 2086 C C . CYS A 1 263 ? 7.851 17.783 2.061 1.00 97.44 263 CYS A C 1
ATOM 2088 O O . CYS A 1 263 ? 6.637 17.883 1.863 1.00 97.44 263 CYS A O 1
ATOM 2090 N N . PHE A 1 264 ? 8.354 17.607 3.285 1.00 97.31 264 PHE A N 1
ATOM 2091 C CA . PHE A 1 264 ? 7.515 17.391 4.460 1.00 97.31 264 PHE A CA 1
ATOM 2092 C C . PHE A 1 264 ? 6.978 18.703 5.033 1.00 97.31 264 PHE A C 1
ATOM 2094 O O . PHE A 1 264 ? 7.702 19.686 5.133 1.00 97.31 264 PHE A O 1
ATOM 2101 N N . VAL A 1 265 ? 5.713 18.732 5.439 1.00 94.06 265 VAL A N 1
ATOM 2102 C CA . VAL A 1 265 ? 5.068 19.912 6.025 1.00 94.06 265 VAL A CA 1
ATOM 2103 C C . VAL A 1 265 ? 4.697 19.585 7.477 1.00 94.06 265 VAL A C 1
ATOM 2105 O O . VAL A 1 265 ? 3.669 18.931 7.692 1.00 94.06 265 VAL A O 1
ATOM 2108 N N . PRO A 1 266 ? 5.524 19.975 8.470 1.00 91.25 266 PRO A N 1
ATOM 2109 C CA . PRO A 1 266 ? 5.368 19.546 9.862 1.00 91.25 266 PRO A CA 1
ATOM 2110 C C . PRO A 1 266 ? 4.002 19.863 10.470 1.00 91.25 266 PRO A C 1
ATOM 2112 O O . PRO A 1 266 ? 3.416 19.022 11.145 1.00 91.25 266 PRO A O 1
ATOM 2115 N N . GLU A 1 267 ? 3.455 21.043 10.186 1.00 85.75 267 GLU A N 1
ATOM 2116 C CA . GLU A 1 267 ? 2.163 21.497 10.701 1.00 85.75 267 GLU A CA 1
ATOM 2117 C C . GLU A 1 267 ? 0.985 20.658 10.185 1.00 85.75 267 GLU A C 1
ATOM 2119 O O . GLU A 1 267 ? -0.034 20.516 10.863 1.00 85.75 267 GLU A O 1
ATOM 2124 N N . MET A 1 268 ? 1.145 20.042 9.013 1.00 81.19 268 MET A N 1
ATOM 2125 C CA . MET A 1 268 ? 0.155 19.139 8.433 1.00 81.19 268 MET A CA 1
ATOM 2126 C C . MET A 1 268 ? 0.510 17.670 8.642 1.00 81.19 268 MET A C 1
ATOM 2128 O O . MET A 1 268 ? -0.332 16.832 8.337 1.00 81.19 268 MET A O 1
ATOM 2132 N N . ASN A 1 269 ? 1.706 17.358 9.154 1.00 88.81 269 ASN A N 1
ATOM 2133 C CA . ASN A 1 269 ? 2.289 16.016 9.238 1.00 88.81 269 ASN A CA 1
ATOM 2134 C C . ASN A 1 269 ? 2.106 15.203 7.937 1.00 88.81 269 ASN A C 1
ATOM 2136 O O . ASN A 1 269 ? 1.796 14.023 7.955 1.00 88.81 269 ASN A O 1
ATOM 2140 N N . ALA A 1 270 ? 2.295 15.849 6.785 1.00 92.50 270 ALA A N 1
ATOM 2141 C CA . ALA A 1 270 ? 2.127 15.238 5.466 1.00 92.50 270 ALA A CA 1
ATOM 2142 C C . ALA A 1 270 ? 3.108 15.836 4.454 1.00 92.50 270 ALA A C 1
ATOM 2144 O O . ALA A 1 270 ? 3.557 16.974 4.613 1.00 92.50 270 ALA A O 1
ATOM 2145 N N . PHE A 1 271 ? 3.410 15.105 3.384 1.00 95.56 271 PHE A N 1
ATOM 2146 C CA . PHE A 1 271 ? 4.146 15.644 2.241 1.00 95.56 271 PHE A CA 1
ATOM 2147 C C . PHE A 1 271 ? 3.212 16.455 1.336 1.00 95.56 271 PHE A C 1
ATOM 2149 O O . PHE A 1 271 ? 2.076 16.044 1.093 1.00 95.56 271 PHE A O 1
ATOM 2156 N N . TYR A 1 272 ? 3.672 17.603 0.829 1.00 92.38 272 TYR A N 1
ATOM 2157 C CA . TYR A 1 272 ? 2.877 18.385 -0.129 1.00 92.38 272 TYR A CA 1
ATOM 2158 C C . TYR A 1 272 ? 2.752 17.649 -1.470 1.00 92.38 272 TYR A C 1
ATOM 2160 O O . TYR A 1 272 ? 3.618 16.854 -1.799 1.00 92.38 272 TYR A O 1
ATOM 2168 N N . TYR A 1 273 ? 1.740 17.950 -2.289 1.00 89.69 273 TYR A N 1
ATOM 2169 C CA . TYR A 1 273 ? 1.717 17.485 -3.685 1.00 89.69 273 TYR A CA 1
ATOM 2170 C C . TYR A 1 273 ? 2.586 18.373 -4.589 1.00 89.69 273 TYR A C 1
ATOM 2172 O O . TYR A 1 273 ? 3.685 17.978 -4.977 1.00 89.69 273 TYR A O 1
ATOM 2180 N N . GLY A 1 274 ? 2.154 19.614 -4.825 1.00 89.00 274 GLY A N 1
ATOM 2181 C CA . GLY A 1 274 ? 2.987 20.701 -5.345 1.00 89.00 274 GLY A CA 1
ATOM 2182 C C . GLY A 1 274 ? 3.457 21.631 -4.226 1.00 89.00 274 GLY A C 1
ATOM 2183 O O . GLY A 1 274 ? 2.751 21.838 -3.238 1.00 89.00 274 GLY A O 1
ATOM 2184 N N . SER A 1 275 ? 4.645 22.225 -4.352 1.00 90.00 275 SER A N 1
ATOM 2185 C CA . SER A 1 275 ? 5.228 23.042 -3.275 1.00 90.00 275 SER A CA 1
ATOM 2186 C C . SER A 1 275 ? 4.435 24.322 -2.968 1.00 90.00 275 SER A C 1
ATOM 2188 O O . SER A 1 275 ? 4.659 24.942 -1.925 1.00 90.00 275 SER A O 1
ATOM 2190 N N . ALA A 1 276 ? 3.524 24.734 -3.855 1.00 84.69 276 ALA A N 1
ATOM 2191 C CA . ALA A 1 276 ? 2.581 25.828 -3.626 1.00 84.69 276 ALA A CA 1
ATOM 2192 C C . ALA A 1 276 ? 1.112 25.366 -3.593 1.00 84.69 276 ALA A C 1
ATOM 2194 O O . ALA A 1 276 ? 0.228 26.216 -3.509 1.00 84.69 276 ALA A O 1
ATOM 2195 N N . ASN A 1 277 ? 0.845 24.055 -3.652 1.00 78.81 277 ASN A N 1
ATOM 2196 C CA . ASN A 1 277 ? -0.504 23.527 -3.470 1.00 78.81 277 ASN A CA 1
ATOM 2197 C C . ASN A 1 277 ? -0.960 23.702 -2.017 1.00 78.81 277 ASN A C 1
ATOM 2199 O O . ASN A 1 277 ? -0.145 23.693 -1.085 1.00 78.81 277 ASN A O 1
ATOM 2203 N N . TYR A 1 278 ? -2.277 23.745 -1.820 1.00 77.25 278 TYR A N 1
ATOM 2204 C CA . TYR A 1 278 ? -2.871 23.430 -0.526 1.00 77.25 278 TYR A CA 1
ATOM 2205 C C . TYR A 1 278 ? -2.435 22.031 -0.089 1.00 77.25 278 TYR A C 1
ATOM 2207 O O . TYR A 1 278 ? -2.570 21.059 -0.837 1.00 77.25 278 TYR A O 1
ATOM 2215 N N . ASN A 1 279 ? -1.898 21.920 1.126 1.00 77.75 279 ASN A N 1
ATOM 2216 C CA . ASN A 1 279 ? -1.525 20.620 1.658 1.00 77.75 279 ASN A CA 1
ATOM 2217 C C . ASN A 1 279 ? -2.751 19.923 2.250 1.00 77.75 279 ASN A C 1
ATOM 2219 O O . ASN A 1 279 ? -3.067 20.066 3.428 1.00 77.75 279 ASN A O 1
ATOM 2223 N N . VAL A 1 280 ? -3.419 19.149 1.407 1.00 78.25 280 VAL A N 1
ATOM 2224 C CA . VAL A 1 280 ? -4.631 18.399 1.751 1.00 78.25 280 VAL A CA 1
ATOM 2225 C C . VAL A 1 280 ? -4.355 16.954 2.170 1.00 78.25 280 VAL A C 1
ATOM 2227 O O . VAL A 1 280 ? -5.259 16.117 2.135 1.00 78.25 280 VAL A O 1
ATOM 2230 N N . SER A 1 281 ? -3.106 16.648 2.544 1.00 85.62 281 SER A N 1
ATOM 2231 C CA . SER A 1 281 ? -2.644 15.276 2.781 1.00 85.62 281 SER A CA 1
ATOM 2232 C C . SER A 1 281 ? -2.972 14.376 1.581 1.00 85.62 281 SER A C 1
ATOM 2234 O O . SER A 1 281 ? -3.661 13.371 1.724 1.00 85.62 281 SER A O 1
ATOM 2236 N N . TYR A 1 282 ? -2.531 14.784 0.385 1.00 88.81 282 TYR A N 1
ATOM 2237 C CA . TYR A 1 282 ? -2.872 14.105 -0.867 1.00 88.81 282 TYR A CA 1
ATOM 2238 C C . TYR A 1 282 ? -2.393 12.648 -0.843 1.00 88.81 282 TYR A C 1
ATOM 2240 O O . TYR A 1 282 ? -1.184 12.397 -0.795 1.00 88.81 282 TYR A O 1
ATOM 2248 N N . LEU A 1 283 ? -3.344 11.710 -0.841 1.00 91.00 283 LEU A N 1
ATOM 2249 C CA . LEU A 1 283 ? -3.148 10.282 -0.619 1.00 91.00 283 LEU A CA 1
ATOM 2250 C C . LEU A 1 283 ? -2.130 9.675 -1.580 1.00 91.00 283 LEU A C 1
ATOM 2252 O O . LEU A 1 283 ? -1.266 8.970 -1.074 1.00 91.00 283 LEU A O 1
ATOM 2256 N N . PRO A 1 284 ? -2.127 9.968 -2.899 1.00 91.25 284 PRO A N 1
ATOM 2257 C CA . PRO A 1 284 ? -1.129 9.376 -3.783 1.00 91.25 284 PRO A CA 1
ATOM 2258 C C . PRO A 1 284 ? 0.314 9.655 -3.357 1.00 91.25 284 PRO A C 1
ATOM 2260 O O . PRO A 1 284 ? 1.140 8.754 -3.353 1.00 91.25 284 PRO A O 1
ATOM 2263 N N . VAL A 1 285 ? 0.618 10.876 -2.900 1.00 94.69 285 VAL A N 1
ATOM 2264 C CA . VAL A 1 285 ? 1.967 11.201 -2.406 1.00 94.69 285 VAL A CA 1
ATOM 2265 C C . VAL A 1 285 ? 2.289 10.380 -1.161 1.00 94.69 285 VAL A C 1
ATOM 2267 O O . VAL A 1 285 ? 3.387 9.839 -1.050 1.00 94.69 285 VAL A O 1
ATOM 2270 N N . GLN A 1 286 ? 1.345 10.288 -0.218 1.00 96.12 286 GLN A N 1
ATOM 2271 C CA . GLN A 1 286 ? 1.598 9.610 1.052 1.00 96.12 286 GLN A CA 1
ATOM 2272 C C . GLN A 1 286 ? 1.698 8.089 0.863 1.00 96.12 286 GLN A C 1
ATOM 2274 O O . GLN A 1 286 ? 2.629 7.474 1.377 1.00 96.12 286 GLN A O 1
ATOM 2279 N N . ALA A 1 287 ? 0.781 7.499 0.093 1.00 95.81 287 ALA A N 1
ATOM 2280 C CA . ALA A 1 287 ? 0.737 6.074 -0.217 1.00 95.81 287 ALA A CA 1
ATOM 2281 C C . ALA A 1 287 ? 2.009 5.627 -0.938 1.00 95.81 287 ALA A C 1
ATOM 2283 O O . ALA A 1 287 ? 2.693 4.721 -0.465 1.00 95.81 287 ALA A O 1
ATOM 2284 N N . THR A 1 288 ? 2.404 6.330 -2.004 1.00 95.31 288 THR A N 1
ATOM 2285 C CA . THR A 1 288 ? 3.630 6.009 -2.738 1.00 95.31 288 THR A CA 1
ATOM 2286 C C . THR A 1 288 ? 4.882 6.223 -1.874 1.00 95.31 288 THR A C 1
ATOM 2288 O O . THR A 1 288 ? 5.812 5.417 -1.927 1.00 95.31 288 THR A O 1
ATOM 2291 N N . ALA A 1 289 ? 4.926 7.247 -1.011 1.00 97.62 289 ALA A N 1
ATOM 2292 C CA . ALA A 1 289 ? 6.047 7.457 -0.087 1.00 97.62 289 ALA A CA 1
ATOM 2293 C C . ALA A 1 289 ? 6.212 6.317 0.931 1.00 97.62 289 ALA A C 1
ATOM 2295 O O . ALA A 1 289 ? 7.330 5.850 1.155 1.00 97.62 289 ALA A O 1
ATOM 2296 N N . ILE A 1 290 ? 5.116 5.833 1.518 1.00 97.38 290 ILE A N 1
ATOM 2297 C CA . ILE A 1 290 ? 5.162 4.686 2.433 1.00 97.38 290 ILE A CA 1
ATOM 2298 C C . ILE A 1 290 ? 5.548 3.421 1.660 1.00 97.38 290 ILE A C 1
ATOM 2300 O O . ILE A 1 290 ? 6.540 2.775 1.995 1.00 97.38 290 ILE A O 1
ATOM 2304 N N . ARG A 1 291 ? 4.825 3.108 0.579 1.00 95.38 291 ARG A N 1
ATOM 2305 C CA . ARG A 1 291 ? 5.017 1.898 -0.232 1.00 95.38 291 ARG A CA 1
ATOM 2306 C C . ARG A 1 291 ? 6.450 1.720 -0.730 1.00 95.38 291 ARG A C 1
ATOM 2308 O O . ARG A 1 291 ? 6.958 0.603 -0.766 1.00 95.38 291 ARG A O 1
ATOM 2315 N N . THR A 1 292 ? 7.087 2.804 -1.165 1.00 95.81 292 THR A N 1
ATOM 2316 C CA . THR A 1 292 ? 8.441 2.763 -1.742 1.00 95.81 292 THR A CA 1
ATOM 2317 C C . THR A 1 292 ? 9.544 2.670 -0.689 1.00 95.81 292 THR A C 1
ATOM 2319 O O . THR A 1 292 ? 10.699 2.441 -1.044 1.00 95.81 292 THR A O 1
ATOM 2322 N N . GLY A 1 293 ? 9.231 2.867 0.598 1.00 94.88 293 GLY A N 1
ATOM 2323 C CA . GLY A 1 293 ? 10.233 2.905 1.666 1.00 94.88 293 GLY A CA 1
ATOM 2324 C C . GLY A 1 293 ? 11.165 4.123 1.595 1.00 94.88 293 GLY A C 1
ATOM 2325 O O . GLY A 1 293 ? 12.264 4.113 2.173 1.00 94.88 293 GLY A O 1
ATOM 2326 N N . ILE A 1 294 ? 10.762 5.189 0.886 1.00 97.75 294 ILE A N 1
ATOM 2327 C CA . ILE A 1 294 ? 11.518 6.450 0.888 1.00 97.75 294 ILE A CA 1
ATOM 2328 C C . ILE A 1 294 ? 11.486 7.097 2.281 1.00 97.75 294 ILE A C 1
ATOM 2330 O O . ILE A 1 294 ? 12.431 7.783 2.666 1.00 97.75 294 ILE A O 1
ATOM 2334 N N . VAL A 1 295 ? 10.438 6.858 3.067 1.00 97.12 295 VAL A N 1
ATOM 2335 C CA . VAL A 1 295 ? 10.301 7.358 4.443 1.00 97.12 295 VAL A CA 1
ATOM 2336 C C . VAL A 1 295 ? 10.828 6.350 5.468 1.00 97.12 295 VAL A C 1
ATOM 2338 O O . VAL A 1 295 ? 11.032 5.178 5.159 1.00 97.12 295 VAL A O 1
ATOM 2341 N N . SER A 1 296 ? 11.089 6.805 6.695 1.00 93.44 296 SER A N 1
ATOM 2342 C CA . SER A 1 296 ? 11.394 5.906 7.814 1.00 93.44 296 SER A CA 1
ATOM 2343 C C . SER A 1 296 ? 10.134 5.210 8.338 1.00 93.44 296 SER A C 1
ATOM 2345 O O . SER A 1 296 ? 9.029 5.720 8.162 1.00 93.44 296 SER A O 1
ATOM 2347 N N . GLU A 1 297 ? 10.320 4.101 9.060 1.00 90.31 297 GLU A N 1
ATOM 2348 C CA . GLU A 1 297 ? 9.246 3.376 9.759 1.00 90.31 297 GLU A CA 1
ATOM 2349 C C . GLU A 1 297 ? 8.420 4.306 10.662 1.00 90.31 297 GLU A C 1
ATOM 2351 O O . GLU A 1 297 ? 7.202 4.387 10.553 1.00 90.31 297 GLU A O 1
ATOM 2356 N N . GLU A 1 298 ? 9.101 5.116 11.480 1.00 91.69 298 GLU A N 1
ATOM 2357 C CA . GLU A 1 298 ? 8.458 6.084 12.373 1.00 91.69 298 GLU A CA 1
ATOM 2358 C C . GLU A 1 298 ? 7.602 7.104 11.605 1.00 91.69 298 GLU A C 1
ATOM 2360 O O . GLU A 1 298 ? 6.494 7.446 12.023 1.00 91.69 298 GLU A O 1
ATOM 2365 N N . ARG A 1 299 ? 8.096 7.594 10.459 1.00 94.69 299 ARG A N 1
ATOM 2366 C CA . ARG A 1 299 ? 7.354 8.547 9.630 1.00 94.69 299 ARG A CA 1
ATOM 2367 C C . ARG A 1 299 ? 6.159 7.873 8.957 1.00 94.69 299 ARG A C 1
ATOM 2369 O O . ARG A 1 299 ? 5.106 8.500 8.878 1.00 94.69 299 ARG A O 1
ATOM 2376 N N . ALA A 1 300 ? 6.305 6.627 8.504 1.00 95.00 300 ALA A N 1
ATOM 2377 C CA . ALA A 1 300 ? 5.198 5.840 7.971 1.00 95.00 300 ALA A CA 1
ATOM 2378 C C . ALA A 1 300 ? 4.097 5.673 9.027 1.00 95.00 300 ALA A C 1
ATOM 2380 O O . ALA A 1 300 ? 2.962 6.056 8.765 1.00 95.00 300 ALA A O 1
ATOM 2381 N N . GLU A 1 301 ? 4.432 5.245 10.249 1.00 91.62 301 GLU A N 1
ATOM 2382 C CA . GLU A 1 301 ? 3.472 5.135 11.356 1.00 91.62 301 GLU A CA 1
ATOM 2383 C C . GLU A 1 301 ? 2.736 6.456 11.645 1.00 91.62 301 GLU A C 1
ATOM 2385 O O . GLU A 1 301 ? 1.510 6.471 11.800 1.00 91.62 301 GLU A O 1
ATOM 2390 N N . GLN A 1 302 ? 3.470 7.574 11.708 1.00 90.50 302 GLN A N 1
ATOM 2391 C CA . GLN A 1 302 ? 2.904 8.908 11.948 1.00 90.50 302 GLN A CA 1
ATOM 2392 C C . GLN A 1 302 ? 1.912 9.318 10.852 1.00 90.50 302 GLN A C 1
ATOM 2394 O O . GLN A 1 302 ? 0.837 9.841 11.158 1.00 90.50 302 GLN A O 1
ATOM 2399 N N . LEU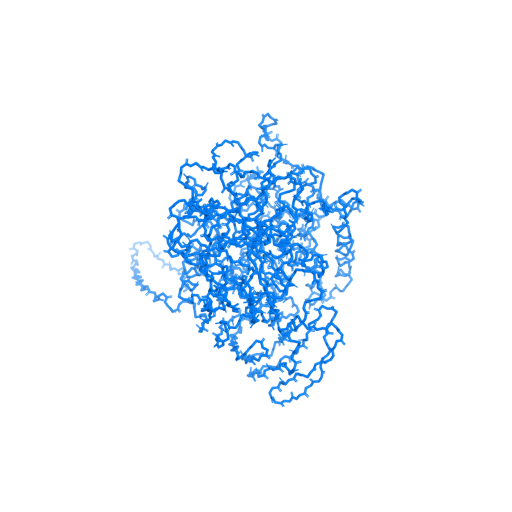 A 1 303 ? 2.263 9.085 9.584 1.00 93.12 303 LEU A N 1
ATOM 2400 C CA . LEU A 1 303 ? 1.399 9.364 8.437 1.00 93.12 303 LEU A CA 1
ATOM 2401 C C . LEU A 1 303 ? 0.149 8.487 8.467 1.00 93.12 303 LEU A C 1
ATOM 2403 O O . LEU A 1 303 ? -0.957 9.014 8.329 1.00 93.12 303 LEU A O 1
ATOM 2407 N N . THR A 1 304 ? 0.314 7.182 8.708 1.00 92.62 304 THR A N 1
ATOM 2408 C CA . THR A 1 304 ? -0.794 6.225 8.766 1.00 92.62 304 THR A CA 1
ATOM 2409 C C . THR A 1 304 ? -1.821 6.650 9.806 1.00 92.62 304 THR A C 1
ATOM 2411 O O . THR A 1 304 ? -2.992 6.835 9.479 1.00 92.62 304 THR A O 1
ATOM 2414 N N . ARG A 1 305 ? -1.393 6.870 11.058 1.00 87.31 305 ARG A N 1
ATOM 2415 C CA . ARG A 1 305 ? -2.306 7.244 12.153 1.00 87.31 305 ARG A CA 1
ATOM 2416 C C . ARG A 1 305 ? -3.059 8.529 11.844 1.00 87.31 305 ARG A C 1
ATOM 2418 O O . ARG A 1 305 ? -4.263 8.618 12.073 1.00 87.31 305 ARG A O 1
ATOM 2425 N N . GLN A 1 306 ? -2.367 9.524 11.296 1.00 85.44 306 GLN A N 1
ATOM 2426 C CA . GLN A 1 306 ? -2.994 10.796 10.986 1.00 85.44 306 GLN A CA 1
ATOM 2427 C C . GLN A 1 306 ? -4.028 10.685 9.862 1.00 85.44 306 GLN A C 1
ATOM 2429 O O . GLN A 1 306 ? -5.122 11.237 10.008 1.00 85.44 306 GLN A O 1
ATOM 2434 N N . ILE A 1 307 ? -3.692 10.016 8.756 1.00 86.81 307 ILE A N 1
ATOM 2435 C CA . ILE A 1 307 ? -4.616 9.851 7.633 1.00 86.81 307 ILE A CA 1
ATOM 2436 C C . ILE A 1 307 ? -5.818 9.019 8.061 1.00 86.81 307 ILE A C 1
ATOM 2438 O O . ILE A 1 307 ? -6.937 9.474 7.841 1.00 86.81 307 ILE A O 1
ATOM 2442 N N . GLU A 1 308 ? -5.624 7.896 8.760 1.00 87.50 308 GLU A N 1
ATOM 2443 C CA . GLU A 1 308 ? -6.742 7.082 9.255 1.00 87.50 308 GLU A CA 1
ATOM 2444 C C . GLU A 1 308 ? -7.661 7.870 10.188 1.00 87.50 308 GLU A C 1
ATOM 2446 O O . GLU A 1 308 ? -8.882 7.742 10.108 1.00 87.50 308 GLU A O 1
ATOM 2451 N N . ARG A 1 309 ? -7.097 8.734 11.037 1.00 80.62 309 ARG A N 1
ATOM 2452 C CA . ARG A 1 309 ? -7.876 9.607 11.922 1.00 80.62 309 ARG A CA 1
ATOM 2453 C C . ARG A 1 309 ? -8.693 10.647 11.154 1.00 80.62 309 ARG A C 1
ATOM 2455 O O . ARG A 1 309 ? -9.820 10.948 11.534 1.00 80.62 309 ARG A O 1
ATOM 2462 N N . ILE A 1 310 ? -8.148 11.229 10.084 1.00 77.81 310 ILE A N 1
ATOM 2463 C CA . ILE A 1 310 ? -8.906 12.181 9.255 1.00 77.81 310 ILE A CA 1
ATOM 2464 C C . ILE A 1 310 ? -9.993 11.435 8.473 1.00 77.81 310 ILE A C 1
ATOM 2466 O O . ILE A 1 310 ? -11.148 11.861 8.446 1.00 77.81 310 ILE A O 1
ATOM 2470 N N . GLN A 1 311 ? -9.625 10.296 7.893 1.00 79.06 311 GLN A N 1
ATOM 2471 C CA . GLN A 1 311 ? -10.484 9.414 7.118 1.00 79.06 311 GLN A CA 1
ATOM 2472 C C . GLN A 1 311 ? -11.657 8.863 7.948 1.00 79.06 311 GLN A C 1
ATOM 2474 O O . GLN A 1 311 ? -12.781 8.757 7.449 1.00 79.06 311 GLN A O 1
ATOM 2479 N N . SER A 1 312 ? -11.445 8.558 9.232 1.00 76.38 312 SER A N 1
ATOM 2480 C CA . SER A 1 312 ? -12.487 7.992 10.091 1.00 76.38 312 SER A CA 1
ATOM 2481 C C . SER A 1 312 ? -13.666 8.918 10.333 1.00 76.38 312 SER A C 1
ATOM 2483 O O . SER A 1 312 ? -14.761 8.415 10.566 1.00 76.38 312 SER A O 1
ATOM 2485 N N . ASN A 1 313 ? -13.491 10.236 10.201 1.00 67.75 313 ASN A N 1
ATOM 2486 C CA . ASN A 1 313 ? -14.592 11.198 10.319 1.00 67.75 313 ASN A CA 1
ATOM 2487 C C . ASN A 1 313 ? -15.697 10.956 9.279 1.00 67.75 313 ASN A C 1
ATOM 2489 O O . ASN A 1 313 ? -16.863 11.262 9.525 1.00 67.75 313 ASN A O 1
ATOM 2493 N N . PHE A 1 314 ? -15.333 10.389 8.128 1.00 66.50 314 PHE A N 1
ATOM 2494 C CA . PHE A 1 314 ? -16.264 10.044 7.056 1.00 66.50 314 PHE A CA 1
ATOM 2495 C C . PHE A 1 314 ? -16.796 8.618 7.173 1.00 66.50 314 PHE A C 1
ATOM 2497 O O . PHE A 1 314 ? -17.818 8.299 6.572 1.00 66.50 314 PHE A O 1
ATOM 2504 N N . ASN A 1 315 ? -16.083 7.759 7.911 1.00 71.56 315 ASN A N 1
ATOM 2505 C CA . ASN A 1 315 ? -16.331 6.323 7.991 1.00 71.56 315 ASN A CA 1
ATOM 2506 C C . ASN A 1 315 ? -16.551 5.678 6.603 1.00 71.56 315 ASN A C 1
ATOM 2508 O O . ASN A 1 315 ? -17.419 4.825 6.418 1.00 71.56 315 ASN A O 1
ATOM 2512 N N . MET A 1 316 ? -15.787 6.115 5.595 1.00 74.94 316 MET A N 1
ATOM 2513 C CA . MET A 1 316 ? -15.879 5.546 4.252 1.00 74.94 316 MET A CA 1
ATOM 2514 C C . MET A 1 316 ? -15.137 4.214 4.195 1.00 74.94 316 MET A C 1
ATOM 2516 O O . MET A 1 316 ? -14.033 4.080 4.711 1.00 74.94 316 MET A O 1
ATOM 2520 N N . GLY A 1 317 ? -15.722 3.257 3.480 1.00 78.62 317 GLY A N 1
ATOM 2521 C CA . GLY A 1 317 ? -15.103 1.976 3.133 1.00 78.62 317 GLY A CA 1
ATOM 2522 C C . GLY A 1 317 ? -13.932 2.017 2.146 1.00 78.62 317 GLY A C 1
ATOM 2523 O O . GLY A 1 317 ? -13.608 0.972 1.603 1.00 78.62 317 GLY A O 1
ATOM 2524 N N . PHE A 1 318 ? -13.358 3.189 1.870 1.00 82.56 318 PHE A N 1
ATOM 2525 C CA . PHE A 1 318 ? -12.263 3.413 0.917 1.00 82.56 318 PHE A CA 1
ATOM 2526 C C . PHE A 1 318 ? -11.556 4.742 1.218 1.00 82.56 318 PHE A C 1
ATOM 2528 O O . PHE A 1 318 ? -12.183 5.610 1.830 1.00 82.56 318 PHE A O 1
ATOM 2535 N N . HIS A 1 319 ? -10.329 4.966 0.737 1.00 86.75 319 HIS A N 1
ATOM 2536 C CA . HIS A 1 319 ? -9.589 6.225 0.953 1.00 86.75 319 HIS A CA 1
ATOM 2537 C C . HIS A 1 319 ? -9.740 7.214 -0.212 1.00 86.75 319 HIS A C 1
ATOM 2539 O O . HIS A 1 319 ? -9.446 6.896 -1.360 1.00 86.75 319 HIS A O 1
ATOM 2545 N N . VAL A 1 320 ? -10.172 8.444 0.069 1.00 80.81 320 VAL A N 1
ATOM 2546 C CA . VAL A 1 320 ? -10.240 9.513 -0.948 1.00 80.81 320 VAL A CA 1
ATOM 2547 C C . VAL A 1 320 ? -8.865 10.126 -1.206 1.00 80.81 320 VAL A C 1
ATOM 2549 O O . VAL A 1 320 ? -8.019 10.154 -0.315 1.00 80.81 320 VAL A O 1
ATOM 2552 N N . MET A 1 321 ? -8.641 10.667 -2.407 1.00 81.56 321 MET A N 1
ATOM 2553 C CA . MET A 1 321 ? -7.327 11.213 -2.768 1.00 81.56 321 MET A CA 1
ATOM 2554 C C . MET A 1 321 ? -6.958 12.468 -1.977 1.00 81.56 321 MET A C 1
ATOM 2556 O O . MET A 1 321 ? -5.883 12.536 -1.397 1.00 81.56 321 MET A O 1
ATOM 2560 N N . ASN A 1 322 ? -7.837 13.465 -1.903 1.00 80.94 322 ASN A N 1
ATOM 2561 C CA . ASN A 1 322 ? -7.662 14.569 -0.964 1.00 80.94 322 ASN A CA 1
ATOM 2562 C C . ASN A 1 322 ? -8.267 14.118 0.361 1.00 80.94 322 ASN A C 1
ATOM 2564 O O . ASN A 1 322 ? -9.484 13.961 0.448 1.00 80.94 322 ASN A O 1
ATOM 2568 N N . VAL A 1 323 ? -7.437 13.881 1.374 1.00 76.38 323 VAL A N 1
ATOM 2569 C CA . VAL A 1 323 ? -7.898 13.387 2.680 1.00 76.38 323 VAL A CA 1
ATOM 2570 C C . VAL A 1 323 ? -8.508 14.535 3.494 1.00 76.38 323 VAL A C 1
ATOM 2572 O O . VAL A 1 323 ? -9.576 14.390 4.090 1.00 76.38 323 VAL A O 1
ATOM 2575 N N . ARG A 1 324 ? -7.895 15.724 3.446 1.00 74.19 324 ARG A N 1
ATOM 2576 C CA . ARG A 1 324 ? -8.439 16.963 4.031 1.00 74.19 324 ARG A CA 1
ATOM 2577 C C . ARG A 1 324 ? -9.204 17.792 3.004 1.00 74.19 324 ARG A C 1
ATOM 2579 O O . ARG A 1 324 ? -9.147 17.522 1.811 1.00 74.19 324 ARG A O 1
ATOM 2586 N N . ASP A 1 325 ? -9.939 18.784 3.488 1.00 65.19 325 ASP A N 1
ATOM 2587 C CA . ASP A 1 325 ? -10.541 19.818 2.648 1.00 65.19 325 ASP A CA 1
ATOM 2588 C C . ASP A 1 325 ? -9.496 20.745 1.998 1.00 65.19 325 ASP A C 1
ATOM 2590 O O . ASP A 1 325 ? -8.423 20.942 2.569 1.00 65.19 325 ASP A O 1
ATOM 2594 N N . LEU A 1 326 ? -9.821 21.347 0.846 1.00 61.56 326 LEU A N 1
ATOM 2595 C CA . LEU A 1 326 ? -8.972 22.322 0.138 1.00 61.56 326 LEU A CA 1
ATOM 2596 C C . LEU A 1 326 ? -8.941 23.711 0.790 1.00 61.56 326 LEU A C 1
ATOM 2598 O O . LEU A 1 326 ? -7.951 24.425 0.643 1.00 61.56 326 LEU A O 1
ATOM 2602 N N . THR A 1 327 ? -10.016 24.110 1.469 1.00 56.50 327 THR A N 1
ATOM 2603 C CA . THR A 1 327 ? -10.260 25.499 1.892 1.00 56.50 327 THR A CA 1
ATOM 2604 C C . THR A 1 327 ? -10.419 25.671 3.400 1.00 56.50 327 THR A C 1
ATOM 2606 O O . THR A 1 327 ? -10.082 26.736 3.920 1.00 56.50 327 THR A O 1
ATOM 2609 N N . ASP A 1 328 ? -10.902 24.650 4.110 1.00 53.78 328 ASP A N 1
ATOM 2610 C CA . ASP A 1 328 ? -11.166 24.724 5.547 1.00 53.78 328 ASP A CA 1
ATOM 2611 C C . ASP A 1 328 ? -11.015 23.337 6.194 1.00 53.78 328 ASP A C 1
ATOM 2613 O O . ASP A 1 328 ? -11.804 22.439 5.962 1.00 53.78 328 ASP A O 1
ATOM 2617 N N . ASP A 1 329 ? -10.019 23.113 7.047 1.00 47.97 329 ASP A N 1
ATOM 2618 C CA . ASP A 1 329 ? -9.830 21.805 7.693 1.00 47.97 329 ASP A CA 1
ATOM 2619 C C . ASP A 1 329 ? -10.910 21.458 8.741 1.00 47.97 329 ASP A C 1
ATOM 2621 O O . ASP A 1 329 ? -10.922 20.342 9.271 1.00 47.97 329 ASP A O 1
ATOM 2625 N N . THR A 1 330 ? -11.839 22.384 8.998 1.00 44.03 330 THR A N 1
ATOM 2626 C CA . THR A 1 330 ? -13.046 22.201 9.817 1.00 44.03 330 THR A CA 1
ATOM 2627 C C . THR A 1 330 ? -14.320 22.067 8.982 1.00 44.03 330 THR A C 1
ATOM 2629 O O . THR A 1 330 ? -15.307 21.501 9.456 1.00 44.03 330 THR A O 1
ATOM 2632 N N . LYS A 1 331 ? -14.315 22.549 7.728 1.00 41.84 331 LYS A N 1
ATOM 2633 C CA . LYS A 1 331 ? -15.497 22.603 6.861 1.00 41.84 331 LYS A CA 1
ATOM 2634 C C . LYS A 1 331 ? -15.275 22.031 5.484 1.00 41.84 331 LYS A C 1
ATOM 2636 O O . LYS A 1 331 ? -14.165 21.934 5.002 1.00 41.84 331 LYS A O 1
ATOM 2641 N N . PRO A 1 332 ? -16.351 21.532 4.873 1.00 45.56 332 PRO A N 1
ATOM 2642 C CA . PRO A 1 332 ? -16.056 20.221 4.415 1.00 45.56 332 PRO A CA 1
ATOM 2643 C C . PRO A 1 332 ? -16.503 20.175 2.941 1.00 45.56 332 PRO A C 1
ATOM 2645 O O . PRO A 1 332 ? -17.496 20.785 2.556 1.00 45.56 332 PRO A O 1
ATOM 2648 N N . ALA A 1 333 ? -15.656 19.616 2.080 1.00 49.47 333 ALA A N 1
ATOM 2649 C CA . ALA A 1 333 ? -15.543 20.010 0.683 1.00 49.47 333 ALA A CA 1
ATOM 2650 C C . ALA A 1 333 ? -16.853 20.051 -0.069 1.00 49.47 333 ALA A C 1
ATOM 2652 O O . ALA A 1 333 ? -17.627 19.086 -0.044 1.00 49.47 333 ALA A O 1
ATOM 2653 N N . SER A 1 334 ? -17.044 21.139 -0.816 1.00 52.00 334 SER A N 1
ATOM 2654 C CA . SER A 1 334 ? -18.145 21.228 -1.758 1.00 52.00 334 SER A CA 1
ATOM 2655 C C . SER A 1 334 ? -18.053 20.066 -2.749 1.00 52.00 334 SER A C 1
ATOM 2657 O O . SER A 1 334 ? -17.031 19.816 -3.385 1.00 52.00 334 SER A O 1
ATOM 2659 N N . GLN A 1 335 ? -19.153 19.327 -2.860 1.00 53.22 335 GLN A N 1
ATOM 2660 C CA . GLN A 1 335 ? -19.359 18.286 -3.871 1.00 53.22 335 GLN A CA 1
ATOM 2661 C C . GLN A 1 335 ? -20.237 18.819 -5.025 1.00 53.22 335 GLN A C 1
ATOM 2663 O O . GLN A 1 335 ? -20.838 18.039 -5.763 1.00 53.22 335 GLN A O 1
ATOM 2668 N N . GLY A 1 336 ? -20.414 20.147 -5.102 1.00 52.75 336 GLY A N 1
ATOM 2669 C CA . GLY A 1 336 ? -21.213 20.841 -6.114 1.00 52.75 336 GLY A CA 1
ATOM 2670 C C . GLY A 1 336 ? -20.387 21.264 -7.331 1.00 52.75 336 GLY A C 1
ATOM 2671 O O . GLY A 1 336 ? -19.169 21.289 -7.275 1.00 52.75 336 GLY A O 1
ATOM 2672 N N . SER A 1 337 ? -21.059 21.645 -8.417 1.00 50.53 337 SER A N 1
ATOM 2673 C CA . SER A 1 337 ? -20.488 21.869 -9.756 1.00 50.53 337 SER A CA 1
ATOM 2674 C C . SER A 1 337 ? -19.764 23.216 -9.976 1.00 50.53 337 SER A C 1
ATOM 2676 O O . SER A 1 337 ? -19.702 23.688 -11.113 1.00 50.53 337 SER A O 1
ATOM 2678 N N . ALA A 1 338 ? -19.258 23.892 -8.937 1.00 46.12 338 ALA A N 1
ATOM 2679 C CA . ALA A 1 338 ? -18.594 25.202 -9.067 1.00 46.12 338 ALA A CA 1
ATOM 2680 C C . ALA A 1 338 ? -17.062 25.074 -9.007 1.00 46.12 338 ALA A C 1
ATOM 2682 O O . ALA A 1 338 ? -16.586 24.623 -7.985 1.00 46.12 338 ALA A O 1
ATOM 2683 N N . MET A 1 339 ? -16.366 25.436 -10.106 1.00 49.38 339 MET A N 1
ATOM 2684 C CA . MET A 1 339 ? -14.905 25.535 -10.382 1.00 49.38 339 MET A CA 1
ATOM 2685 C C . MET A 1 339 ? -13.908 24.689 -9.531 1.00 49.38 339 MET A C 1
ATOM 2687 O O . MET A 1 339 ? -14.011 24.616 -8.314 1.00 49.38 339 MET A O 1
ATOM 2691 N N . PRO A 1 340 ? -12.846 24.105 -10.127 1.00 51.56 340 PRO A N 1
ATOM 2692 C CA . PRO A 1 340 ? -11.999 23.074 -9.494 1.00 51.56 340 PRO A CA 1
ATOM 2693 C C . PRO A 1 340 ? -11.204 23.490 -8.240 1.00 51.56 340 PRO A C 1
ATOM 2695 O O . PRO A 1 340 ? -10.512 22.656 -7.669 1.00 51.56 340 PRO A O 1
ATOM 2698 N N . THR A 1 341 ? -11.296 24.734 -7.773 1.00 52.50 341 THR A N 1
ATOM 2699 C CA . THR A 1 341 ? -10.689 25.187 -6.513 1.00 52.50 341 THR A CA 1
ATOM 2700 C C . THR A 1 341 ? -11.511 24.872 -5.266 1.00 52.50 341 THR A C 1
ATOM 2702 O O . THR A 1 341 ? -10.937 24.783 -4.184 1.00 52.50 341 THR A O 1
ATOM 2705 N N . GLU A 1 342 ? -12.824 24.658 -5.400 1.00 52.84 342 GLU A N 1
ATOM 2706 C CA . GLU A 1 342 ? -13.716 24.328 -4.274 1.00 52.84 342 GLU A CA 1
ATOM 2707 C C . GLU A 1 342 ? -14.348 22.930 -4.398 1.00 52.84 342 GLU A C 1
ATOM 2709 O O . GLU A 1 342 ? -14.892 22.414 -3.419 1.00 52.84 342 GLU A O 1
ATOM 2714 N N . MET A 1 343 ? -14.277 22.298 -5.579 1.00 61.22 343 MET A N 1
ATOM 2715 C CA . MET A 1 343 ? -14.838 20.963 -5.810 1.00 61.22 343 MET A CA 1
ATOM 2716 C C . MET A 1 343 ? -13.892 19.849 -5.383 1.00 61.22 343 MET A C 1
ATOM 2718 O O . MET A 1 343 ? -12.729 19.836 -5.789 1.00 61.22 343 MET A O 1
ATOM 2722 N N . MET A 1 344 ? -14.435 18.845 -4.691 1.00 63.34 344 MET A N 1
ATOM 2723 C CA . MET A 1 344 ? -13.713 17.604 -4.400 1.00 63.34 344 MET A CA 1
ATOM 2724 C C . MET A 1 344 ? -14.368 16.373 -5.012 1.00 63.34 344 MET A C 1
ATOM 2726 O O . MET A 1 344 ? -14.897 15.507 -4.316 1.00 63.34 344 MET A O 1
ATOM 2730 N N . VAL A 1 345 ? -14.309 16.347 -6.341 1.00 64.88 345 VAL A N 1
ATOM 2731 C CA . VAL A 1 345 ? -14.700 15.259 -7.246 1.00 64.88 345 VAL A CA 1
ATOM 2732 C C . VAL A 1 345 ? -13.518 14.941 -8.169 1.00 64.88 345 VAL A C 1
ATOM 2734 O O . VAL A 1 345 ? -12.571 15.731 -8.233 1.00 64.88 345 VAL A O 1
ATOM 2737 N N . GLY A 1 346 ? -13.545 13.808 -8.878 1.00 69.75 346 GLY A N 1
ATOM 2738 C CA . GLY A 1 346 ? -12.423 13.428 -9.749 1.00 69.75 346 GLY A CA 1
ATOM 2739 C C . GLY A 1 346 ? -11.113 13.290 -8.964 1.00 69.75 346 GLY A C 1
ATOM 2740 O O . GLY A 1 346 ? -11.133 12.978 -7.771 1.00 69.75 346 GLY A O 1
ATOM 2741 N N . GLU A 1 347 ? -9.986 13.572 -9.616 1.00 72.38 347 GLU A N 1
ATOM 2742 C CA . GLU A 1 347 ? -8.620 13.601 -9.066 1.00 72.38 347 GLU A CA 1
ATOM 2743 C C . GLU A 1 347 ? -8.471 14.520 -7.842 1.00 72.38 347 GLU A C 1
ATOM 2745 O O . GLU A 1 347 ? -7.641 14.283 -6.967 1.00 72.38 347 GLU A O 1
ATOM 2750 N N . ASN A 1 348 ? -9.344 15.519 -7.709 1.00 70.50 348 ASN A N 1
ATOM 2751 C CA . ASN A 1 348 ? -9.264 16.529 -6.663 1.00 70.50 348 ASN A CA 1
ATOM 2752 C C . ASN A 1 348 ? -10.090 16.182 -5.411 1.00 70.50 348 ASN A C 1
ATOM 2754 O O . ASN A 1 348 ? -10.546 17.076 -4.707 1.00 70.50 348 ASN A O 1
ATOM 2758 N N . GLY A 1 349 ? -10.293 14.896 -5.105 1.00 70.81 349 GLY A N 1
ATOM 2759 C CA . GLY A 1 349 ? -10.880 14.453 -3.829 1.00 70.81 349 GLY A CA 1
ATOM 2760 C C . GLY A 1 349 ? -11.945 13.366 -3.903 1.00 70.81 349 GLY A C 1
ATOM 2761 O O . GLY A 1 349 ? -12.511 13.009 -2.868 1.00 70.81 349 GLY A O 1
ATOM 2762 N N . GLY A 1 350 ? -12.176 12.814 -5.092 1.00 73.81 350 GLY A N 1
ATOM 2763 C CA . GLY A 1 350 ? -12.870 11.548 -5.261 1.00 73.81 350 GLY A CA 1
ATOM 2764 C C . GLY A 1 350 ? -12.044 10.344 -4.796 1.00 73.81 350 GLY A C 1
ATOM 2765 O O . GLY A 1 350 ? -10.970 10.474 -4.200 1.00 73.81 350 GLY A O 1
ATOM 2766 N N . TRP A 1 351 ? -12.553 9.150 -5.088 1.00 79.69 351 TRP A N 1
ATOM 2767 C CA . TRP A 1 351 ? -11.861 7.887 -4.835 1.00 79.69 351 TRP A CA 1
ATOM 2768 C C . TRP A 1 351 ? -11.245 7.310 -6.111 1.00 79.69 351 TRP A C 1
ATOM 2770 O O . TRP A 1 351 ? -11.927 7.201 -7.128 1.00 79.69 351 TRP A O 1
ATOM 2780 N N . TYR A 1 352 ? -9.977 6.908 -6.020 1.00 79.19 352 TYR A N 1
ATOM 2781 C CA . TYR A 1 352 ? -9.246 6.143 -7.029 1.00 79.19 352 TYR A CA 1
ATOM 2782 C C . TYR A 1 352 ? -8.597 4.953 -6.327 1.00 79.19 352 TYR A C 1
ATOM 2784 O O . TYR A 1 352 ? -7.952 5.117 -5.292 1.00 79.19 352 TYR A O 1
ATOM 2792 N N . GLY A 1 353 ? -8.747 3.754 -6.880 1.00 81.12 353 GLY A N 1
ATOM 2793 C CA . GLY A 1 353 ? -8.306 2.545 -6.196 1.00 81.12 353 GLY A CA 1
ATOM 2794 C C . GLY A 1 353 ? -6.813 2.257 -6.303 1.00 81.12 353 GLY A C 1
ATOM 2795 O O . GLY A 1 353 ? -6.315 1.519 -5.465 1.00 81.12 353 GLY A O 1
ATOM 2796 N N . ALA A 1 354 ? -6.085 2.853 -7.259 1.00 81.62 354 ALA A N 1
ATOM 2797 C CA . ALA A 1 354 ? -4.616 2.781 -7.297 1.00 81.62 354 ALA A CA 1
ATOM 2798 C C . ALA A 1 354 ? -3.983 3.278 -5.981 1.00 81.62 354 ALA A C 1
ATOM 2800 O O . ALA A 1 354 ? -3.390 2.466 -5.269 1.00 81.62 354 ALA A O 1
ATOM 2801 N N . PRO A 1 355 ? -4.154 4.557 -5.588 1.00 87.12 355 PRO A N 1
ATOM 2802 C CA . PRO A 1 355 ? -3.576 5.053 -4.343 1.00 87.12 355 PRO A CA 1
ATOM 2803 C C . PRO A 1 355 ? -4.190 4.400 -3.095 1.00 87.12 355 PRO A C 1
ATOM 2805 O O . PRO A 1 355 ? -3.499 4.277 -2.089 1.00 87.12 355 PRO A O 1
ATOM 2808 N N . ASP A 1 356 ? -5.450 3.950 -3.146 1.00 89.00 356 ASP A N 1
ATOM 2809 C CA . ASP A 1 356 ? -6.087 3.208 -2.046 1.00 89.00 356 ASP A CA 1
ATOM 2810 C C . ASP A 1 356 ? -5.396 1.855 -1.802 1.00 89.00 356 ASP A C 1
ATOM 2812 O O . ASP A 1 356 ? -5.059 1.504 -0.675 1.00 89.00 356 ASP A O 1
ATOM 2816 N N . ALA A 1 357 ? -5.099 1.117 -2.871 1.00 90.50 357 ALA A N 1
ATOM 2817 C CA . ALA A 1 357 ? -4.403 -0.156 -2.776 1.00 90.50 357 ALA A CA 1
ATOM 2818 C C . ALA A 1 357 ? -2.952 -0.001 -2.312 1.00 90.50 357 ALA A C 1
ATOM 2820 O O . ALA A 1 357 ? -2.477 -0.790 -1.497 1.00 90.50 357 ALA A O 1
ATOM 2821 N N . GLU A 1 358 ? -2.252 1.027 -2.804 1.00 93.06 358 GLU A N 1
ATOM 2822 C CA . GLU A 1 358 ? -0.907 1.367 -2.329 1.00 93.06 358 GLU A CA 1
ATOM 2823 C C . GLU A 1 358 ? -0.915 1.721 -0.837 1.00 93.06 358 GLU A C 1
ATOM 2825 O O . GLU A 1 358 ? -0.002 1.337 -0.109 1.00 93.06 358 GLU A O 1
ATOM 2830 N N . TRP A 1 359 ? -1.966 2.396 -0.362 1.00 95.38 359 TRP A N 1
ATOM 2831 C CA . TRP A 1 359 ? -2.109 2.775 1.041 1.00 95.38 359 TRP A CA 1
ATOM 2832 C C . TRP A 1 359 ? -2.182 1.570 1.986 1.00 95.38 359 TRP A C 1
ATOM 2834 O O . TRP A 1 359 ? -1.854 1.700 3.160 1.00 95.38 359 TRP A O 1
ATOM 2844 N N . TYR A 1 360 ? -2.529 0.369 1.515 1.00 96.12 360 TYR A N 1
ATOM 2845 C CA . TYR A 1 360 ? -2.617 -0.805 2.393 1.00 96.12 360 TYR A CA 1
ATOM 2846 C C . TYR A 1 360 ? -1.262 -1.208 2.992 1.00 96.12 360 TYR A C 1
ATOM 2848 O O . TYR A 1 360 ? -1.236 -1.827 4.060 1.00 96.12 360 TYR A O 1
ATOM 2856 N N . SER A 1 361 ? -0.138 -0.790 2.392 1.00 95.69 361 SER A N 1
ATOM 2857 C CA . SER A 1 361 ? 1.188 -0.939 3.007 1.00 95.69 361 SER A CA 1
ATOM 2858 C C . SER A 1 361 ? 1.286 -0.215 4.356 1.00 95.69 361 SER A C 1
ATOM 2860 O O . SER A 1 361 ? 1.997 -0.661 5.253 1.00 95.69 361 SER A O 1
ATOM 2862 N N . ALA A 1 362 ? 0.538 0.879 4.526 1.00 95.81 362 ALA A N 1
ATOM 2863 C CA . ALA A 1 362 ? 0.520 1.720 5.717 1.00 95.81 362 ALA A CA 1
ATOM 2864 C C . ALA A 1 362 ? 0.072 0.960 6.979 1.00 95.81 362 ALA A C 1
ATOM 2866 O O . ALA A 1 362 ? 0.558 1.247 8.077 1.00 95.81 362 ALA A O 1
ATOM 2867 N N . PHE A 1 363 ? -0.818 -0.031 6.834 1.00 94.50 363 PHE A N 1
ATOM 2868 C CA . PHE A 1 363 ? -1.377 -0.789 7.960 1.00 94.50 363 PHE A CA 1
ATOM 2869 C C . PHE A 1 363 ? -0.380 -1.742 8.613 1.00 94.50 363 PHE A C 1
ATOM 2871 O O . PHE A 1 363 ? -0.477 -1.990 9.819 1.00 94.50 363 PHE A O 1
ATOM 2878 N N . VAL A 1 364 ? 0.599 -2.226 7.844 1.00 93.12 364 VAL A N 1
ATOM 2879 C CA . VAL A 1 364 ? 1.672 -3.082 8.361 1.00 93.12 364 VAL A CA 1
ATOM 2880 C C . VAL A 1 364 ? 2.464 -2.323 9.426 1.00 93.12 364 VAL A C 1
ATOM 2882 O O . VAL A 1 364 ? 2.634 -2.836 10.529 1.00 93.12 364 VAL A O 1
ATOM 2885 N N . HIS A 1 365 ? 2.817 -1.064 9.150 1.00 90.88 365 HIS A N 1
ATOM 2886 C CA . HIS A 1 365 ? 3.617 -0.213 10.038 1.00 90.88 365 HIS A CA 1
ATOM 2887 C C . HIS A 1 365 ? 2.949 0.059 11.394 1.00 90.88 365 HIS A C 1
ATOM 2889 O O . HIS A 1 365 ? 3.603 0.072 12.429 1.00 90.88 365 HIS A O 1
ATOM 2895 N N . ILE A 1 366 ? 1.622 0.226 11.436 1.00 88.56 366 ILE A N 1
ATOM 2896 C CA . ILE A 1 366 ? 0.908 0.449 12.709 1.00 88.56 366 ILE A CA 1
ATOM 2897 C C . ILE A 1 366 ? 0.498 -0.847 13.423 1.00 88.56 366 ILE A C 1
ATOM 2899 O O . ILE A 1 366 ? -0.089 -0.784 14.506 1.00 88.56 366 ILE A O 1
ATOM 2903 N N . GLY A 1 367 ? 0.791 -2.013 12.838 1.00 89.31 367 GLY A N 1
ATOM 2904 C CA . GLY A 1 367 ? 0.453 -3.311 13.418 1.00 89.31 367 GLY A CA 1
ATOM 2905 C C . GLY A 1 367 ? -1.044 -3.640 13.412 1.00 89.31 367 GLY A C 1
ATOM 2906 O O . GLY A 1 367 ? -1.480 -4.484 14.195 1.00 89.31 367 GLY A O 1
ATOM 2907 N N . ASP A 1 368 ? -1.834 -3.010 12.536 1.00 90.25 368 ASP A N 1
ATOM 2908 C CA . ASP A 1 368 ? -3.288 -3.194 12.482 1.00 90.25 368 ASP A CA 1
ATOM 2909 C C . ASP A 1 368 ? -3.722 -4.190 11.391 1.00 90.25 368 ASP A C 1
ATOM 2911 O O . ASP A 1 368 ? -3.983 -3.835 10.240 1.00 90.25 368 ASP A O 1
ATOM 2915 N N . ARG A 1 369 ? -3.832 -5.464 11.780 1.00 90.88 369 ARG A N 1
ATOM 2916 C CA . ARG A 1 369 ? -4.142 -6.588 10.879 1.00 90.88 369 ARG A CA 1
ATOM 2917 C C . ARG A 1 369 ? -5.570 -6.591 10.320 1.00 90.88 369 ARG A C 1
ATOM 2919 O O . ARG A 1 369 ? -5.817 -7.241 9.310 1.00 90.88 369 ARG A O 1
ATOM 2926 N N . GLY A 1 370 ? -6.529 -5.918 10.959 1.00 90.88 370 GLY A N 1
ATOM 2927 C CA . GLY A 1 370 ? -7.943 -5.987 10.555 1.00 90.88 370 GLY A CA 1
ATOM 2928 C C . GLY A 1 370 ? -8.381 -4.893 9.579 1.00 90.88 370 GLY A C 1
ATOM 2929 O O . GLY A 1 370 ? -9.518 -4.918 9.107 1.00 90.88 370 GLY A O 1
ATOM 2930 N N . MET A 1 371 ? -7.503 -3.944 9.245 1.00 92.00 371 MET A N 1
ATOM 2931 C CA . MET A 1 371 ? -7.854 -2.801 8.392 1.00 92.00 371 MET A CA 1
ATOM 2932 C C . MET A 1 371 ? -7.958 -3.163 6.912 1.00 92.00 371 MET A C 1
ATOM 2934 O O . MET A 1 371 ? -8.912 -2.752 6.254 1.00 92.00 371 MET A O 1
ATOM 2938 N N . ILE A 1 372 ? -7.043 -3.991 6.402 1.00 94.38 372 ILE A N 1
ATOM 2939 C CA . ILE A 1 372 ? -7.089 -4.490 5.019 1.00 94.38 372 ILE A CA 1
ATOM 2940 C C . ILE A 1 372 ? -8.401 -5.251 4.741 1.00 94.38 372 ILE A C 1
ATOM 2942 O O . ILE A 1 372 ? -9.147 -4.826 3.855 1.00 94.38 372 ILE A O 1
ATOM 2946 N N . PRO A 1 373 ? -8.762 -6.320 5.489 1.00 93.75 373 PRO A N 1
ATOM 2947 C CA . PRO A 1 373 ? -10.015 -7.032 5.234 1.00 93.75 373 PRO A CA 1
ATOM 2948 C C . PRO A 1 373 ? -11.252 -6.156 5.469 1.00 93.75 373 PRO A C 1
ATOM 2950 O O . PRO A 1 373 ? -12.254 -6.322 4.773 1.00 93.75 373 PRO A O 1
ATOM 2953 N N . TYR A 1 374 ? -11.202 -5.184 6.388 1.00 91.69 374 TYR A N 1
ATOM 2954 C CA . TYR A 1 374 ? -12.276 -4.201 6.542 1.00 91.69 374 TYR A CA 1
ATOM 2955 C C . TYR A 1 374 ? -12.506 -3.396 5.258 1.00 91.69 374 TYR A C 1
ATOM 2957 O O . TYR A 1 374 ? -13.624 -3.385 4.744 1.00 91.69 374 TYR A O 1
ATOM 2965 N N . TYR A 1 375 ? -11.468 -2.742 4.728 1.00 91.69 375 TYR A N 1
ATOM 2966 C CA . TYR A 1 375 ? -11.605 -1.877 3.555 1.00 91.69 375 TYR A CA 1
ATOM 2967 C C . TYR A 1 375 ? -11.986 -2.665 2.298 1.00 91.69 375 TYR A C 1
ATOM 2969 O O . TYR A 1 375 ? -12.824 -2.198 1.524 1.00 91.69 375 TYR A O 1
ATOM 2977 N N . ILE A 1 376 ? -11.483 -3.896 2.148 1.00 92.94 376 ILE A N 1
ATOM 2978 C CA . ILE A 1 376 ? -11.938 -4.815 1.098 1.00 92.94 376 ILE A CA 1
ATOM 2979 C C . ILE A 1 376 ? -13.429 -5.102 1.236 1.00 92.94 376 ILE A C 1
ATOM 2981 O O . ILE A 1 376 ? -14.180 -4.895 0.288 1.00 92.94 376 ILE A O 1
ATOM 2985 N N . ASN A 1 377 ? -13.888 -5.541 2.409 1.00 91.31 377 ASN A N 1
ATOM 2986 C CA . ASN A 1 377 ? -15.293 -5.890 2.599 1.00 91.31 377 ASN A CA 1
ATOM 2987 C C . ASN A 1 377 ? -16.226 -4.691 2.401 1.00 91.31 377 ASN A C 1
ATOM 2989 O O . ASN A 1 377 ? -17.283 -4.837 1.791 1.00 91.31 377 ASN A O 1
ATOM 2993 N N . GLU A 1 378 ? -15.857 -3.506 2.885 1.00 85.62 378 GLU A N 1
ATOM 2994 C CA . GLU A 1 378 ? -16.668 -2.305 2.686 1.00 85.62 378 GLU A CA 1
ATOM 2995 C C . GLU A 1 378 ? -16.680 -1.844 1.222 1.00 85.62 378 GLU A C 1
ATOM 2997 O O . GLU A 1 378 ? -17.735 -1.464 0.709 1.00 85.62 378 GLU A O 1
ATOM 3002 N N . SER A 1 379 ? -15.549 -1.935 0.518 1.00 83.50 379 SER A N 1
ATOM 3003 C CA . SER A 1 379 ? -15.490 -1.679 -0.926 1.00 83.50 379 SER A CA 1
ATOM 3004 C C . SER A 1 379 ? -16.332 -2.689 -1.711 1.00 83.50 379 SER A C 1
ATOM 3006 O O . SER A 1 379 ? -17.086 -2.303 -2.603 1.00 83.50 379 SER A O 1
ATOM 3008 N N . MET A 1 380 ? -16.293 -3.972 -1.341 1.00 86.19 380 MET A N 1
ATOM 3009 C CA . MET A 1 380 ? -17.094 -5.018 -1.982 1.00 86.19 380 MET A CA 1
ATOM 3010 C C . MET A 1 380 ? -18.594 -4.861 -1.709 1.00 86.19 380 MET A C 1
ATOM 3012 O O . MET A 1 380 ? -19.395 -5.058 -2.617 1.00 86.19 380 MET A O 1
ATOM 3016 N N . LYS A 1 381 ? -19.004 -4.419 -0.512 1.00 82.75 381 LYS A N 1
ATOM 3017 C CA . LYS A 1 381 ? -20.411 -4.057 -0.238 1.00 82.75 381 LYS A CA 1
ATOM 3018 C C . LYS A 1 381 ? -20.899 -2.937 -1.156 1.00 82.75 381 LYS A C 1
ATOM 3020 O O . LYS A 1 381 ? -22.047 -2.954 -1.591 1.00 82.75 381 LYS A O 1
ATOM 3025 N N . LYS A 1 382 ? -20.041 -1.957 -1.457 1.00 76.94 382 LYS A N 1
ATOM 3026 C CA . LYS A 1 382 ? -20.365 -0.882 -2.408 1.00 76.94 382 LYS A CA 1
ATOM 3027 C C . LYS A 1 382 ? -20.451 -1.409 -3.833 1.00 76.94 382 LYS A C 1
ATOM 3029 O O . LYS A 1 382 ? -21.382 -1.045 -4.549 1.00 76.94 382 LYS A O 1
ATOM 3034 N N . PHE A 1 383 ? -19.535 -2.290 -4.228 1.00 78.50 383 PHE A N 1
ATOM 3035 C CA . PHE A 1 383 ? -19.600 -2.973 -5.517 1.00 78.50 383 PHE A CA 1
ATOM 3036 C C . PHE A 1 383 ? -20.906 -3.768 -5.672 1.00 78.50 383 PHE A C 1
ATOM 3038 O O . PHE A 1 383 ? -21.602 -3.578 -6.660 1.00 78.50 383 PHE A O 1
ATOM 3045 N N . GLU A 1 384 ? -21.314 -4.550 -4.670 1.00 82.50 384 GLU A N 1
ATOM 3046 C CA . GLU A 1 384 ? -22.582 -5.299 -4.689 1.00 82.50 384 GLU A CA 1
ATOM 3047 C C . GLU A 1 384 ? -23.806 -4.383 -4.865 1.00 82.50 384 GLU A C 1
ATOM 3049 O O . GLU A 1 384 ? -24.760 -4.730 -5.559 1.00 82.50 384 GLU A O 1
ATOM 3054 N N . GLN A 1 385 ? -23.784 -3.191 -4.259 1.00 76.88 385 GLN A N 1
ATOM 3055 C CA . GLN A 1 385 ? -24.883 -2.226 -4.359 1.00 76.88 385 GLN A CA 1
ATOM 3056 C C . GLN A 1 385 ? -24.937 -1.498 -5.703 1.00 76.88 385 GLN A C 1
ATOM 3058 O O . GLN A 1 385 ? -26.023 -1.180 -6.186 1.00 76.88 385 GLN A O 1
ATOM 3063 N N . THR A 1 386 ? -23.777 -1.173 -6.270 1.00 72.12 386 THR A N 1
ATOM 3064 C CA . THR A 1 386 ? -23.666 -0.251 -7.411 1.00 72.12 386 THR A CA 1
ATOM 3065 C C . THR A 1 386 ? -23.388 -0.961 -8.733 1.00 72.12 386 THR A C 1
ATOM 3067 O O . THR A 1 386 ? -23.660 -0.393 -9.788 1.00 72.12 386 THR A O 1
ATOM 3070 N N . GLY A 1 387 ? -22.834 -2.176 -8.695 1.00 69.44 387 GLY A N 1
ATOM 3071 C CA . GLY A 1 387 ? -22.293 -2.879 -9.861 1.00 69.44 387 GLY A CA 1
ATOM 3072 C C . GLY A 1 387 ? -21.182 -2.101 -10.572 1.00 69.44 387 GLY A C 1
ATOM 3073 O O . GLY A 1 387 ? -20.925 -2.347 -11.746 1.00 69.44 387 GLY A O 1
ATOM 3074 N N . PHE A 1 388 ? -20.584 -1.111 -9.906 1.00 67.19 388 PHE A N 1
ATOM 3075 C CA . PHE A 1 388 ? -19.701 -0.133 -10.527 1.00 67.19 388 PHE A CA 1
ATOM 3076 C C . PHE A 1 388 ? -18.413 -0.764 -11.056 1.00 67.19 388 PHE A C 1
ATOM 3078 O O . PHE A 1 388 ? -17.735 -1.440 -10.290 1.00 67.19 388 PHE A O 1
ATOM 3085 N N . THR A 1 389 ? -18.042 -0.475 -12.314 1.00 57.75 389 THR A N 1
ATOM 3086 C CA . THR A 1 389 ? -16.854 -1.062 -12.954 1.00 57.75 389 THR A CA 1
ATOM 3087 C C . THR A 1 389 ? -15.892 -0.120 -13.703 1.00 57.75 389 THR A C 1
ATOM 3089 O O . THR A 1 389 ? -15.290 -0.532 -14.694 1.00 57.75 389 THR A O 1
ATOM 3092 N N . GLY A 1 390 ? -15.718 1.132 -13.261 1.00 56.78 390 GLY A N 1
ATOM 3093 C CA . GLY A 1 390 ? -14.854 2.122 -13.940 1.00 56.78 390 GLY A CA 1
ATOM 3094 C C . GLY A 1 390 ? -14.086 3.067 -13.001 1.00 56.78 390 GLY A C 1
ATOM 3095 O O . GLY A 1 390 ? -13.611 2.655 -11.941 1.00 56.78 390 GLY A O 1
ATOM 3096 N N . ALA A 1 391 ? -14.008 4.348 -13.376 1.00 55.16 391 ALA A N 1
ATOM 3097 C CA . ALA A 1 391 ? -13.331 5.443 -12.673 1.00 55.16 391 ALA A CA 1
ATOM 3098 C C . ALA A 1 391 ? -14.304 6.401 -11.999 1.00 55.16 391 ALA A C 1
ATOM 3100 O O . ALA A 1 391 ? -13.841 7.413 -11.476 1.00 55.16 391 ALA A O 1
ATOM 3101 N N . THR A 1 392 ? -15.624 6.134 -12.018 1.00 55.16 392 THR A N 1
ATOM 3102 C CA . THR A 1 392 ? -16.572 6.998 -11.309 1.00 55.16 392 THR A CA 1
ATOM 3103 C C . THR A 1 392 ? -16.088 7.156 -9.884 1.00 55.16 392 THR A C 1
ATOM 3105 O O . THR A 1 392 ? -16.104 6.229 -9.069 1.00 55.16 392 THR A O 1
ATOM 3108 N N . THR A 1 393 ? -15.616 8.361 -9.615 1.00 62.53 393 THR A N 1
ATOM 3109 C CA . THR A 1 393 ? -15.272 8.761 -8.276 1.00 62.53 393 THR A CA 1
ATOM 3110 C C . THR A 1 393 ? -16.546 8.693 -7.460 1.00 62.53 393 THR A C 1
ATOM 3112 O O . THR A 1 393 ? -17.627 9.007 -7.953 1.00 62.53 393 THR A O 1
ATOM 3115 N N . TYR A 1 394 ? -16.456 8.250 -6.217 1.00 63.94 394 TYR A N 1
ATOM 3116 C CA . TYR A 1 394 ? -17.567 8.420 -5.297 1.00 63.94 394 TYR A CA 1
ATOM 3117 C C . TYR A 1 394 ? -17.454 9.789 -4.651 1.00 63.94 394 TYR A C 1
ATOM 3119 O O . TYR A 1 394 ? -16.360 10.218 -4.267 1.00 63.94 394 TYR A O 1
ATOM 3127 N N . LYS A 1 395 ? -18.599 10.453 -4.480 1.00 64.69 395 LYS A N 1
ATOM 3128 C CA . LYS A 1 395 ? -18.700 11.544 -3.517 1.00 64.69 395 LYS A CA 1
ATOM 3129 C C . LYS A 1 395 ? -18.345 10.991 -2.141 1.00 64.69 395 LYS A C 1
ATOM 3131 O O . LYS A 1 395 ? -18.429 9.790 -1.873 1.00 64.69 395 LYS A O 1
ATOM 3136 N N . ARG A 1 396 ? -18.014 11.883 -1.215 1.00 64.75 396 ARG A N 1
ATOM 3137 C CA . ARG A 1 396 ? -17.711 11.515 0.180 1.00 64.75 396 ARG A CA 1
ATOM 3138 C C . ARG A 1 396 ? -18.894 10.912 0.963 1.00 64.75 396 ARG A C 1
ATOM 3140 O O . ARG A 1 396 ? -18.736 10.589 2.134 1.00 64.75 396 ARG A O 1
ATOM 3147 N N . ASP A 1 397 ? -20.063 10.738 0.340 1.00 59.88 397 ASP A N 1
ATOM 3148 C CA . ASP A 1 397 ? -21.162 9.920 0.877 1.00 59.88 397 ASP A CA 1
ATOM 3149 C C . ASP A 1 397 ? -20.964 8.410 0.640 1.00 59.88 397 ASP A C 1
ATOM 3151 O O . ASP A 1 397 ? -21.694 7.588 1.190 1.00 59.88 397 ASP A O 1
ATOM 3155 N N . GLY A 1 398 ? -19.962 8.035 -0.159 1.00 60.69 398 GLY A N 1
ATOM 3156 C CA . GLY A 1 398 ? -19.572 6.657 -0.397 1.00 60.69 398 GLY A CA 1
ATOM 3157 C C . GLY A 1 398 ? -20.475 5.864 -1.336 1.00 60.69 398 GLY A C 1
ATOM 3158 O O . GLY A 1 398 ? -20.179 4.684 -1.521 1.00 60.69 398 GLY A O 1
ATOM 3159 N N . VAL A 1 399 ? -21.531 6.464 -1.895 1.00 61.03 399 VAL A N 1
ATOM 3160 C CA . VAL A 1 399 ? -22.523 5.775 -2.744 1.00 61.03 399 VAL A CA 1
ATOM 3161 C C . VAL A 1 399 ? -22.950 6.579 -3.969 1.00 61.03 399 VAL A C 1
ATOM 3163 O O . VAL A 1 399 ? -23.320 5.979 -4.974 1.00 61.03 399 VAL A O 1
ATOM 3166 N N . SER A 1 400 ? -22.895 7.911 -3.927 1.00 64.88 400 SER A N 1
ATOM 3167 C CA . SER A 1 400 ? -23.221 8.737 -5.084 1.00 64.88 400 SER A CA 1
ATOM 3168 C C . SER A 1 400 ? -22.007 8.834 -5.998 1.00 64.88 400 SER A C 1
ATOM 3170 O O . SER A 1 400 ? -20.944 9.272 -5.543 1.00 64.88 400 SER A O 1
ATOM 3172 N N . PRO A 1 401 ? -22.145 8.515 -7.291 1.00 63.22 401 PRO A N 1
ATOM 3173 C CA . PRO A 1 401 ? -21.148 8.892 -8.276 1.00 63.22 401 PRO A CA 1
ATOM 3174 C C . PRO A 1 401 ? -20.920 10.411 -8.238 1.00 63.22 401 PRO A C 1
ATOM 3176 O O . PRO A 1 401 ? -21.856 11.210 -8.140 1.00 63.22 401 PRO A O 1
ATOM 3179 N N . ALA A 1 402 ? -19.655 10.803 -8.248 1.00 58.28 402 ALA A N 1
ATOM 3180 C CA . ALA A 1 402 ? -19.184 12.179 -8.327 1.00 58.28 402 ALA A CA 1
ATOM 3181 C C . ALA A 1 402 ? -18.979 12.641 -9.777 1.00 58.28 402 ALA A C 1
ATOM 3183 O O . ALA A 1 402 ? -18.689 13.815 -9.993 1.00 58.28 402 ALA A O 1
ATOM 3184 N N . ASP A 1 403 ? -19.181 11.747 -10.747 1.00 58.75 403 ASP A N 1
ATOM 3185 C CA . ASP A 1 403 ? -19.127 12.050 -12.171 1.00 58.75 403 ASP A CA 1
ATOM 3186 C C . ASP A 1 403 ? -20.524 11.959 -12.817 1.00 58.75 403 ASP A C 1
ATOM 3188 O O . ASP A 1 403 ? -21.221 10.953 -12.666 1.00 58.75 403 ASP A O 1
ATOM 3192 N N . ASP A 1 404 ? -20.927 13.015 -13.533 1.00 49.88 404 ASP A N 1
ATOM 3193 C CA . ASP A 1 404 ? -22.231 13.174 -14.199 1.00 49.88 404 ASP A CA 1
ATOM 3194 C C . ASP A 1 404 ? -22.261 12.563 -15.622 1.00 49.88 404 ASP A C 1
ATOM 3196 O O . ASP A 1 404 ? -23.075 12.960 -16.461 1.00 49.88 404 ASP A O 1
ATOM 3200 N N . GLY A 1 405 ? -21.387 11.607 -15.950 1.00 45.59 405 GLY A N 1
ATOM 3201 C CA . GLY A 1 405 ? -21.452 10.948 -17.259 1.00 45.59 405 GLY A CA 1
ATOM 3202 C C . GLY A 1 405 ? -20.241 10.137 -17.701 1.00 45.59 405 GLY A C 1
ATOM 3203 O O . GLY A 1 405 ? -20.380 9.393 -18.669 1.00 45.59 405 GLY A O 1
ATOM 3204 N N . TRP A 1 406 ? -19.094 10.218 -17.022 1.00 49.44 406 TRP A N 1
ATOM 3205 C CA . TRP A 1 406 ? -17.915 9.408 -17.356 1.00 49.44 406 TRP A CA 1
ATOM 3206 C C . TRP A 1 406 ? -17.923 8.076 -16.606 1.00 49.44 406 TRP A C 1
ATOM 3208 O O . TRP A 1 406 ? -17.085 7.783 -15.755 1.00 49.44 406 TRP A O 1
ATOM 3218 N N . TRP A 1 407 ? -18.883 7.225 -16.952 1.00 47.00 407 TRP A N 1
ATOM 3219 C CA . TRP A 1 407 ? -19.019 5.871 -16.403 1.00 47.00 407 TRP A CA 1
ATOM 3220 C C . TRP A 1 407 ? -17.888 4.907 -16.838 1.00 47.00 407 TRP A C 1
ATOM 3222 O O . TRP A 1 407 ? -17.971 3.711 -16.568 1.00 47.00 407 TRP A O 1
ATOM 3232 N N . GLU A 1 408 ? -16.853 5.392 -17.541 1.00 49.62 408 GLU A N 1
ATOM 3233 C CA . GLU A 1 408 ? -16.223 4.634 -18.636 1.00 49.62 408 GLU A CA 1
ATOM 3234 C C . GLU A 1 408 ? -14.675 4.625 -18.672 1.00 49.62 408 GLU A C 1
ATOM 3236 O O . GLU A 1 408 ? -14.104 3.993 -19.560 1.00 49.62 408 GLU A O 1
ATOM 3241 N N . CYS A 1 409 ? -13.955 5.254 -17.738 1.00 50.72 409 CYS A N 1
ATOM 3242 C CA . CYS A 1 409 ? -12.478 5.206 -17.716 1.00 50.72 409 CYS A CA 1
ATOM 3243 C C . CYS A 1 409 ? -11.928 4.436 -16.497 1.00 50.72 409 CYS A C 1
ATOM 3245 O O . CYS A 1 409 ? -12.692 4.120 -15.611 1.00 50.72 409 CYS A O 1
ATOM 3247 N N . MET A 1 410 ? -10.645 4.063 -16.491 1.00 60.75 410 MET A N 1
ATOM 3248 C CA . MET A 1 410 ? -9.773 3.497 -15.428 1.00 60.75 410 MET A CA 1
ATOM 3249 C C . MET A 1 410 ? -10.222 2.292 -14.534 1.00 60.75 410 MET A C 1
ATOM 3251 O O . MET A 1 410 ? -11.232 2.348 -13.837 1.00 60.75 410 MET A O 1
ATOM 3255 N N . PRO A 1 411 ? -9.365 1.256 -14.380 1.00 56.41 411 PRO A N 1
ATOM 3256 C CA . PRO A 1 411 ? -9.495 0.071 -13.503 1.00 56.41 411 PRO A CA 1
ATOM 3257 C C . PRO A 1 411 ? -9.613 0.210 -11.977 1.00 56.41 411 PRO A C 1
ATOM 3259 O O . PRO A 1 411 ? -9.203 -0.702 -11.253 1.00 56.41 411 PRO A O 1
ATOM 3262 N N . ASN A 1 412 ? -10.079 1.327 -11.435 1.00 65.12 412 ASN A N 1
ATOM 3263 C CA . ASN A 1 412 ? -9.855 1.642 -10.023 1.00 65.12 412 ASN A CA 1
ATOM 3264 C C . ASN A 1 412 ? -10.454 0.622 -9.042 1.00 65.12 412 ASN A C 1
ATOM 3266 O O . ASN A 1 412 ? -9.862 0.346 -8.007 1.00 65.12 412 ASN A O 1
ATOM 3270 N N . MET A 1 413 ? -11.579 -0.007 -9.367 1.00 72.81 413 MET A N 1
ATOM 3271 C CA . MET A 1 413 ? -12.261 -0.910 -8.433 1.00 72.81 413 MET A CA 1
ATOM 3272 C C . MET A 1 413 ? -11.487 -2.165 -8.015 1.00 72.81 413 MET A C 1
ATOM 3274 O O . MET A 1 413 ? -11.718 -2.689 -6.928 1.00 72.81 413 MET A O 1
ATOM 3278 N N . ALA A 1 414 ? -10.634 -2.684 -8.897 1.00 78.38 414 ALA A N 1
ATOM 3279 C CA . ALA A 1 414 ? -10.007 -3.988 -8.719 1.00 78.38 414 ALA A CA 1
ATOM 3280 C C . ALA A 1 414 ? -8.622 -3.851 -8.077 1.00 78.38 414 ALA A C 1
ATOM 3282 O O . ALA A 1 414 ? -8.108 -4.802 -7.496 1.00 78.38 414 ALA A O 1
ATOM 3283 N N . LEU A 1 415 ? -8.045 -2.648 -8.113 1.00 83.69 415 LEU A N 1
ATOM 3284 C CA . LEU A 1 415 ? -6.747 -2.347 -7.522 1.00 83.69 415 LEU A CA 1
ATOM 3285 C C . LEU A 1 415 ? -6.678 -2.593 -6.009 1.00 83.69 415 LEU A C 1
ATOM 3287 O O . LEU A 1 415 ? -5.687 -3.176 -5.578 1.00 83.69 415 LEU A O 1
ATOM 3291 N N . PRO A 1 416 ? -7.700 -2.285 -5.186 1.00 89.12 416 PRO A N 1
ATOM 3292 C CA . PRO A 1 416 ? -7.696 -2.685 -3.779 1.00 89.12 416 PRO A CA 1
ATOM 3293 C C . PRO A 1 416 ? -7.453 -4.188 -3.572 1.00 89.12 416 PRO A C 1
ATOM 3295 O O . PRO A 1 416 ? -6.806 -4.576 -2.602 1.00 89.12 416 PRO A O 1
ATOM 3298 N N . ILE A 1 417 ? -7.890 -5.039 -4.508 1.00 90.50 417 ILE A N 1
ATOM 3299 C CA . ILE A 1 417 ? -7.663 -6.491 -4.456 1.00 90.50 417 ILE A CA 1
ATOM 3300 C C . ILE A 1 417 ? -6.181 -6.821 -4.689 1.00 90.50 417 ILE A C 1
ATOM 3302 O O . ILE A 1 417 ? -5.649 -7.702 -4.016 1.00 90.50 417 ILE A O 1
ATOM 3306 N N . TRP A 1 418 ? -5.471 -6.075 -5.544 1.00 91.00 418 TRP A N 1
ATOM 3307 C CA . TRP A 1 418 ? -4.004 -6.149 -5.589 1.00 91.00 418 TRP A CA 1
ATOM 3308 C C . TRP A 1 418 ? -3.396 -5.807 -4.218 1.00 91.00 418 TRP A C 1
ATOM 3310 O O . TRP A 1 418 ? -2.578 -6.573 -3.711 1.00 91.00 418 TRP A O 1
ATOM 3320 N N . GLY A 1 419 ? -3.869 -4.744 -3.557 1.00 94.25 419 GLY A N 1
ATOM 3321 C CA . GLY A 1 419 ? -3.445 -4.389 -2.195 1.00 94.25 419 GLY A CA 1
ATOM 3322 C C . GLY A 1 419 ? -3.690 -5.507 -1.167 1.00 94.25 419 GLY A C 1
ATOM 3323 O O . GLY A 1 419 ? -2.829 -5.779 -0.328 1.00 94.25 419 GLY A O 1
ATOM 3324 N N . LEU A 1 420 ? -4.823 -6.217 -1.258 1.00 95.44 420 LEU A N 1
ATOM 3325 C CA . LEU A 1 420 ? -5.113 -7.406 -0.443 1.00 95.44 420 LEU A CA 1
ATOM 3326 C C . LEU A 1 420 ? -4.087 -8.521 -0.673 1.00 95.44 420 LEU A C 1
ATOM 3328 O O . LEU A 1 420 ? -3.569 -9.077 0.295 1.00 95.44 420 LEU A O 1
ATOM 3332 N N . TYR A 1 421 ? -3.778 -8.848 -1.927 1.00 95.31 421 TYR A N 1
ATOM 3333 C CA . TYR A 1 421 ? -2.812 -9.901 -2.249 1.00 95.31 421 TYR A CA 1
ATOM 3334 C C . TYR A 1 421 ? -1.389 -9.518 -1.837 1.00 95.31 421 TYR A C 1
ATOM 3336 O O . TYR A 1 421 ? -0.677 -10.337 -1.258 1.00 95.31 421 TYR A O 1
ATOM 3344 N N . THR A 1 422 ? -0.977 -8.274 -2.075 1.00 95.38 422 THR A N 1
ATOM 3345 C CA . THR A 1 422 ? 0.391 -7.809 -1.819 1.00 95.38 422 THR A CA 1
ATOM 3346 C C . THR A 1 422 ? 0.672 -7.550 -0.342 1.00 95.38 422 THR A C 1
ATOM 3348 O O . THR A 1 422 ? 1.741 -7.929 0.140 1.00 95.38 422 THR A O 1
ATOM 3351 N N . TYR A 1 423 ? -0.264 -6.947 0.396 1.00 96.50 423 TYR A N 1
ATOM 3352 C CA . TYR A 1 423 ? -0.043 -6.565 1.796 1.00 96.50 423 TYR A CA 1
ATOM 3353 C C . TYR A 1 423 ? -0.798 -7.443 2.793 1.00 96.50 423 TYR A C 1
ATOM 3355 O O . TYR A 1 423 ? -0.265 -7.715 3.859 1.00 96.50 423 TYR A O 1
ATOM 3363 N N . GLY A 1 424 ? -1.994 -7.934 2.459 1.00 96.56 424 GLY A N 1
ATOM 3364 C CA . GLY A 1 424 ? -2.751 -8.846 3.325 1.00 96.56 424 GLY A CA 1
ATOM 3365 C C . GLY A 1 424 ? -2.194 -10.270 3.276 1.00 96.56 424 GLY A C 1
ATOM 3366 O O . GLY A 1 424 ? -1.636 -10.765 4.255 1.00 96.56 424 GLY A O 1
ATOM 3367 N N . TYR A 1 425 ? -2.305 -10.923 2.118 1.00 97.44 425 TYR A N 1
ATOM 3368 C CA . TYR A 1 425 ? -1.761 -12.270 1.896 1.00 97.44 425 TYR A CA 1
ATOM 3369 C C . TYR A 1 425 ? -0.231 -12.275 1.738 1.00 97.44 425 TYR A C 1
ATOM 3371 O O . TYR A 1 425 ? 0.428 -13.268 2.059 1.00 97.44 425 TYR A O 1
ATOM 3379 N N . GLY A 1 426 ? 0.353 -11.138 1.357 1.00 97.00 426 GLY A N 1
ATOM 3380 C CA . GLY A 1 426 ? 1.786 -10.889 1.462 1.00 97.00 426 GLY A CA 1
ATOM 3381 C C . GLY A 1 426 ? 2.602 -11.212 0.214 1.00 97.00 426 GLY A C 1
ATOM 3382 O O . GLY A 1 426 ? 3.813 -11.343 0.334 1.00 97.00 426 GLY A O 1
ATOM 3383 N N . PHE A 1 427 ? 1.998 -11.374 -0.965 1.00 97.12 427 PHE A N 1
ATOM 3384 C CA . PHE A 1 427 ? 2.727 -11.680 -2.201 1.00 97.12 427 PHE A CA 1
ATOM 3385 C C . PHE A 1 427 ? 3.450 -10.438 -2.746 1.00 97.12 427 PHE A C 1
ATOM 3387 O O . PHE A 1 427 ? 2.896 -9.651 -3.517 1.00 97.12 427 PHE A O 1
ATOM 3394 N N . GLN A 1 428 ? 4.710 -10.264 -2.349 1.00 96.00 428 GLN A N 1
ATOM 3395 C CA . GLN A 1 428 ? 5.543 -9.111 -2.687 1.00 96.00 428 GLN A CA 1
ATOM 3396 C C . GLN A 1 428 ? 6.642 -9.521 -3.670 1.00 96.00 428 GLN A C 1
ATOM 3398 O O . GLN A 1 428 ? 7.698 -10.038 -3.298 1.00 96.00 428 GLN A O 1
ATOM 3403 N N . SER A 1 429 ? 6.366 -9.313 -4.956 1.00 95.31 429 SER A N 1
ATOM 3404 C CA . SER A 1 429 ? 7.287 -9.629 -6.048 1.00 95.31 429 SER A CA 1
ATOM 3405 C C . SER A 1 429 ? 8.306 -8.507 -6.271 1.00 95.31 429 SER A C 1
ATOM 3407 O O . SER A 1 429 ? 7.944 -7.334 -6.341 1.00 95.31 429 SER A O 1
ATOM 3409 N N . SER A 1 430 ? 9.571 -8.871 -6.477 1.00 95.25 430 SER A N 1
ATOM 3410 C CA . SER A 1 430 ? 10.650 -7.963 -6.873 1.00 95.25 430 SER A CA 1
ATOM 3411 C C . SER A 1 430 ? 11.535 -8.575 -7.968 1.00 95.25 430 SER A C 1
ATOM 3413 O O . SER A 1 430 ? 11.317 -9.698 -8.435 1.00 95.25 430 SER A O 1
ATOM 3415 N N . VAL A 1 431 ? 12.550 -7.826 -8.407 1.00 95.88 431 VAL A N 1
ATOM 3416 C CA . VAL A 1 431 ? 13.565 -8.315 -9.354 1.00 95.88 431 VAL A CA 1
ATOM 3417 C C . VAL A 1 431 ? 14.317 -9.516 -8.757 1.00 95.88 431 VAL A C 1
ATOM 3419 O O . VAL A 1 431 ? 14.544 -10.520 -9.441 1.00 95.88 431 VAL A O 1
ATOM 3422 N N . GLU A 1 432 ? 14.654 -9.435 -7.470 1.00 94.88 432 GLU A N 1
ATOM 3423 C CA . GLU A 1 432 ? 15.419 -10.429 -6.717 1.00 94.88 432 GLU A CA 1
ATOM 3424 C C . GLU A 1 432 ? 14.632 -11.723 -6.471 1.00 94.88 432 GLU A C 1
ATOM 3426 O O . GLU A 1 432 ? 15.213 -12.809 -6.519 1.00 94.88 432 GLU A O 1
ATOM 3431 N N . GLY A 1 433 ? 13.321 -11.634 -6.231 1.00 96.31 433 GLY A N 1
ATOM 3432 C CA . GLY A 1 433 ? 12.496 -12.806 -5.951 1.00 96.31 433 GLY A CA 1
ATOM 3433 C C . GLY A 1 433 ? 11.098 -12.487 -5.433 1.00 96.31 433 GLY A C 1
ATOM 3434 O O . GLY A 1 433 ? 10.612 -11.369 -5.573 1.00 96.31 433 GLY A O 1
ATOM 3435 N N . LEU A 1 434 ? 10.447 -13.497 -4.856 1.00 97.94 434 LEU A N 1
ATOM 3436 C CA . LEU A 1 434 ? 9.135 -13.371 -4.226 1.00 97.94 434 LEU A CA 1
ATOM 3437 C C . LEU A 1 434 ? 9.297 -13.465 -2.712 1.00 97.94 434 LEU A C 1
ATOM 3439 O O . LEU A 1 434 ? 9.702 -14.504 -2.187 1.00 97.94 434 LEU A O 1
ATOM 3443 N N . ASN A 1 435 ? 8.939 -12.397 -2.011 1.00 98.06 435 ASN A N 1
ATOM 3444 C CA . ASN A 1 435 ? 8.729 -12.455 -0.575 1.00 98.06 435 ASN A CA 1
ATOM 3445 C C . ASN A 1 435 ? 7.242 -12.700 -0.320 1.00 98.06 435 ASN A C 1
ATOM 3447 O O . ASN A 1 435 ? 6.393 -11.976 -0.829 1.00 98.06 435 ASN A O 1
ATOM 3451 N N . ILE A 1 436 ? 6.939 -13.730 0.458 1.00 98.31 436 ILE A N 1
ATOM 3452 C CA . ILE A 1 436 ? 5.621 -13.992 1.023 1.00 98.31 436 ILE A CA 1
ATOM 3453 C C . ILE A 1 436 ? 5.674 -13.439 2.447 1.00 98.31 436 ILE A C 1
ATOM 3455 O O . ILE A 1 436 ? 6.261 -14.067 3.329 1.00 98.31 436 ILE A O 1
ATOM 3459 N N . ALA A 1 437 ? 5.123 -12.244 2.653 1.00 97.69 437 ALA A N 1
ATOM 3460 C CA . ALA A 1 437 ? 5.151 -11.483 3.904 1.00 97.69 437 ALA A CA 1
ATOM 3461 C C . ALA A 1 437 ? 3.725 -11.264 4.453 1.00 97.69 437 ALA A C 1
ATOM 3463 O O . ALA A 1 437 ? 3.182 -10.166 4.327 1.00 97.69 437 ALA A O 1
ATOM 3464 N N . PRO A 1 438 ? 3.063 -12.298 5.006 1.00 97.12 438 PRO A N 1
ATOM 3465 C CA . PRO A 1 438 ? 1.639 -12.221 5.306 1.00 97.12 438 PRO A CA 1
ATOM 3466 C C . PRO A 1 438 ? 1.338 -11.287 6.478 1.00 97.12 438 PRO A C 1
ATOM 3468 O O . PRO A 1 438 ? 1.917 -11.412 7.561 1.00 97.12 438 PRO A O 1
ATOM 3471 N N . PHE A 1 439 ? 0.348 -10.418 6.294 1.00 95.88 439 PHE A N 1
ATOM 3472 C CA . PHE A 1 439 ? -0.192 -9.534 7.324 1.00 95.88 439 PHE A CA 1
ATOM 3473 C C . PHE A 1 439 ? -1.705 -9.733 7.490 1.00 95.88 439 PHE A C 1
ATOM 3475 O O . PHE A 1 439 ? -2.507 -8.804 7.502 1.00 95.88 439 PHE A O 1
ATOM 3482 N N . ILE A 1 440 ? -2.093 -11.000 7.611 1.00 95.31 440 ILE A N 1
ATOM 3483 C CA . ILE A 1 440 ? -3.488 -11.426 7.728 1.00 95.31 440 ILE A CA 1
ATOM 3484 C C . ILE A 1 440 ? -4.090 -11.090 9.104 1.00 95.31 440 ILE A C 1
ATOM 3486 O O . ILE A 1 440 ? -3.362 -11.049 10.106 1.00 95.31 440 ILE A O 1
ATOM 3490 N N . SER A 1 441 ? -5.416 -10.914 9.158 1.00 93.50 441 SER A N 1
ATOM 3491 C CA . SER A 1 441 ? -6.196 -10.851 10.406 1.00 93.50 441 SER A CA 1
ATOM 3492 C C . SER A 1 441 ? -6.536 -12.244 10.938 1.00 93.50 441 SER A C 1
ATOM 3494 O O . SER A 1 441 ? -6.454 -13.248 10.227 1.00 93.50 441 SER A O 1
ATOM 3496 N N . GLU A 1 442 ? -6.985 -12.321 12.192 1.00 90.94 442 GLU A N 1
ATOM 3497 C CA . GLU A 1 442 ? -7.533 -13.550 12.769 1.00 90.94 442 GLU A CA 1
ATOM 3498 C C . GLU A 1 442 ? -8.725 -14.099 11.966 1.00 90.94 442 GLU A C 1
ATOM 3500 O O . GLU A 1 442 ? -8.906 -15.313 11.907 1.00 90.94 442 GLU A O 1
ATOM 3505 N N . GLY A 1 443 ? -9.513 -13.227 11.327 1.00 91.81 443 GLY A N 1
ATOM 3506 C CA . GLY A 1 443 ? -10.635 -13.618 10.471 1.00 91.81 443 GLY A CA 1
ATOM 3507 C C . GLY A 1 443 ? -10.211 -14.286 9.161 1.00 91.81 443 GLY A C 1
ATOM 3508 O O . GLY A 1 443 ? -11.009 -15.009 8.574 1.00 91.81 443 GLY A O 1
ATOM 3509 N N . MET A 1 444 ? -8.967 -14.077 8.726 1.00 95.44 444 MET A N 1
ATOM 3510 C CA . MET A 1 444 ? -8.401 -14.639 7.495 1.00 95.44 444 MET A CA 1
ATOM 3511 C C . MET A 1 444 ? -7.642 -15.956 7.721 1.00 95.44 444 MET A C 1
ATOM 3513 O O . MET A 1 444 ? -7.234 -16.611 6.759 1.00 95.44 444 MET A O 1
ATOM 3517 N N . VAL A 1 445 ? -7.437 -16.363 8.977 1.00 95.94 445 VAL A N 1
ATOM 3518 C CA . VAL A 1 445 ? -6.810 -17.649 9.308 1.00 95.94 445 VAL A CA 1
ATOM 3519 C C . VAL A 1 445 ? -7.660 -18.798 8.766 1.00 95.94 445 VAL A C 1
ATOM 3521 O O . VAL A 1 445 ? -8.877 -18.823 8.922 1.00 95.94 445 VAL A O 1
ATOM 3524 N N . GLY A 1 446 ? -6.993 -19.767 8.149 1.00 97.19 446 GLY A N 1
ATOM 3525 C CA . GLY A 1 446 ? -7.589 -20.884 7.427 1.00 97.19 446 GLY A CA 1
ATOM 3526 C C . GLY A 1 446 ? -7.618 -20.679 5.916 1.00 97.19 446 GLY A C 1
ATOM 3527 O O . GLY A 1 446 ? -7.872 -21.649 5.211 1.00 97.19 446 GLY A O 1
ATOM 3528 N N . SER A 1 447 ? -7.343 -19.464 5.416 1.00 97.88 447 SER A N 1
ATOM 3529 C CA . SER A 1 447 ? -7.411 -19.201 3.972 1.00 97.88 447 SER A CA 1
ATOM 3530 C C . SER A 1 447 ? -6.396 -20.056 3.219 1.00 97.88 447 SER A C 1
ATOM 3532 O O . SER A 1 447 ? -5.259 -20.207 3.678 1.00 97.88 447 SER A O 1
ATOM 3534 N N . ARG A 1 448 ? -6.808 -20.568 2.061 1.00 97.50 448 ARG A N 1
ATOM 3535 C CA . ARG A 1 448 ? -5.971 -21.230 1.057 1.00 97.50 448 ARG A CA 1
ATOM 3536 C C . ARG A 1 448 ? -5.978 -20.329 -0.165 1.00 97.50 448 ARG A C 1
ATOM 3538 O O . ARG A 1 448 ? -7.023 -20.177 -0.772 1.00 97.50 448 ARG A O 1
ATOM 3545 N N . VAL A 1 449 ? -4.859 -19.692 -0.478 1.00 96.00 449 VAL A N 1
ATOM 3546 C CA . VAL A 1 449 ? -4.784 -18.683 -1.539 1.00 96.00 449 VAL A CA 1
ATOM 3547 C C . VAL A 1 449 ? -3.979 -19.220 -2.704 1.00 96.00 449 VAL A C 1
ATOM 3549 O O . VAL A 1 449 ? -2.841 -19.655 -2.517 1.00 96.00 449 VAL A O 1
ATOM 3552 N N . GLU A 1 450 ? -4.574 -19.144 -3.887 1.00 93.00 450 GLU A N 1
ATOM 3553 C CA . GLU A 1 450 ? -3.920 -19.454 -5.154 1.00 93.00 450 GLU A CA 1
ATOM 3554 C C . GLU A 1 450 ? -3.243 -18.189 -5.704 1.00 93.00 450 GLU A C 1
ATOM 3556 O O . GLU A 1 450 ? -3.809 -17.089 -5.689 1.00 93.00 450 GLU A O 1
ATOM 3561 N N . TYR A 1 451 ? -2.005 -18.323 -6.176 1.00 92.75 451 TYR A N 1
ATOM 3562 C CA . TYR A 1 451 ? -1.242 -17.221 -6.758 1.00 92.75 451 TYR A CA 1
ATOM 3563 C C . TYR A 1 451 ? -0.300 -17.723 -7.849 1.00 92.75 451 TYR A C 1
ATOM 3565 O O . TYR A 1 451 ? 0.340 -18.759 -7.700 1.00 92.75 451 TYR A O 1
ATOM 3573 N N . ARG A 1 452 ? -0.146 -16.968 -8.941 1.00 91.25 452 ARG A N 1
ATOM 3574 C CA . ARG A 1 452 ? 0.767 -17.331 -10.031 1.00 91.25 452 ARG A CA 1
ATOM 3575 C C . ARG A 1 452 ? 1.930 -16.353 -10.123 1.00 91.25 452 ARG A C 1
ATOM 3577 O O . ARG A 1 452 ? 1.735 -15.152 -10.282 1.00 91.25 452 ARG A O 1
ATOM 3584 N N . TRP A 1 453 ? 3.158 -16.870 -10.096 1.00 94.56 453 TRP A N 1
ATOM 3585 C CA . TRP A 1 453 ? 4.377 -16.064 -10.211 1.00 94.56 453 TRP A CA 1
ATOM 3586 C C . TRP A 1 453 ? 5.460 -16.776 -11.022 1.00 94.56 453 TRP A C 1
ATOM 3588 O O . TRP A 1 453 ? 5.724 -17.960 -10.826 1.00 94.56 453 TRP A O 1
ATOM 3598 N N . ARG A 1 454 ? 6.092 -16.070 -11.971 1.00 94.25 454 ARG A N 1
ATOM 3599 C CA . ARG A 1 454 ? 7.091 -16.623 -12.916 1.00 94.25 454 ARG A CA 1
ATOM 3600 C C . ARG A 1 454 ? 6.627 -17.926 -13.588 1.00 94.25 454 ARG A C 1
ATOM 3602 O O . ARG A 1 454 ? 7.380 -18.906 -13.692 1.00 94.25 454 ARG A O 1
ATOM 3609 N N . SER A 1 455 ? 5.360 -17.924 -14.013 1.00 91.06 455 SER A N 1
ATOM 3610 C CA . SER A 1 455 ? 4.641 -19.063 -14.605 1.00 91.06 455 SER A CA 1
ATOM 3611 C C . SER A 1 455 ? 4.679 -20.329 -13.740 1.00 91.06 455 SER A C 1
ATOM 3613 O O . SER A 1 455 ? 4.803 -21.441 -14.252 1.00 91.06 455 SER A O 1
ATOM 3615 N N . THR A 1 456 ? 4.644 -20.138 -12.424 1.00 93.62 456 THR A N 1
ATOM 3616 C CA . THR A 1 456 ? 4.602 -21.185 -11.402 1.00 93.62 456 THR A CA 1
ATOM 3617 C C . THR A 1 456 ? 3.409 -20.911 -10.507 1.00 93.62 456 THR A C 1
ATOM 3619 O O . THR A 1 456 ? 3.228 -19.771 -10.075 1.00 93.62 456 THR A O 1
ATOM 3622 N N . ASP A 1 457 ? 2.606 -21.938 -10.263 1.00 94.06 457 ASP A N 1
ATOM 3623 C CA . ASP A 1 457 ? 1.457 -21.848 -9.372 1.00 94.06 457 ASP A CA 1
ATOM 3624 C C . ASP A 1 457 ? 1.914 -22.054 -7.927 1.00 94.06 457 ASP A C 1
ATOM 3626 O O . ASP A 1 457 ? 2.750 -22.915 -7.629 1.00 94.06 457 ASP A O 1
ATOM 3630 N N . PHE A 1 458 ? 1.389 -21.211 -7.050 1.00 96.06 458 PHE A N 1
ATOM 3631 C CA . PHE A 1 458 ? 1.605 -21.226 -5.619 1.00 96.06 458 PHE A CA 1
ATOM 3632 C C . PHE A 1 458 ? 0.269 -21.454 -4.932 1.00 96.06 458 PHE A C 1
ATOM 3634 O O . PHE A 1 458 ? -0.680 -20.717 -5.182 1.00 96.06 458 PHE A O 1
ATOM 3641 N N . GLU A 1 459 ? 0.254 -22.392 -3.993 1.00 97.25 459 GLU A N 1
ATOM 3642 C CA . GLU A 1 459 ? -0.819 -22.523 -3.012 1.00 97.25 459 GLU A CA 1
ATOM 3643 C C . GLU A 1 459 ? -0.251 -22.136 -1.643 1.00 97.25 459 GLU A C 1
ATOM 3645 O O . GLU A 1 459 ? 0.747 -22.708 -1.182 1.00 97.25 459 GLU A O 1
ATOM 3650 N N . VAL A 1 460 ? -0.867 -21.154 -0.982 1.00 98.19 460 VAL A N 1
ATOM 3651 C CA . VAL A 1 460 ? -0.486 -20.733 0.371 1.00 98.19 460 VAL A CA 1
ATOM 3652 C C . VAL A 1 460 ? -1.651 -20.927 1.326 1.00 98.19 460 VAL A C 1
ATOM 3654 O O . VAL A 1 460 ? -2.681 -20.273 1.205 1.00 98.19 460 VAL A O 1
ATOM 3657 N N . THR A 1 461 ? -1.475 -21.798 2.319 1.00 98.56 461 THR A N 1
ATOM 3658 C CA . THR A 1 461 ? -2.445 -21.988 3.404 1.00 98.56 461 THR A CA 1
ATOM 3659 C C . THR A 1 461 ? -1.976 -21.296 4.678 1.00 98.56 461 THR A C 1
ATOM 3661 O O . THR A 1 461 ? -0.891 -21.580 5.194 1.00 98.56 461 THR A O 1
ATOM 3664 N N . TYR A 1 462 ? -2.823 -20.442 5.247 1.00 98.31 462 TYR A N 1
ATOM 3665 C CA . TYR A 1 462 ? -2.539 -19.706 6.478 1.00 98.31 462 TYR A CA 1
ATOM 3666 C C . TYR A 1 462 ? -3.147 -20.406 7.700 1.00 98.31 462 TYR A C 1
ATOM 3668 O O . TYR A 1 462 ? -4.263 -20.100 8.108 1.00 98.31 462 TYR A O 1
ATOM 3676 N N . ARG A 1 463 ? -2.427 -21.349 8.321 1.00 98.12 463 ARG A N 1
ATOM 3677 C CA . ARG A 1 463 ? -2.915 -22.114 9.493 1.00 98.12 463 ARG A CA 1
ATOM 3678 C C . ARG A 1 463 ? -3.004 -21.276 10.775 1.00 98.12 463 ARG A C 1
ATOM 3680 O O . ARG A 1 463 ? -3.738 -21.625 11.697 1.00 98.12 463 ARG A O 1
ATOM 3687 N N . GLY A 1 464 ? -2.271 -20.168 10.828 1.00 96.75 464 GLY A N 1
ATOM 3688 C CA . GLY A 1 464 ? -2.327 -19.152 11.874 1.00 96.75 464 GLY A CA 1
ATOM 3689 C C . GLY A 1 464 ? -1.637 -17.866 11.419 1.00 96.75 464 GLY A C 1
ATOM 3690 O O . GLY A 1 464 ? -1.095 -17.812 10.321 1.00 96.75 464 GLY A O 1
ATOM 3691 N N . LEU A 1 465 ? -1.595 -16.841 12.278 1.00 95.12 465 LEU A N 1
ATOM 3692 C CA . LEU A 1 465 ? -0.945 -15.552 11.960 1.00 95.12 465 LEU A CA 1
ATOM 3693 C C . LEU A 1 465 ? 0.563 -15.668 11.661 1.00 95.12 465 LEU A C 1
ATOM 3695 O O . LEU A 1 465 ? 1.143 -14.774 11.056 1.00 95.12 465 LEU A O 1
ATOM 3699 N N . TYR A 1 466 ? 1.183 -16.757 12.118 1.00 97.75 466 TYR A N 1
ATOM 3700 C CA . TYR A 1 466 ? 2.624 -17.013 12.073 1.00 97.75 466 TYR A CA 1
ATOM 3701 C C . TYR A 1 466 ? 2.945 -18.471 11.691 1.00 97.75 466 TYR A C 1
ATOM 3703 O O . TYR A 1 466 ? 4.036 -18.964 11.985 1.00 97.75 466 TYR A O 1
ATOM 3711 N N . ASP A 1 467 ? 1.980 -19.179 11.096 1.00 98.19 467 ASP A N 1
ATOM 3712 C CA . ASP A 1 467 ? 2.098 -20.583 10.696 1.00 98.19 467 ASP A CA 1
ATOM 3713 C C . ASP A 1 467 ? 1.488 -20.796 9.310 1.00 98.19 467 ASP A C 1
ATOM 3715 O O . ASP A 1 467 ? 0.273 -20.667 9.131 1.00 98.19 467 ASP A O 1
ATOM 3719 N N . PHE A 1 468 ? 2.338 -21.115 8.338 1.00 98.31 468 PHE A N 1
ATOM 3720 C CA . PHE A 1 468 ? 1.991 -21.127 6.922 1.00 98.31 468 PHE A CA 1
ATOM 3721 C C . PHE A 1 468 ? 2.424 -22.433 6.260 1.00 98.31 468 PHE A C 1
ATOM 3723 O O . PHE A 1 468 ? 3.447 -23.022 6.615 1.00 98.31 468 PHE A O 1
ATOM 3730 N N . VAL A 1 469 ? 1.668 -22.856 5.252 1.00 98.56 469 VAL A N 1
ATOM 3731 C CA . VAL A 1 469 ? 2.072 -23.899 4.308 1.00 98.56 469 VAL A CA 1
ATOM 3732 C C . VAL A 1 469 ? 2.183 -23.253 2.938 1.00 98.56 469 VAL A C 1
ATOM 3734 O O . VAL A 1 469 ? 1.215 -22.668 2.471 1.00 98.56 469 VAL A O 1
ATOM 3737 N N . VAL A 1 470 ? 3.356 -23.334 2.318 1.00 98.44 470 VAL A N 1
ATOM 3738 C CA . VAL A 1 470 ? 3.633 -22.759 0.997 1.00 98.44 470 VAL A CA 1
ATOM 3739 C C . VAL A 1 470 ? 4.036 -23.886 0.058 1.00 98.44 470 VAL A C 1
ATOM 3741 O O . VAL A 1 470 ? 5.050 -24.550 0.291 1.00 98.44 470 VAL A O 1
ATOM 3744 N N . ALA A 1 471 ? 3.259 -24.097 -0.999 1.00 98.19 471 ALA A N 1
ATOM 3745 C CA . ALA A 1 471 ? 3.514 -25.112 -2.010 1.00 98.19 471 ALA A CA 1
ATOM 3746 C C . ALA A 1 471 ? 3.801 -24.468 -3.369 1.00 98.19 471 ALA A C 1
ATOM 3748 O O . ALA A 1 471 ? 3.046 -23.614 -3.818 1.00 98.19 471 ALA A O 1
ATOM 3749 N N . PHE A 1 472 ? 4.893 -24.885 -4.011 1.00 97.75 472 PHE A N 1
ATOM 3750 C CA . PHE A 1 472 ? 5.265 -24.497 -5.377 1.00 97.75 472 PHE A CA 1
ATOM 3751 C C . PHE A 1 472 ? 6.216 -25.541 -5.974 1.00 97.75 472 PHE A C 1
ATOM 3753 O O . PHE A 1 472 ? 6.953 -26.200 -5.244 1.00 97.75 472 PHE A O 1
ATOM 3760 N N . ASP A 1 473 ? 6.224 -25.732 -7.291 1.00 95.31 473 ASP A N 1
ATOM 3761 C CA . ASP A 1 473 ? 6.853 -26.907 -7.923 1.00 95.31 473 ASP A CA 1
ATOM 3762 C C . ASP A 1 473 ? 8.243 -26.654 -8.541 1.00 95.31 473 ASP A C 1
ATOM 3764 O O . ASP A 1 473 ? 8.915 -27.593 -8.983 1.00 95.31 473 ASP A O 1
ATOM 3768 N N . A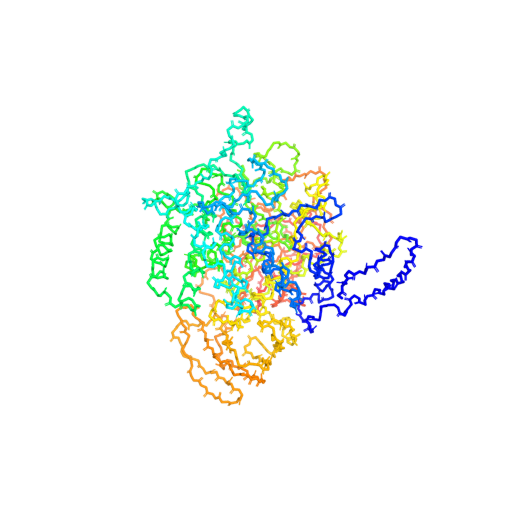RG A 1 474 ? 8.717 -25.403 -8.548 1.00 93.69 474 ARG A N 1
ATOM 3769 C CA . ARG A 1 474 ? 9.970 -24.999 -9.208 1.00 93.69 474 ARG A CA 1
ATOM 3770 C C . ARG A 1 474 ? 10.946 -24.315 -8.266 1.00 93.69 474 ARG A C 1
ATOM 3772 O O . ARG A 1 474 ? 10.567 -23.509 -7.429 1.00 93.69 474 ARG A O 1
ATOM 3779 N N . ALA A 1 475 ? 12.238 -24.592 -8.449 1.00 93.81 475 ALA A N 1
ATOM 3780 C CA . ALA A 1 475 ? 13.297 -23.908 -7.711 1.00 93.81 475 ALA A CA 1
ATOM 3781 C C . ALA A 1 475 ? 13.339 -22.427 -8.115 1.00 93.81 475 ALA A C 1
ATOM 3783 O O . ALA A 1 475 ? 13.731 -22.087 -9.234 1.00 93.81 475 ALA A O 1
ATOM 3784 N N . LEU A 1 476 ? 12.914 -21.563 -7.199 1.00 95.00 476 LEU A N 1
ATOM 3785 C CA . LEU A 1 476 ? 12.770 -20.125 -7.388 1.00 95.00 476 LEU A CA 1
ATOM 3786 C C . LEU A 1 476 ? 13.239 -19.387 -6.120 1.00 95.00 476 LEU A C 1
ATOM 3788 O O . LEU A 1 476 ? 13.193 -19.971 -5.038 1.00 95.00 476 LEU A O 1
ATOM 3792 N N . PRO A 1 477 ? 13.683 -18.119 -6.221 1.00 96.38 477 PRO A N 1
ATOM 3793 C CA . PRO A 1 477 ? 14.068 -17.322 -5.057 1.00 96.38 477 PRO A CA 1
ATOM 3794 C C . PRO A 1 477 ? 12.820 -16.863 -4.290 1.00 96.38 477 PRO A C 1
ATOM 3796 O O . PRO A 1 477 ? 12.309 -15.766 -4.512 1.00 96.38 477 PRO A O 1
ATOM 3799 N N . VAL A 1 478 ? 12.313 -17.736 -3.420 1.00 98.38 478 VAL A N 1
ATOM 3800 C CA . VAL A 1 478 ? 11.109 -17.509 -2.615 1.00 98.38 478 VAL A CA 1
ATOM 3801 C C . VAL A 1 478 ? 11.489 -17.463 -1.143 1.00 98.38 478 VAL A C 1
ATOM 3803 O O . VAL A 1 478 ? 12.169 -18.361 -0.641 1.00 98.38 478 VAL A O 1
ATOM 3806 N N . ASN A 1 479 ? 11.019 -16.437 -0.440 1.00 98.31 479 ASN A N 1
ATOM 3807 C CA . ASN A 1 479 ? 11.173 -16.320 1.005 1.00 98.31 479 ASN A CA 1
ATOM 3808 C C . ASN A 1 479 ? 9.815 -16.183 1.684 1.00 98.31 479 ASN A C 1
ATOM 3810 O O . ASN A 1 479 ? 8.920 -15.537 1.153 1.00 98.31 479 ASN A O 1
ATOM 3814 N N . VAL A 1 480 ? 9.698 -16.706 2.901 1.00 98.44 480 VAL A N 1
ATOM 3815 C CA . VAL A 1 480 ? 8.662 -16.297 3.855 1.00 98.44 480 VAL A CA 1
ATOM 3816 C C . VAL A 1 480 ? 9.245 -15.250 4.794 1.00 98.44 480 VAL A C 1
ATOM 3818 O O . VAL A 1 480 ? 10.374 -15.393 5.272 1.00 98.44 480 VAL A O 1
ATOM 3821 N N . GLN A 1 481 ? 8.469 -14.208 5.063 1.00 98.38 481 GLN A N 1
ATOM 3822 C CA . GLN A 1 481 ? 8.819 -13.118 5.959 1.00 98.38 481 GLN A CA 1
ATOM 3823 C C . GLN A 1 481 ? 7.783 -12.987 7.068 1.00 98.38 481 GLN A C 1
ATOM 3825 O O . GLN A 1 481 ? 6.584 -12.888 6.817 1.00 98.38 481 GLN A O 1
ATOM 3830 N N . PHE A 1 482 ? 8.262 -12.954 8.307 1.00 97.94 482 PHE A N 1
ATOM 3831 C CA . PHE A 1 482 ? 7.448 -12.585 9.456 1.00 97.94 482 PHE A CA 1
ATOM 3832 C C . PHE A 1 482 ? 7.777 -11.144 9.834 1.00 97.94 482 PHE A C 1
ATOM 3834 O O . PHE A 1 482 ? 8.869 -10.871 10.337 1.00 97.94 482 PHE A O 1
ATOM 3841 N N . VAL A 1 483 ? 6.846 -10.240 9.539 1.00 94.56 483 VAL A N 1
ATOM 3842 C CA . VAL A 1 483 ? 6.961 -8.798 9.795 1.00 94.56 483 VAL A CA 1
ATOM 3843 C C . VAL A 1 483 ? 6.574 -8.447 11.238 1.00 94.56 483 VAL A C 1
ATOM 3845 O O . VAL A 1 483 ? 6.041 -9.286 11.973 1.00 94.56 483 VAL A O 1
ATOM 3848 N N . ASN A 1 484 ? 6.835 -7.202 11.643 1.00 91.81 484 ASN A N 1
ATOM 3849 C CA . ASN A 1 484 ? 6.469 -6.628 12.945 1.00 91.81 484 ASN A CA 1
ATOM 3850 C C . ASN A 1 484 ? 7.054 -7.365 14.159 1.00 91.81 484 ASN A C 1
ATOM 3852 O O . ASN A 1 484 ? 6.417 -7.465 15.208 1.00 91.81 484 ASN A O 1
ATOM 3856 N N . GLN A 1 485 ? 8.270 -7.890 14.021 1.00 94.88 485 GLN A N 1
ATOM 3857 C CA . GLN A 1 485 ? 9.033 -8.455 15.129 1.00 94.88 485 GLN A CA 1
ATOM 3858 C C . GLN A 1 485 ? 10.027 -7.421 15.678 1.00 94.88 485 GLN A C 1
ATOM 3860 O O . GLN A 1 485 ? 10.388 -6.454 15.019 1.00 94.88 485 GLN A O 1
ATOM 3865 N N . THR A 1 486 ? 10.523 -7.613 16.895 1.00 94.44 486 THR A N 1
ATOM 3866 C CA . THR A 1 486 ? 11.546 -6.733 17.473 1.00 94.44 486 THR A CA 1
ATOM 3867 C C . THR A 1 486 ? 12.832 -6.810 16.646 1.00 94.44 486 THR A C 1
ATOM 3869 O O . THR A 1 486 ? 13.422 -7.888 16.515 1.00 94.44 486 THR A O 1
ATOM 3872 N N . ALA A 1 487 ? 13.293 -5.667 16.134 1.00 95.19 487 ALA A N 1
ATOM 3873 C CA . ALA A 1 487 ? 14.532 -5.554 15.370 1.00 95.19 487 ALA A CA 1
ATOM 3874 C C . ALA A 1 487 ? 15.742 -6.123 16.133 1.00 95.19 487 ALA A C 1
ATOM 3876 O O . ALA A 1 487 ? 15.858 -5.976 17.352 1.00 95.19 487 ALA A O 1
ATOM 3877 N N . ALA A 1 488 ? 16.651 -6.785 15.411 1.00 96.81 488 ALA A N 1
ATOM 3878 C CA . ALA A 1 488 ? 17.850 -7.445 15.943 1.00 96.81 488 ALA A CA 1
ATOM 3879 C C . ALA A 1 488 ? 17.618 -8.561 16.990 1.00 96.81 488 ALA A C 1
ATOM 3881 O O . ALA A 1 488 ? 18.589 -9.150 17.476 1.00 96.81 488 ALA A O 1
ATOM 3882 N N . LYS A 1 489 ? 16.367 -8.910 17.327 1.00 97.81 489 LYS A N 1
ATOM 3883 C CA . LYS A 1 489 ? 16.056 -10.077 18.164 1.00 97.81 489 LYS A CA 1
ATOM 3884 C C . LYS A 1 489 ? 16.160 -11.360 17.336 1.00 97.81 489 LYS A C 1
ATOM 3886 O O . LYS A 1 489 ? 15.784 -11.400 16.166 1.00 97.81 489 LYS A O 1
ATOM 3891 N N . SER A 1 490 ? 16.681 -12.423 17.947 1.00 98.00 490 SER A N 1
ATOM 3892 C CA . SER A 1 490 ? 16.726 -13.757 17.345 1.00 98.00 490 SER A CA 1
ATOM 3893 C C . SER A 1 490 ? 15.475 -14.561 17.686 1.00 98.00 490 SER A C 1
ATOM 3895 O O . SER A 1 490 ? 15.067 -14.621 18.846 1.00 98.00 490 SER A O 1
ATOM 3897 N N . TYR A 1 491 ? 14.919 -15.221 16.677 1.00 98.44 491 TYR A N 1
ATOM 3898 C CA . TYR A 1 491 ? 13.724 -16.049 16.765 1.00 98.44 491 TYR A CA 1
ATOM 3899 C C . TYR A 1 491 ? 14.013 -17.471 16.301 1.00 98.44 491 TYR A C 1
ATOM 3901 O O . TYR A 1 491 ? 14.911 -17.710 15.494 1.00 98.44 491 TYR A O 1
ATOM 3909 N N . GLU A 1 492 ? 13.233 -18.424 16.796 1.00 98.38 492 GLU A N 1
ATOM 3910 C CA . GLU A 1 492 ? 13.239 -19.789 16.286 1.00 98.38 492 GLU A CA 1
ATOM 3911 C C . GLU A 1 492 ? 12.192 -19.924 15.179 1.00 98.38 492 GLU A C 1
ATOM 3913 O O . GLU A 1 492 ? 11.013 -19.657 15.397 1.00 98.38 492 GLU A O 1
ATOM 3918 N N . VAL A 1 493 ? 12.604 -20.388 14.002 1.00 98.38 493 VAL A N 1
ATOM 3919 C CA . VAL A 1 493 ? 11.696 -20.710 12.897 1.00 98.38 493 VAL A CA 1
ATOM 3920 C C . VAL A 1 493 ? 11.771 -22.202 12.611 1.00 98.38 493 VAL A C 1
ATOM 3922 O O . VAL A 1 493 ? 12.855 -22.752 12.418 1.00 98.38 493 VAL A O 1
ATOM 3925 N N . SER A 1 494 ? 10.616 -22.863 12.595 1.00 98.25 494 SER A N 1
ATOM 3926 C CA . SER A 1 494 ? 10.470 -24.242 12.128 1.00 98.25 494 SER A CA 1
ATOM 3927 C C . SER A 1 494 ? 10.219 -24.238 10.628 1.00 98.25 494 SER A C 1
ATOM 3929 O O . SER A 1 494 ? 9.274 -23.589 10.194 1.00 98.25 494 SER A O 1
ATOM 3931 N N . VAL A 1 495 ? 11.021 -24.967 9.853 1.00 97.81 495 VAL A N 1
ATOM 3932 C CA . VAL A 1 495 ? 10.758 -25.248 8.435 1.00 97.81 495 VAL A CA 1
ATOM 3933 C C . VAL A 1 495 ? 10.776 -26.750 8.219 1.00 97.81 495 VAL A C 1
ATOM 3935 O O . VAL A 1 495 ? 11.795 -27.394 8.465 1.00 97.81 495 VAL A O 1
ATOM 3938 N N . ASN A 1 496 ? 9.638 -27.318 7.818 1.00 96.94 496 ASN A N 1
ATOM 3939 C CA . ASN A 1 496 ? 9.451 -28.764 7.650 1.00 96.94 496 ASN A CA 1
ATOM 3940 C C . ASN A 1 496 ? 9.889 -29.567 8.895 1.00 96.94 496 ASN A C 1
ATOM 3942 O O . ASN A 1 496 ? 10.525 -30.616 8.807 1.00 96.94 496 ASN A O 1
ATOM 3946 N N . GLY A 1 497 ? 9.600 -29.023 10.082 1.00 93.94 497 GLY A N 1
ATOM 3947 C CA . GLY A 1 497 ? 9.967 -29.593 11.384 1.00 93.94 497 GLY A CA 1
ATOM 3948 C C . GLY A 1 497 ? 11.407 -29.321 11.845 1.00 93.94 497 GLY A C 1
ATOM 3949 O O . GLY A 1 497 ? 11.704 -29.505 13.027 1.00 93.94 497 GLY A O 1
ATOM 3950 N N . ALA A 1 498 ? 12.298 -28.848 10.968 1.00 96.69 498 ALA A N 1
ATOM 3951 C CA . ALA A 1 498 ? 13.656 -28.455 11.334 1.00 96.69 498 ALA A CA 1
ATOM 3952 C C . ALA A 1 498 ? 13.675 -27.027 11.897 1.00 96.69 498 ALA A C 1
ATOM 3954 O O . ALA A 1 498 ? 13.187 -26.091 11.269 1.00 96.69 498 ALA A O 1
ATOM 3955 N N . VAL A 1 499 ? 14.258 -26.844 13.082 1.00 97.44 499 VAL A N 1
ATOM 3956 C CA . VAL A 1 499 ? 14.310 -25.539 13.757 1.00 97.44 499 VAL A CA 1
ATOM 3957 C C . VAL A 1 499 ? 15.627 -24.837 13.450 1.00 97.44 499 VAL A C 1
ATOM 3959 O O . VAL A 1 499 ? 16.697 -25.421 13.615 1.00 97.44 499 VAL A O 1
ATOM 3962 N N . ARG A 1 500 ? 15.544 -23.566 13.055 1.00 96.31 500 ARG A N 1
ATOM 3963 C CA . ARG A 1 500 ? 16.686 -22.667 12.861 1.00 96.31 500 ARG A CA 1
ATOM 3964 C C . ARG A 1 500 ? 16.491 -21.368 13.629 1.00 96.31 500 ARG A C 1
ATOM 3966 O O . ARG A 1 500 ? 15.371 -20.888 13.764 1.00 96.31 500 ARG A O 1
ATOM 3973 N N . THR A 1 501 ? 17.588 -20.791 14.103 1.00 98.00 501 THR A N 1
ATOM 3974 C CA . THR A 1 501 ? 17.589 -19.450 14.693 1.00 98.00 501 THR A CA 1
ATOM 3975 C C . THR A 1 501 ? 17.817 -18.417 13.597 1.00 98.00 501 THR A C 1
ATOM 3977 O O . THR A 1 501 ? 18.788 -18.522 12.848 1.00 98.00 501 THR A O 1
ATOM 3980 N N . VAL A 1 502 ? 16.935 -17.426 13.505 1.00 98.12 502 VAL A N 1
ATOM 3981 C CA . VAL A 1 502 ? 16.985 -16.348 12.511 1.00 98.12 502 VAL A CA 1
ATOM 3982 C C . VAL A 1 502 ? 16.852 -15.015 13.238 1.00 98.12 502 VAL A C 1
ATOM 3984 O O . VAL A 1 502 ? 15.987 -14.857 14.095 1.00 98.12 502 VAL A O 1
ATOM 3987 N N . THR A 1 503 ? 17.727 -14.062 12.931 1.00 98.19 503 THR A N 1
ATOM 3988 C CA . THR A 1 503 ? 17.690 -12.721 13.528 1.00 98.19 503 THR A CA 1
ATOM 3989 C C . THR A 1 503 ? 16.859 -11.790 12.660 1.00 98.19 503 THR A C 1
ATOM 3991 O O . THR A 1 503 ? 17.076 -11.743 11.451 1.00 98.19 503 THR A O 1
ATOM 3994 N N . ALA A 1 504 ? 15.924 -11.069 13.280 1.00 98.06 504 ALA A N 1
ATOM 3995 C CA . ALA A 1 504 ? 15.150 -10.036 12.606 1.00 98.06 504 ALA A CA 1
ATOM 3996 C C . ALA A 1 504 ? 16.058 -8.888 12.145 1.00 98.06 504 ALA A C 1
ATOM 3998 O O . ALA A 1 504 ? 16.989 -8.501 12.860 1.00 98.06 504 ALA A O 1
ATOM 3999 N N . ASP A 1 505 ? 15.786 -8.342 10.964 1.00 96.69 505 ASP A N 1
ATOM 4000 C CA . ASP A 1 505 ? 16.524 -7.198 10.428 1.00 96.69 505 ASP A CA 1
ATOM 4001 C C . ASP A 1 505 ? 16.196 -5.877 11.158 1.00 96.69 505 ASP A C 1
ATOM 4003 O O . ASP A 1 505 ? 15.547 -5.857 12.208 1.00 96.69 505 ASP A O 1
ATOM 4007 N N . ALA A 1 506 ? 16.698 -4.756 10.630 1.00 92.56 506 ALA A N 1
ATOM 4008 C CA . ALA A 1 506 ? 16.489 -3.429 11.212 1.00 92.56 506 ALA A CA 1
ATOM 4009 C C . ALA A 1 506 ? 15.018 -2.981 11.200 1.00 92.56 506 ALA A C 1
ATOM 4011 O O . ALA A 1 506 ? 14.635 -2.166 12.036 1.00 92.56 506 ALA A O 1
ATOM 4012 N N . SER A 1 507 ? 14.212 -3.533 10.292 1.00 89.94 507 SER A N 1
ATOM 4013 C CA . SER A 1 507 ? 12.772 -3.297 10.194 1.00 89.94 507 SER A CA 1
ATOM 4014 C C . SER A 1 507 ? 11.967 -4.320 10.994 1.00 89.94 507 SER A C 1
ATOM 4016 O O . SER A 1 507 ? 10.742 -4.315 10.939 1.00 89.94 507 SER A O 1
ATOM 4018 N N . GLY A 1 508 ? 12.626 -5.226 11.725 1.00 94.75 508 GLY A N 1
ATOM 4019 C CA . GLY A 1 508 ? 11.912 -6.234 12.492 1.00 94.75 508 GLY A CA 1
ATOM 4020 C C . GLY A 1 508 ? 11.378 -7.392 11.655 1.00 94.75 508 GLY A C 1
ATOM 4021 O O . GLY A 1 508 ? 10.417 -8.042 12.060 1.00 94.75 508 GLY A O 1
ATOM 4022 N N . THR A 1 509 ? 11.977 -7.673 10.496 1.00 96.94 509 THR A N 1
ATOM 4023 C CA . THR A 1 509 ? 11.533 -8.761 9.617 1.00 96.94 509 THR A CA 1
ATOM 4024 C C . THR A 1 509 ? 12.406 -10.000 9.780 1.00 96.94 509 THR A C 1
ATOM 4026 O O . THR A 1 509 ? 13.630 -9.950 9.646 1.00 96.94 509 THR A O 1
ATOM 4029 N N . VAL A 1 510 ? 11.778 -11.150 10.039 1.00 98.44 510 VAL A N 1
ATOM 4030 C CA . VAL A 1 510 ? 12.437 -12.465 10.068 1.00 98.44 510 VAL A CA 1
ATOM 4031 C C . VAL A 1 510 ? 12.252 -13.138 8.709 1.00 98.44 510 VAL A C 1
ATOM 4033 O O . VAL A 1 510 ? 11.152 -13.581 8.389 1.00 98.44 510 VAL A O 1
ATOM 4036 N N . THR A 1 511 ? 13.323 -13.226 7.915 1.00 98.25 511 THR A N 1
ATOM 4037 C CA . THR A 1 511 ? 13.280 -13.752 6.537 1.00 98.25 511 THR A CA 1
ATOM 4038 C C . THR A 1 511 ? 13.821 -15.173 6.445 1.00 98.25 511 THR A C 1
ATOM 4040 O O . THR A 1 511 ? 14.892 -15.484 6.972 1.00 98.25 511 THR A O 1
ATOM 4043 N N . VAL A 1 512 ? 13.099 -16.034 5.731 1.00 97.81 512 VAL A N 1
ATOM 4044 C CA . VAL A 1 512 ? 13.405 -17.455 5.610 1.00 97.81 512 VAL A CA 1
ATOM 4045 C C . VAL A 1 512 ? 13.228 -17.939 4.174 1.00 97.81 512 VAL A C 1
ATOM 4047 O O . VAL A 1 512 ? 12.113 -17.971 3.667 1.00 97.81 512 VAL A O 1
ATOM 4050 N N . ALA A 1 513 ? 14.321 -18.370 3.542 1.00 97.25 513 ALA A N 1
ATOM 4051 C CA . ALA A 1 513 ? 14.288 -18.955 2.202 1.00 97.25 513 ALA A CA 1
ATOM 4052 C C . ALA A 1 513 ? 13.605 -20.331 2.190 1.00 97.25 513 ALA A C 1
ATOM 4054 O O . ALA A 1 513 ? 13.788 -21.130 3.128 1.00 97.25 513 ALA A O 1
ATOM 4055 N N . LEU A 1 514 ? 12.857 -20.583 1.115 1.00 97.19 514 LEU A N 1
ATOM 4056 C CA . LEU A 1 514 ? 12.138 -21.824 0.842 1.00 97.19 514 LEU A CA 1
ATOM 4057 C C . LEU A 1 514 ? 12.741 -22.576 -0.345 1.00 97.19 514 LEU A C 1
ATOM 4059 O O . LEU A 1 514 ? 13.276 -21.973 -1.274 1.00 97.19 514 LEU A O 1
ATOM 4063 N N . ASP A 1 515 ? 12.585 -23.895 -0.321 1.00 95.25 515 ASP A N 1
ATOM 4064 C CA . ASP A 1 515 ? 12.911 -24.774 -1.441 1.00 95.25 515 ASP A CA 1
ATOM 4065 C C . ASP A 1 515 ? 11.636 -25.155 -2.201 1.00 95.25 515 ASP A C 1
ATOM 4067 O O . ASP A 1 515 ? 10.535 -25.074 -1.663 1.00 95.25 515 ASP A O 1
ATOM 4071 N N . ALA A 1 516 ? 11.774 -25.613 -3.446 1.00 96.75 516 ALA A N 1
ATOM 4072 C CA . ALA A 1 516 ? 10.639 -26.153 -4.192 1.00 96.75 516 ALA A CA 1
ATOM 4073 C C . ALA A 1 516 ? 10.010 -27.356 -3.468 1.00 96.75 516 ALA A C 1
ATOM 4075 O O . ALA A 1 516 ? 10.710 -28.199 -2.902 1.00 96.75 516 ALA A O 1
ATOM 4076 N N . GLY A 1 517 ? 8.689 -27.462 -3.545 1.00 97.38 517 GLY A N 1
ATOM 4077 C CA . GLY A 1 517 ? 7.872 -28.459 -2.870 1.00 97.38 517 GLY A CA 1
ATOM 4078 C C . GLY A 1 517 ? 6.909 -27.819 -1.874 1.00 97.38 517 GLY A C 1
ATOM 4079 O O . GLY A 1 517 ? 6.561 -26.644 -1.979 1.00 97.38 517 GLY A O 1
ATOM 4080 N N . VAL A 1 518 ? 6.468 -28.617 -0.904 1.00 98.19 518 VAL A N 1
ATOM 4081 C CA . VAL A 1 518 ? 5.599 -28.166 0.187 1.00 98.19 518 VAL A CA 1
ATOM 4082 C C . VAL A 1 518 ? 6.468 -27.771 1.375 1.00 98.19 518 VAL A C 1
ATOM 4084 O O . VAL A 1 518 ? 7.264 -28.575 1.863 1.00 98.19 518 VAL A O 1
ATOM 4087 N N . ASN A 1 519 ? 6.307 -26.536 1.839 1.00 98.38 519 ASN A N 1
ATOM 4088 C CA . ASN A 1 519 ? 7.054 -25.972 2.952 1.00 98.38 519 ASN A CA 1
ATOM 4089 C C . ASN A 1 519 ? 6.100 -25.590 4.077 1.00 98.38 519 ASN A C 1
ATOM 4091 O O . ASN A 1 519 ? 5.293 -24.678 3.925 1.00 98.38 519 ASN A O 1
ATOM 4095 N N . GLU A 1 520 ? 6.228 -26.243 5.224 1.00 98.44 520 GLU A N 1
ATOM 4096 C CA . GLU A 1 520 ? 5.571 -25.830 6.461 1.00 98.44 520 GLU A CA 1
ATOM 4097 C C . GLU A 1 520 ? 6.499 -24.903 7.243 1.00 98.44 520 GLU A C 1
ATOM 4099 O O . GLU A 1 520 ? 7.586 -25.322 7.651 1.00 98.44 520 GLU A O 1
ATOM 4104 N N . VAL A 1 521 ? 6.085 -23.656 7.453 1.00 98.44 521 VAL A N 1
ATOM 4105 C CA . VAL A 1 521 ? 6.920 -22.593 8.017 1.00 98.44 521 VAL A CA 1
ATOM 4106 C C . VAL A 1 521 ? 6.206 -21.958 9.204 1.00 98.44 521 VAL A C 1
ATOM 4108 O O . VAL A 1 521 ? 5.126 -21.395 9.058 1.00 98.44 521 VAL A O 1
ATOM 4111 N N . THR A 1 522 ? 6.831 -22.005 10.380 1.00 98.62 522 THR A N 1
ATOM 4112 C CA . THR A 1 522 ? 6.241 -21.485 11.621 1.00 98.62 522 THR A CA 1
ATOM 4113 C C . THR A 1 522 ? 7.251 -20.651 12.401 1.00 98.62 522 THR A C 1
ATOM 4115 O O . THR A 1 522 ? 8.321 -21.159 12.758 1.00 98.62 522 THR A O 1
ATOM 4118 N N . LEU A 1 523 ? 6.905 -19.407 12.737 1.00 98.44 523 LEU A N 1
ATOM 4119 C CA . LEU A 1 523 ? 7.661 -18.601 13.699 1.00 98.44 523 LEU A CA 1
ATOM 4120 C C . LEU A 1 523 ? 7.274 -19.020 15.123 1.00 98.44 523 LEU A C 1
ATOM 4122 O O . LEU A 1 523 ? 6.115 -18.924 15.525 1.00 98.44 523 LEU A O 1
ATOM 4126 N N . LYS A 1 524 ? 8.241 -19.506 15.904 1.00 97.19 524 LYS A N 1
ATOM 4127 C CA . LYS A 1 524 ? 8.011 -19.921 17.290 1.00 97.19 524 LYS A CA 1
ATOM 4128 C C . LYS A 1 524 ? 8.184 -18.738 18.229 1.00 97.19 524 LYS A C 1
ATOM 4130 O O . LYS A 1 524 ? 9.192 -18.039 18.165 1.00 97.19 524 LYS A O 1
ATOM 4135 N N . ASN A 1 525 ? 7.241 -18.595 19.161 1.00 94.69 525 ASN A N 1
ATOM 4136 C CA . ASN A 1 525 ? 7.219 -17.516 20.150 1.00 94.69 525 ASN A CA 1
ATOM 4137 C C . ASN A 1 525 ? 7.375 -16.128 19.491 1.00 94.69 525 ASN A C 1
ATOM 4139 O O . ASN A 1 525 ? 8.326 -15.411 19.823 1.00 94.69 525 ASN A O 1
ATOM 4143 N N . PRO A 1 526 ? 6.487 -15.775 18.535 1.00 95.56 526 PRO A N 1
ATOM 4144 C CA . PRO A 1 526 ? 6.483 -14.441 17.945 1.00 95.56 526 PRO A CA 1
ATOM 4145 C C . PRO A 1 526 ? 6.301 -13.384 19.036 1.00 95.56 526 PRO A C 1
ATOM 4147 O O . PRO A 1 526 ? 5.855 -13.688 20.151 1.00 95.56 526 PRO A O 1
ATOM 4150 N N . ASP A 1 527 ? 6.633 -12.138 18.717 1.00 93.06 527 ASP A N 1
ATOM 4151 C CA . ASP A 1 527 ? 6.273 -11.034 19.595 1.00 93.06 527 ASP A CA 1
ATOM 4152 C C . ASP A 1 527 ? 4.761 -11.013 19.849 1.00 93.06 527 ASP A C 1
ATOM 4154 O O . ASP A 1 527 ? 3.945 -11.374 18.999 1.00 93.06 527 ASP A O 1
ATOM 4158 N N . SER A 1 528 ? 4.393 -10.653 21.079 1.00 87.62 528 SER A N 1
ATOM 4159 C CA . SER A 1 528 ? 3.002 -10.696 21.511 1.00 87.62 528 SER A CA 1
ATOM 4160 C C . SER A 1 528 ? 2.167 -9.683 20.731 1.00 87.62 528 SER A C 1
ATOM 4162 O O . SER A 1 528 ? 2.450 -8.487 20.750 1.00 87.62 528 SER A O 1
ATOM 4164 N N . GLU A 1 529 ? 1.079 -10.163 20.130 1.00 84.38 529 GLU A N 1
ATOM 4165 C CA . GLU A 1 529 ? 0.008 -9.326 19.571 1.00 84.38 529 GLU A CA 1
ATOM 4166 C C . GLU A 1 529 ? -0.760 -8.556 20.666 1.00 84.38 529 GLU A C 1
ATOM 4168 O O . GLU A 1 529 ? -1.482 -7.601 20.383 1.00 84.38 529 GLU A O 1
ATOM 4173 N N . GLU A 1 530 ? -0.611 -8.975 21.927 1.00 80.44 530 GLU A N 1
ATOM 4174 C CA . GLU A 1 530 ? -1.162 -8.318 23.109 1.00 80.44 530 GLU A CA 1
ATOM 4175 C C . GLU A 1 530 ? -0.082 -7.521 23.846 1.00 80.44 530 GLU A C 1
ATOM 4177 O O . GLU A 1 530 ? 0.909 -8.079 24.329 1.00 80.44 530 GLU A O 1
ATOM 4182 N N . LYS A 1 531 ? -0.294 -6.209 23.971 1.00 72.81 531 LYS A N 1
ATOM 4183 C CA . LYS A 1 531 ? 0.517 -5.329 24.813 1.00 72.81 531 LYS A CA 1
ATOM 4184 C C . LYS A 1 531 ? -0.181 -5.205 26.168 1.00 72.81 531 LYS A C 1
ATOM 4186 O O . LYS A 1 531 ? -1.183 -4.513 26.311 1.00 72.81 531 LYS A O 1
ATOM 4191 N N . LEU A 1 532 ? 0.352 -5.919 27.160 1.00 58.41 532 LEU A N 1
ATOM 4192 C CA . LEU A 1 532 ? -0.271 -6.093 28.480 1.00 58.41 532 LEU A CA 1
ATOM 4193 C C . LEU A 1 532 ? -0.344 -4.811 29.321 1.00 58.41 532 LEU A C 1
ATOM 4195 O O . LEU A 1 532 ? -1.163 -4.743 30.231 1.00 58.41 532 LEU A O 1
ATOM 4199 N N . GLU A 1 533 ? 0.475 -3.802 29.026 1.00 58.66 533 GLU A N 1
ATOM 4200 C CA . GLU A 1 533 ? 0.449 -2.519 29.726 1.00 58.66 533 GLU A CA 1
ATOM 4201 C C . GLU A 1 533 ? 0.601 -1.376 28.721 1.00 58.66 533 GLU A C 1
ATOM 4203 O O . GLU A 1 533 ? 1.606 -1.273 28.012 1.00 58.66 533 GLU A O 1
ATOM 4208 N N . TYR A 1 534 ? -0.407 -0.508 28.661 1.00 65.94 534 TYR A N 1
ATOM 4209 C CA . TYR A 1 534 ? -0.261 0.813 28.072 1.00 65.94 534 TYR A CA 1
ATOM 4210 C C . TYR A 1 534 ? 0.253 1.759 29.164 1.00 65.94 534 TYR A C 1
ATOM 4212 O O . TYR A 1 534 ? -0.373 1.915 30.207 1.00 65.94 534 TYR A O 1
ATOM 4220 N N . THR A 1 535 ? 1.425 2.357 28.954 1.00 62.66 535 THR A N 1
ATOM 4221 C CA . THR A 1 535 ? 2.095 3.201 29.961 1.00 62.66 535 THR A CA 1
ATOM 4222 C C . THR A 1 535 ? 1.785 4.694 29.818 1.00 62.66 535 THR A C 1
ATOM 4224 O O . THR A 1 535 ? 2.296 5.498 30.598 1.00 62.66 535 THR A O 1
ATOM 4227 N N . GLY A 1 536 ? 0.974 5.079 28.829 1.00 68.88 536 GLY A N 1
ATOM 4228 C CA . GLY A 1 536 ? 0.531 6.459 28.634 1.00 68.88 536 GLY A CA 1
ATOM 4229 C C . GLY A 1 536 ? -0.771 6.785 29.375 1.00 68.88 536 GLY A C 1
ATOM 4230 O O . GLY A 1 536 ? -1.344 5.955 30.074 1.00 68.88 536 GLY A O 1
ATOM 4231 N N . GLU A 1 537 ? -1.277 8.004 29.180 1.00 71.75 537 GLU A N 1
ATOM 4232 C CA . GLU A 1 537 ? -2.507 8.477 29.840 1.00 71.75 537 GLU A CA 1
ATOM 4233 C C . GLU A 1 537 ? -3.808 8.043 29.141 1.00 71.75 537 GLU A C 1
ATOM 4235 O O . GLU A 1 537 ? -4.851 7.970 29.795 1.00 71.75 537 GLU A O 1
ATOM 4240 N N . ASN A 1 538 ? -3.759 7.777 27.829 1.00 79.62 538 ASN A N 1
ATOM 4241 C CA . ASN A 1 538 ? -4.895 7.316 27.032 1.00 79.62 538 ASN A CA 1
ATOM 4242 C C . ASN A 1 538 ? -4.475 6.337 25.918 1.00 79.62 538 ASN A C 1
ATOM 4244 O O . ASN A 1 538 ? -3.871 6.749 24.929 1.00 79.62 538 ASN A O 1
ATOM 4248 N N . ALA A 1 539 ? -4.858 5.064 26.042 1.00 80.50 539 ALA A N 1
ATOM 4249 C CA . ALA A 1 539 ? -4.543 3.997 25.088 1.00 80.50 539 ALA A CA 1
ATOM 4250 C C . ALA A 1 539 ? -5.106 4.245 23.680 1.00 80.50 539 ALA A C 1
ATOM 4252 O O . ALA A 1 539 ? -4.628 3.655 22.716 1.00 80.50 539 ALA A O 1
ATOM 4253 N N . PHE A 1 540 ? -6.109 5.117 23.558 1.00 81.94 540 PHE A N 1
ATOM 4254 C CA . PHE A 1 540 ? -6.702 5.497 22.284 1.00 81.94 540 PHE A CA 1
ATOM 4255 C C . PHE A 1 540 ? -6.105 6.761 21.661 1.00 81.94 540 PHE A C 1
ATOM 4257 O O . PHE A 1 540 ? -6.503 7.106 20.558 1.00 81.94 540 PHE A O 1
ATOM 4264 N N . ALA A 1 541 ? -5.142 7.433 22.297 1.00 77.19 541 ALA A N 1
ATOM 4265 C CA . ALA A 1 541 ? -4.579 8.665 21.749 1.00 77.19 541 ALA A CA 1
ATOM 4266 C C . ALA A 1 541 ? -4.034 8.467 20.321 1.00 77.19 541 ALA A C 1
ATOM 4268 O O . ALA A 1 541 ? -3.245 7.554 20.082 1.00 77.19 541 ALA A O 1
ATOM 4269 N N . LEU A 1 542 ? -4.408 9.364 19.398 1.00 74.50 542 LEU A N 1
ATOM 4270 C CA . LEU A 1 542 ? -4.043 9.339 17.969 1.00 74.50 542 LEU A CA 1
ATOM 4271 C C . LEU A 1 542 ? -4.667 8.198 17.139 1.00 74.50 542 LEU A C 1
ATOM 4273 O O . LEU A 1 542 ? -4.318 8.054 15.964 1.00 74.50 542 LEU A O 1
ATOM 4277 N N . ASN A 1 543 ? -5.557 7.387 17.716 1.00 80.44 543 ASN A N 1
ATOM 4278 C CA . ASN A 1 543 ? -6.261 6.332 16.997 1.00 80.44 543 ASN A CA 1
ATOM 4279 C C . ASN A 1 543 ? -7.523 6.831 16.293 1.00 80.44 543 ASN A C 1
ATOM 4281 O O . ASN A 1 543 ? -8.263 7.684 16.772 1.00 80.44 543 ASN A O 1
ATOM 4285 N N . ALA A 1 544 ? -7.840 6.212 15.164 1.00 80.94 544 ALA A N 1
ATOM 4286 C CA . ALA A 1 544 ? -9.004 6.595 14.389 1.00 80.94 544 ALA A CA 1
ATOM 4287 C C . ALA A 1 544 ? -10.318 6.255 15.122 1.00 80.94 544 ALA A C 1
ATOM 4289 O O . ALA A 1 544 ? -10.480 5.162 15.673 1.00 80.94 544 ALA A O 1
ATOM 4290 N N . VAL A 1 545 ? -11.285 7.175 15.098 1.00 81.19 545 VAL A N 1
ATOM 4291 C CA . VAL A 1 545 ? -12.614 6.977 15.692 1.00 81.19 545 VAL A CA 1
ATOM 4292 C C . VAL A 1 545 ? -13.685 7.150 14.618 1.00 81.19 545 VAL A C 1
ATOM 4294 O O . VAL A 1 545 ? -13.848 8.221 14.040 1.00 81.19 545 VAL A O 1
ATOM 4297 N N . ARG A 1 546 ? -14.412 6.065 14.338 1.00 82.56 546 ARG A N 1
ATOM 4298 C CA . ARG A 1 546 ? -15.360 5.908 13.229 1.00 82.56 546 ARG A CA 1
ATOM 4299 C C . ARG A 1 546 ? -16.814 5.952 13.714 1.00 82.56 546 ARG A C 1
ATOM 4301 O O . ARG A 1 546 ? -17.276 4.979 14.322 1.00 82.56 546 ARG A O 1
ATOM 4308 N N . PRO A 1 547 ? -17.565 7.035 13.468 1.00 78.56 547 PRO A N 1
ATOM 4309 C CA . PRO A 1 547 ? -18.997 7.082 13.742 1.00 78.56 547 PRO A CA 1
ATOM 4310 C C . PRO A 1 547 ? -19.810 6.325 12.676 1.00 78.56 547 PRO A C 1
ATOM 4312 O O . PRO A 1 547 ? -19.506 6.386 11.489 1.00 78.56 547 PRO A O 1
ATOM 4315 N N . SER A 1 548 ? -20.888 5.638 13.072 1.00 72.94 548 SER A N 1
ATOM 4316 C CA . SER A 1 548 ? -21.684 4.790 12.164 1.00 72.94 548 SER A CA 1
ATOM 4317 C C . SER A 1 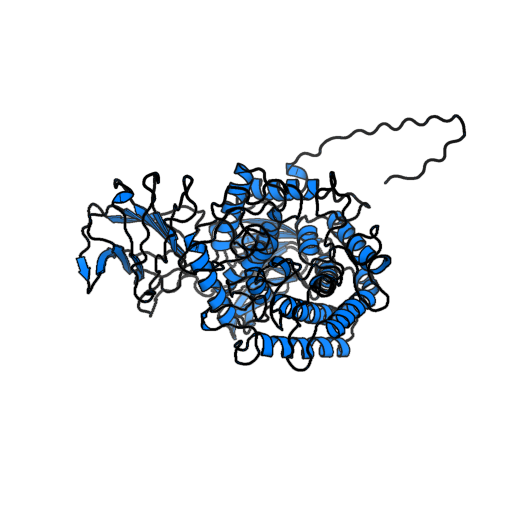548 ? -22.598 5.526 11.187 1.00 72.94 548 SER A C 1
ATOM 4319 O O . SER A 1 548 ? -23.111 4.894 10.266 1.00 72.94 548 SER A O 1
ATOM 4321 N N . SER A 1 549 ? -22.849 6.825 11.369 1.00 59.84 549 SER A N 1
ATOM 4322 C CA . SER A 1 549 ? -23.588 7.604 10.376 1.00 59.84 549 SER A CA 1
ATOM 4323 C C . SER A 1 549 ? -23.224 9.089 10.372 1.00 59.84 549 SER A C 1
ATOM 4325 O O . SER A 1 549 ? -23.140 9.747 11.412 1.00 59.84 549 SER A O 1
ATOM 4327 N N . THR A 1 550 ? -23.078 9.603 9.153 1.00 51.66 550 THR A N 1
ATOM 4328 C CA . THR A 1 550 ? -23.069 11.019 8.759 1.00 51.66 550 THR A CA 1
ATOM 4329 C C . THR A 1 550 ? -23.953 11.170 7.508 1.00 51.66 550 THR A C 1
ATOM 4331 O O . THR A 1 550 ? -23.534 11.684 6.478 1.00 51.66 550 THR A O 1
ATOM 4334 N N . MET A 1 551 ? -25.184 10.638 7.537 1.00 39.72 551 MET A N 1
ATOM 4335 C CA . MET A 1 551 ? -26.034 10.616 6.336 1.00 39.72 551 MET A CA 1
ATOM 4336 C C . MET A 1 551 ? -26.664 11.995 6.058 1.00 39.72 551 MET A C 1
ATOM 4338 O O . MET A 1 551 ? -27.270 12.604 6.944 1.00 39.72 551 MET A O 1
ATOM 4342 N N . LEU A 1 552 ? -26.486 12.469 4.821 1.00 42.75 552 LEU A N 1
ATOM 4343 C CA . LEU A 1 552 ? -26.845 13.791 4.303 1.00 42.75 552 LEU A CA 1
ATOM 4344 C C . LEU A 1 552 ? -28.116 13.691 3.449 1.00 42.75 552 LEU A C 1
ATOM 4346 O O . LEU A 1 552 ? -28.079 13.134 2.357 1.00 42.75 552 LEU A O 1
ATOM 4350 N N . ASP A 1 553 ? -29.224 14.276 3.907 1.00 36.00 553 ASP A N 1
ATOM 4351 C CA . ASP A 1 553 ? -30.391 14.515 3.050 1.00 36.00 553 ASP A CA 1
ATOM 4352 C C . ASP A 1 553 ? -30.297 15.938 2.475 1.00 36.00 553 ASP A C 1
ATOM 4354 O O . ASP A 1 553 ? -30.512 16.928 3.179 1.00 36.00 553 ASP A O 1
ATOM 4358 N N . GLY A 1 554 ? -29.878 16.049 1.211 1.00 41.59 554 GLY A N 1
ATOM 4359 C CA . GLY A 1 554 ? -30.023 17.254 0.377 1.00 41.59 554 GLY A CA 1
ATOM 4360 C C . GLY A 1 554 ? -29.246 18.521 0.773 1.00 41.59 554 GLY A C 1
ATOM 4361 O O . GLY A 1 554 ? -29.329 19.523 0.065 1.00 41.59 554 GLY A O 1
ATOM 4362 N N . LEU A 1 555 ? -28.474 18.512 1.857 1.00 37.50 555 LEU A N 1
ATOM 4363 C CA . LEU A 1 555 ? -27.593 19.608 2.259 1.00 37.50 555 LEU A CA 1
ATOM 4364 C C . LEU A 1 555 ? -26.215 19.035 2.515 1.00 37.50 555 LEU A C 1
ATOM 4366 O O . LEU A 1 555 ? -25.959 18.541 3.609 1.00 37.50 555 LEU A O 1
ATOM 4370 N N . VAL A 1 556 ? -25.344 19.112 1.508 1.00 43.44 556 VAL A N 1
ATOM 4371 C CA . VAL A 1 556 ? -23.907 18.896 1.675 1.00 43.44 556 VAL A CA 1
ATOM 4372 C C . VAL A 1 556 ? -23.487 19.705 2.917 1.00 43.44 556 VAL A C 1
ATOM 4374 O O . VAL A 1 556 ? -23.829 20.879 3.041 1.00 43.44 556 VAL A O 1
ATOM 4377 N N . THR A 1 557 ? -22.850 19.024 3.872 1.00 41.00 557 THR A N 1
ATOM 4378 C CA . THR A 1 557 ? -21.853 19.586 4.796 1.00 41.00 557 THR A CA 1
ATOM 4379 C C . THR A 1 557 ? -22.239 20.259 6.118 1.00 41.00 557 THR A C 1
ATOM 4381 O O . THR A 1 557 ? -21.338 20.667 6.846 1.00 41.00 557 THR A O 1
ATOM 4384 N N . LYS A 1 558 ? -23.506 20.305 6.555 1.00 35.56 558 LYS A N 1
ATOM 4385 C CA . LYS A 1 558 ? -23.826 21.071 7.787 1.00 35.56 558 LYS A CA 1
ATOM 4386 C C . LYS A 1 558 ? -23.374 20.450 9.129 1.00 35.56 558 LYS A C 1
ATOM 4388 O O . LYS A 1 558 ? -23.327 21.178 10.113 1.00 35.56 558 LYS A O 1
ATOM 4393 N N . TYR A 1 559 ? -23.054 19.155 9.193 1.00 38.03 559 TYR A N 1
ATOM 4394 C CA . TYR A 1 559 ? -22.641 18.482 10.440 1.00 38.03 559 TYR A CA 1
ATOM 4395 C C . TYR A 1 559 ? -21.663 17.338 10.163 1.00 38.03 559 TYR A C 1
ATOM 4397 O O . TYR A 1 559 ? -21.996 16.163 10.325 1.00 38.03 559 TYR A O 1
ATOM 4405 N N . TRP A 1 560 ? -20.461 17.669 9.695 1.00 46.09 560 TRP A N 1
ATOM 4406 C CA . TRP A 1 560 ? -19.366 16.704 9.784 1.00 46.09 560 TRP A CA 1
ATOM 4407 C C . TRP A 1 560 ? -19.043 16.518 11.265 1.00 46.09 560 TRP A C 1
ATOM 4409 O O . TRP A 1 560 ? -19.237 17.442 12.057 1.00 46.09 560 TRP A O 1
ATOM 4419 N N . ALA A 1 561 ? -18.622 15.317 11.664 1.00 43.78 561 ALA A N 1
ATOM 4420 C CA . ALA A 1 561 ? -18.055 15.141 12.990 1.00 43.78 561 ALA A CA 1
ATOM 4421 C C . ALA A 1 561 ? -16.762 15.957 12.996 1.00 43.78 561 ALA A C 1
ATOM 4423 O O . ALA A 1 561 ? -15.724 15.470 12.555 1.00 43.78 561 ALA A O 1
ATOM 4424 N N . GLU A 1 562 ? -16.844 17.229 13.381 1.00 44.41 562 GLU A N 1
ATOM 4425 C CA . GLU A 1 562 ? -15.676 18.029 13.701 1.00 44.41 562 GLU A CA 1
ATOM 4426 C C . GLU A 1 562 ? -14.971 17.276 14.825 1.00 44.41 562 GLU A C 1
ATOM 4428 O O . GLU A 1 562 ? -15.375 17.339 15.982 1.00 44.41 562 GLU A O 1
ATOM 4433 N N . GLN A 1 563 ? -13.991 16.466 14.425 1.00 50.12 563 GLN A N 1
ATOM 4434 C CA . GLN A 1 563 ? -12.976 15.868 15.268 1.00 50.12 563 GLN A CA 1
ATOM 4435 C C . GLN A 1 563 ? -13.563 15.233 16.532 1.00 50.12 563 GLN A C 1
ATOM 4437 O O . GLN A 1 563 ? -13.334 15.733 17.627 1.00 50.12 563 GLN A O 1
ATOM 4442 N N . LEU A 1 564 ? -14.293 14.115 16.411 1.00 53.47 564 LEU A N 1
ATOM 4443 C CA . LEU A 1 564 ? -14.460 13.257 17.587 1.00 53.47 564 LEU A CA 1
ATOM 4444 C C . LEU A 1 564 ? -13.048 12.847 18.013 1.00 53.47 564 LEU A C 1
ATOM 4446 O O . LEU A 1 564 ? -12.377 12.100 17.299 1.00 53.47 564 LEU A O 1
ATOM 4450 N N . THR A 1 565 ? -12.563 13.426 19.108 1.00 51.66 565 THR A N 1
ATOM 4451 C CA . THR A 1 565 ? -11.161 13.284 19.472 1.00 51.66 565 THR A CA 1
ATOM 4452 C C . THR A 1 565 ? -10.971 11.952 20.185 1.00 51.66 565 THR A C 1
ATOM 4454 O O . THR A 1 565 ? -11.804 11.470 20.955 1.00 51.66 565 THR A O 1
ATOM 4457 N N . ASP A 1 566 ? -9.853 11.329 19.873 1.00 50.94 566 ASP A N 1
ATOM 4458 C CA . ASP A 1 566 ? -9.358 10.083 20.440 1.00 50.94 566 ASP A CA 1
ATOM 4459 C C . ASP A 1 566 ? -8.510 10.332 21.701 1.00 50.94 566 ASP A C 1
ATOM 4461 O O . ASP A 1 566 ? -7.807 9.441 22.169 1.00 50.94 566 ASP A O 1
ATOM 4465 N N . GLY A 1 567 ? -8.526 11.566 22.228 1.00 44.47 567 GLY A N 1
ATOM 4466 C CA . GLY A 1 567 ? -7.594 12.052 23.248 1.00 44.47 567 GLY A CA 1
ATOM 4467 C C . GLY A 1 567 ? -6.963 13.422 22.970 1.00 44.47 567 GLY A C 1
ATOM 4468 O O . GLY A 1 567 ? -6.427 14.046 23.887 1.00 44.47 567 GLY A O 1
ATOM 4469 N N . VAL A 1 568 ? -6.972 13.907 21.722 1.00 46.91 568 VAL A N 1
ATOM 4470 C CA . VAL A 1 568 ? -6.328 15.185 21.351 1.00 46.91 568 VAL A CA 1
ATOM 4471 C C . VAL A 1 568 ? -7.316 16.350 21.406 1.00 46.91 568 VAL A C 1
ATOM 4473 O O . VAL A 1 568 ? -8.135 16.497 20.510 1.00 46.91 568 VAL A O 1
ATOM 4476 N N . LYS A 1 569 ? -7.203 17.244 22.396 1.00 43.19 569 LYS A N 1
ATOM 4477 C CA . LYS A 1 569 ? -7.993 18.491 22.438 1.00 43.19 569 LYS A CA 1
ATOM 4478 C C . LYS A 1 569 ? -7.571 19.450 21.324 1.00 43.19 569 LYS A C 1
ATOM 4480 O O . LYS A 1 569 ? -6.481 20.019 21.387 1.00 43.19 569 LYS A O 1
ATOM 4485 N N . SER A 1 570 ? -8.430 19.678 20.339 1.00 41.16 570 SER A N 1
ATOM 4486 C CA . SER A 1 570 ? -8.259 20.766 19.378 1.00 41.16 570 SER A CA 1
ATOM 4487 C C . SER A 1 570 ? -8.590 22.118 20.014 1.00 41.16 570 SER A C 1
ATOM 4489 O O . SER A 1 570 ? -9.453 22.248 20.882 1.00 41.16 570 SER A O 1
ATOM 4491 N N . GLY A 1 571 ? -7.800 23.128 19.656 1.00 41.72 571 GLY A N 1
ATOM 4492 C CA . GLY A 1 571 ? -7.702 24.405 20.356 1.00 41.72 571 GLY A CA 1
ATOM 4493 C C . GLY A 1 571 ? -8.907 25.337 20.216 1.00 41.72 571 GLY A C 1
ATOM 4494 O O . GLY A 1 571 ? -8.784 26.378 19.582 1.00 41.72 571 GLY A O 1
ATOM 4495 N N . GLY A 1 572 ? -9.997 25.048 20.930 1.00 40.78 572 GLY A N 1
ATOM 4496 C CA . GLY A 1 572 ? -10.905 26.084 21.439 1.00 40.78 572 GLY A CA 1
ATOM 4497 C C . GLY A 1 572 ? -12.324 26.153 20.874 1.00 40.78 572 GLY A C 1
ATOM 4498 O O . GLY A 1 572 ? -13.076 26.996 21.357 1.00 40.78 572 GLY A O 1
ATOM 4499 N N . GLU A 1 573 ? -12.729 25.281 19.948 1.00 42.22 573 GLU A N 1
ATOM 4500 C CA . GLU A 1 573 ? -14.139 25.137 19.549 1.00 42.22 573 GLU A CA 1
ATOM 4501 C C . GLU A 1 573 ? -14.582 23.669 19.698 1.00 42.22 573 GLU A C 1
ATOM 4503 O O . GLU A 1 573 ? -13.882 22.747 19.284 1.00 42.22 573 GLU A O 1
ATOM 4508 N N . ASP A 1 574 ? -15.702 23.465 20.405 1.00 48.28 574 ASP A N 1
ATOM 4509 C CA . ASP A 1 574 ? -16.200 22.176 20.909 1.00 48.28 574 ASP A CA 1
ATOM 4510 C C . ASP A 1 574 ? -16.741 21.275 19.779 1.00 48.28 574 ASP A C 1
ATOM 4512 O O . ASP A 1 574 ? -17.958 21.156 19.570 1.00 48.28 574 ASP A O 1
ATOM 4516 N N . GLY A 1 575 ? -15.827 20.604 19.077 1.00 55.44 575 GLY A N 1
ATOM 4517 C CA . GLY A 1 575 ? -16.150 19.497 18.183 1.00 55.44 575 GLY A CA 1
ATOM 4518 C C . GLY A 1 575 ? -16.906 18.404 18.942 1.00 55.44 575 GLY A C 1
ATOM 4519 O O . GLY A 1 575 ? -16.448 17.896 19.968 1.00 55.44 575 GLY A O 1
ATOM 4520 N N . HIS A 1 576 ? -18.117 18.077 18.494 1.00 64.25 576 HIS A N 1
ATOM 4521 C CA . HIS A 1 576 ? -18.889 16.968 19.042 1.00 64.25 576 HIS A CA 1
ATOM 4522 C C . HIS A 1 576 ? -19.514 16.160 17.917 1.00 64.25 576 HIS A C 1
ATOM 4524 O O . HIS A 1 576 ? -20.082 16.698 16.967 1.00 64.25 576 HIS A O 1
ATOM 4530 N N . TRP A 1 577 ? -19.472 14.840 18.057 1.00 74.69 577 TRP A N 1
ATOM 4531 C CA . TRP A 1 577 ? -20.276 13.965 17.227 1.00 74.69 577 TRP A CA 1
ATOM 4532 C C . TRP A 1 577 ? -21.715 13.936 17.742 1.00 74.69 577 TRP A C 1
ATOM 4534 O O . TRP A 1 577 ? -21.975 13.702 18.930 1.00 74.69 577 TRP A O 1
ATOM 4544 N N . LYS A 1 578 ? -22.653 14.133 16.816 1.00 73.31 578 LYS A N 1
ATOM 4545 C CA . LYS A 1 578 ? -24.087 13.954 17.020 1.00 73.31 578 LYS A CA 1
ATOM 4546 C C . LYS A 1 578 ? -24.659 13.122 15.868 1.00 73.31 578 LYS A C 1
ATOM 4548 O O . LYS A 1 578 ? -24.562 13.558 14.721 1.00 73.31 578 LYS A O 1
ATOM 4553 N N . PRO A 1 579 ? -25.282 11.963 16.137 1.00 72.94 579 PRO A N 1
ATOM 4554 C CA . PRO A 1 579 ? -25.898 11.166 15.088 1.00 72.94 579 PRO A CA 1
ATOM 4555 C C . PRO A 1 579 ? -27.127 11.864 14.494 1.00 72.94 579 PRO A C 1
ATOM 4557 O O . PRO A 1 579 ? -27.858 12.594 15.174 1.00 72.94 579 PRO A O 1
ATOM 4560 N N . ALA A 1 580 ? -27.385 11.607 13.211 1.00 66.12 580 ALA A N 1
ATOM 4561 C CA . ALA A 1 580 ? -28.547 12.146 12.511 1.00 66.12 580 ALA A CA 1
ATOM 4562 C C . ALA A 1 580 ? -29.854 11.633 13.131 1.00 66.12 580 ALA A C 1
ATOM 4564 O O . ALA A 1 580 ? -29.934 10.490 13.572 1.00 66.12 580 ALA A O 1
ATOM 4565 N N . ALA A 1 581 ? -30.926 12.430 13.099 1.00 68.62 581 ALA A N 1
ATOM 4566 C CA . ALA A 1 581 ? -32.229 12.037 13.654 1.00 68.62 581 ALA A CA 1
ATOM 4567 C C . ALA A 1 581 ? -32.819 10.750 13.030 1.00 68.62 581 ALA A C 1
ATOM 4569 O O . ALA A 1 581 ? -33.657 10.102 13.650 1.00 68.62 581 ALA A O 1
ATOM 4570 N N . SER A 1 582 ? -32.376 10.377 11.827 1.00 67.31 582 SER A N 1
ATOM 4571 C CA . SER A 1 582 ? -32.796 9.180 11.090 1.00 67.31 582 SER A CA 1
ATOM 4572 C C . SER A 1 582 ? -31.962 7.922 11.377 1.00 67.31 582 SER A C 1
ATOM 4574 O O . SER A 1 582 ? -32.376 6.837 10.965 1.00 67.31 582 SER A O 1
ATOM 4576 N N . ASP A 1 583 ? -30.823 8.029 12.072 1.00 71.75 583 ASP A N 1
ATOM 4577 C CA . ASP A 1 583 ? -29.956 6.885 12.383 1.00 71.75 583 ASP A CA 1
ATOM 4578 C C . ASP A 1 583 ? -30.677 5.848 13.266 1.00 71.75 583 ASP A C 1
ATOM 4580 O O . ASP A 1 583 ? -31.125 6.123 14.373 1.00 71.75 583 ASP A O 1
ATOM 4584 N N . LYS A 1 584 ? -30.826 4.612 12.804 1.00 74.31 584 LYS A N 1
ATOM 4585 C CA . LYS A 1 584 ? -31.544 3.597 13.590 1.00 74.31 584 LYS A CA 1
ATOM 4586 C C . LYS A 1 584 ? -30.658 2.908 14.624 1.00 74.31 584 LYS A C 1
ATOM 4588 O O . LYS A 1 584 ? -31.178 2.176 15.467 1.00 74.31 584 LYS A O 1
ATOM 4593 N N . SER A 1 585 ? -29.339 3.050 14.540 1.00 81.00 585 SER A N 1
ATOM 4594 C CA . SER A 1 585 ? -28.383 2.341 15.396 1.00 81.00 585 SER A CA 1
ATOM 4595 C C . SER A 1 585 ? -27.060 3.109 15.497 1.00 81.00 585 SER A C 1
ATOM 4597 O O . SER A 1 585 ? -26.029 2.606 15.048 1.00 81.00 585 SER A O 1
ATOM 4599 N N . PRO A 1 586 ? -27.072 4.306 16.112 1.00 85.69 586 PRO A N 1
ATOM 4600 C CA . PRO A 1 586 ? -25.873 5.115 16.248 1.00 85.69 586 PRO A CA 1
ATOM 4601 C C . PRO A 1 586 ? -24.816 4.412 17.096 1.00 85.69 586 PRO A C 1
ATOM 4603 O O . PRO A 1 586 ? -25.095 3.881 18.179 1.00 85.69 586 PRO A O 1
ATOM 4606 N N . SER A 1 587 ? -23.583 4.434 16.605 1.00 88.69 587 SER A N 1
ATOM 4607 C CA . SER A 1 587 ? -22.425 3.883 17.287 1.00 88.69 587 SER A CA 1
ATOM 4608 C C . SER A 1 587 ? -21.139 4.629 16.948 1.00 88.69 587 SER A C 1
ATOM 4610 O O . SER A 1 587 ? -21.037 5.303 15.924 1.00 88.69 587 SER A O 1
ATOM 4612 N N . ILE A 1 588 ? -20.163 4.490 17.839 1.00 88.69 588 ILE A N 1
ATOM 4613 C CA . ILE A 1 588 ? -18.787 4.956 17.668 1.00 88.69 588 ILE A CA 1
ATOM 4614 C C . ILE A 1 588 ? -17.880 3.732 17.714 1.00 88.69 588 ILE A C 1
ATOM 4616 O O . ILE A 1 588 ? -17.989 2.946 18.653 1.00 88.69 588 ILE A O 1
ATOM 4620 N N . THR A 1 589 ? -16.973 3.585 16.752 1.00 89.50 589 THR A N 1
ATOM 4621 C CA . THR A 1 589 ? -15.965 2.519 16.740 1.00 89.50 589 THR A CA 1
ATOM 4622 C C . THR A 1 589 ? -14.571 3.112 16.865 1.00 89.50 589 THR A C 1
ATOM 4624 O O . THR A 1 589 ? -14.166 3.898 16.017 1.00 89.50 589 THR A O 1
ATOM 4627 N N . VAL A 1 590 ? -13.825 2.733 17.898 1.00 88.19 590 VAL A N 1
ATOM 4628 C CA . VAL A 1 590 ? -12.413 3.102 18.043 1.00 88.19 590 VAL A CA 1
ATOM 4629 C C . VAL A 1 590 ? -11.546 2.035 17.381 1.00 88.19 590 VAL A C 1
ATOM 4631 O O . VAL A 1 590 ? -11.655 0.847 17.707 1.00 88.19 590 VAL A O 1
ATOM 4634 N N . VAL A 1 591 ? -10.690 2.470 16.459 1.00 87.00 591 VAL A N 1
ATOM 4635 C CA . VAL A 1 591 ? -9.752 1.640 15.703 1.00 87.00 591 VAL A CA 1
ATOM 4636 C C . VAL A 1 591 ? -8.385 1.699 16.371 1.00 87.00 591 VAL A C 1
ATOM 4638 O O . VAL A 1 591 ? -7.573 2.564 16.063 1.00 87.00 591 VAL A O 1
ATOM 4641 N N . ASN A 1 592 ? -8.153 0.815 17.342 1.00 81.81 592 ASN A N 1
ATOM 4642 C CA . ASN A 1 592 ? -6.898 0.799 18.092 1.00 81.81 592 ASN A CA 1
ATOM 4643 C C . ASN A 1 592 ? -5.825 -0.069 17.413 1.00 81.81 592 ASN A C 1
ATOM 4645 O O . ASN A 1 592 ? -4.636 0.231 17.512 1.00 81.81 592 ASN A O 1
ATOM 4649 N N . GLY A 1 593 ? -6.229 -1.156 16.746 1.00 81.50 593 GLY A N 1
ATOM 4650 C CA . GLY A 1 593 ? -5.353 -2.062 15.989 1.00 81.50 593 GLY A CA 1
ATOM 4651 C C . GLY A 1 593 ? -4.464 -2.957 16.858 1.00 81.50 593 GLY A C 1
ATOM 4652 O O . GLY A 1 593 ? -4.250 -4.127 16.548 1.00 81.50 593 GLY A O 1
ATOM 4653 N N . THR A 1 594 ? -4.017 -2.452 18.006 1.00 82.25 594 THR A N 1
ATOM 4654 C CA . THR A 1 594 ? -3.281 -3.187 19.041 1.00 82.25 594 THR A CA 1
ATOM 4655 C C . THR A 1 594 ? -4.242 -3.779 20.075 1.00 82.25 594 THR A C 1
ATOM 4657 O O . THR A 1 594 ? -5.265 -3.177 20.389 1.00 82.25 594 THR A O 1
ATOM 4660 N N . ARG A 1 595 ? -3.930 -4.938 20.667 1.00 86.00 595 ARG A N 1
ATOM 4661 C CA . ARG A 1 595 ? -4.652 -5.410 21.860 1.00 86.00 595 ARG A CA 1
ATOM 4662 C C . ARG A 1 595 ? -4.025 -4.816 23.120 1.00 86.00 595 ARG A C 1
ATOM 4664 O O . ARG A 1 595 ? -2.895 -5.165 23.458 1.00 86.00 595 ARG A O 1
ATOM 4671 N N . TYR A 1 596 ? -4.761 -3.942 23.803 1.00 84.94 596 TYR A N 1
ATOM 4672 C CA . TYR A 1 596 ? -4.440 -3.494 25.160 1.00 84.94 596 TYR A CA 1
ATOM 4673 C C . TYR A 1 596 ? -5.452 -4.074 26.139 1.00 84.94 596 TYR A C 1
ATOM 4675 O O . TYR A 1 596 ? -6.652 -4.062 25.865 1.00 84.94 596 TYR A O 1
ATOM 4683 N N . VAL A 1 597 ? -4.981 -4.521 27.304 1.00 85.69 597 VAL A N 1
ATOM 4684 C CA . VAL A 1 597 ? -5.876 -4.816 28.426 1.00 85.69 597 VAL A CA 1
ATOM 4685 C C . VAL A 1 597 ? -6.362 -3.485 28.982 1.00 85.69 597 VAL A C 1
ATOM 4687 O O . VAL A 1 597 ? -5.645 -2.818 29.723 1.00 85.69 597 VAL A O 1
ATOM 4690 N N . LEU A 1 598 ? -7.575 -3.092 28.607 1.00 86.62 598 LEU A N 1
ATOM 4691 C CA . LEU A 1 598 ? -8.179 -1.874 29.128 1.00 86.62 598 LEU A CA 1
ATOM 4692 C C . LEU A 1 598 ? -8.760 -2.144 30.516 1.00 86.62 598 LEU A C 1
ATOM 4694 O O . LEU A 1 598 ? -9.199 -3.251 30.835 1.00 86.62 598 LEU A O 1
ATOM 4698 N N . SER A 1 599 ? -8.754 -1.122 31.357 1.00 87.75 599 SER A N 1
ATOM 4699 C CA . SER A 1 599 ? -9.402 -1.124 32.667 1.00 87.75 599 SER A CA 1
ATOM 4700 C C . SER A 1 599 ? -10.699 -0.317 32.636 1.00 87.75 599 SER A C 1
ATOM 4702 O O . SER A 1 599 ? -11.702 -0.684 33.263 1.00 87.75 599 SER A O 1
ATOM 4704 N N . GLU A 1 600 ? -10.705 0.767 31.863 1.00 90.81 600 GLU A N 1
ATOM 4705 C CA . GLU A 1 600 ? -11.788 1.735 31.799 1.00 90.81 600 GLU A CA 1
ATOM 4706 C C . GLU A 1 600 ? -11.865 2.378 30.412 1.00 90.81 600 GLU A C 1
ATOM 4708 O O . GLU A 1 600 ? -10.845 2.677 29.795 1.00 90.81 600 GLU A O 1
ATOM 4713 N N . ILE A 1 601 ? -13.091 2.622 29.946 1.00 91.94 601 ILE A N 1
ATOM 4714 C CA . ILE A 1 601 ? -13.382 3.509 28.820 1.00 91.94 601 ILE A CA 1
ATOM 4715 C C . ILE A 1 601 ? -14.169 4.699 29.360 1.00 91.94 601 ILE A C 1
ATOM 4717 O O . ILE A 1 601 ? -15.202 4.525 30.019 1.00 91.94 601 ILE A O 1
ATOM 4721 N N . ALA A 1 602 ? -13.693 5.906 29.070 1.00 90.75 602 ALA A N 1
ATOM 4722 C CA . ALA A 1 602 ? -14.352 7.149 29.427 1.00 90.75 602 ALA A CA 1
ATOM 4723 C C . ALA A 1 602 ? -14.982 7.798 28.189 1.00 90.75 602 ALA A C 1
ATOM 4725 O O . ALA A 1 602 ? -14.332 8.028 27.171 1.00 90.75 602 ALA A O 1
ATOM 4726 N N . LEU A 1 603 ? -16.274 8.099 28.301 1.00 89.56 603 LEU A N 1
ATOM 4727 C CA . LEU A 1 603 ? -17.050 8.839 27.315 1.00 89.56 603 LEU A CA 1
ATOM 4728 C C . LEU A 1 603 ? -17.255 10.269 27.799 1.00 89.56 603 LEU A C 1
ATOM 4730 O O . LEU A 1 603 ? -17.966 10.497 28.784 1.00 89.56 603 LEU A O 1
ATOM 4734 N N . TYR A 1 604 ? -16.688 11.233 27.086 1.00 87.00 604 TYR A N 1
ATOM 4735 C CA . TYR A 1 604 ? -16.924 12.650 27.326 1.00 87.00 604 TYR A CA 1
ATOM 4736 C C . TYR A 1 604 ? -18.139 13.067 26.505 1.00 87.00 604 TYR A C 1
ATOM 4738 O O . TYR A 1 604 ? -18.173 12.899 25.290 1.00 87.00 604 TYR A O 1
ATOM 4746 N N . THR A 1 605 ? -19.180 13.568 27.163 1.00 84.56 605 THR A N 1
ATOM 4747 C CA . THR A 1 605 ? -20.510 13.754 26.562 1.00 84.56 605 THR A CA 1
ATOM 4748 C C . THR A 1 605 ? -21.175 15.027 27.056 1.00 84.56 605 THR A C 1
ATOM 4750 O O . THR A 1 605 ? -20.772 15.580 28.074 1.00 84.56 605 THR A O 1
ATOM 4753 N N . SER A 1 606 ? -22.219 15.508 26.385 1.00 82.69 606 SER A N 1
ATOM 4754 C CA . SER A 1 606 ? -23.024 16.621 26.909 1.00 82.69 606 SER A CA 1
ATOM 4755 C C . SER A 1 606 ? -23.821 16.218 28.161 1.00 82.69 606 SER A C 1
ATOM 4757 O O . SER A 1 606 ? -23.957 15.033 28.473 1.00 82.69 606 SER A O 1
ATOM 4759 N N . SER A 1 607 ? -24.401 17.181 28.887 1.00 78.12 607 SER A N 1
ATOM 4760 C CA . SER A 1 607 ? -25.295 16.854 30.006 1.00 78.12 607 SER A CA 1
ATOM 4761 C C . SER A 1 607 ? -26.522 16.084 29.497 1.00 78.12 607 SER A C 1
ATOM 4763 O O . SER A 1 607 ? -27.323 16.631 28.746 1.00 78.12 607 SER A O 1
ATOM 4765 N N . GLY A 1 608 ? -26.692 14.835 29.925 1.00 84.50 608 GLY A N 1
ATOM 4766 C CA . GLY A 1 608 ? -27.778 13.973 29.465 1.00 84.50 608 GLY A CA 1
ATOM 4767 C C . GLY A 1 608 ? -27.836 12.663 30.244 1.00 84.50 608 GLY A C 1
ATOM 4768 O O . GLY A 1 608 ? -27.121 12.486 31.229 1.00 84.50 608 GLY A O 1
ATOM 4769 N N . LYS A 1 609 ? -28.701 11.741 29.818 1.00 89.12 609 LYS A N 1
ATOM 4770 C CA . LYS A 1 609 ? -28.710 10.357 30.307 1.00 89.12 609 LYS A CA 1
ATOM 4771 C C . LYS A 1 609 ? -28.445 9.432 29.140 1.00 89.12 609 LYS A C 1
ATOM 4773 O O . LYS A 1 609 ? -29.170 9.502 28.155 1.00 89.12 609 LYS A O 1
ATOM 4778 N N . TYR A 1 610 ? -27.468 8.547 29.286 1.00 91.62 610 TYR A N 1
ATOM 4779 C CA . TYR A 1 610 ? -27.010 7.701 28.194 1.00 91.62 610 TYR A CA 1
ATOM 4780 C C . TYR A 1 610 ? -27.220 6.220 28.503 1.00 91.62 610 TYR A C 1
ATOM 4782 O O . TYR A 1 610 ? -26.978 5.754 29.620 1.00 91.62 610 TYR A O 1
ATOM 4790 N N . SER A 1 611 ? -27.683 5.486 27.495 1.00 94.00 611 SER A N 1
ATOM 4791 C CA . SER A 1 611 ? -27.811 4.032 27.501 1.00 94.00 611 SER A CA 1
ATOM 4792 C C . SER A 1 611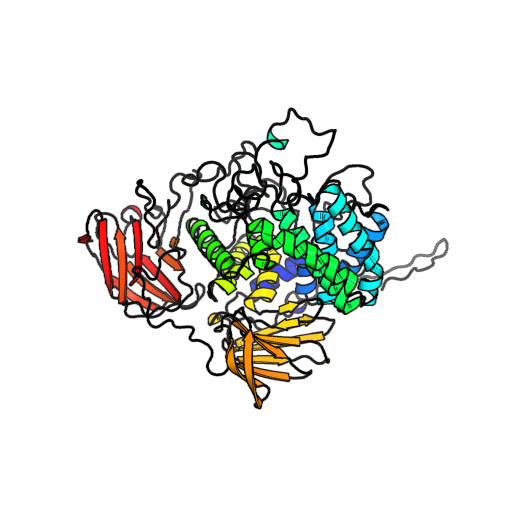 ? -27.076 3.480 26.286 1.00 94.00 611 SER A C 1
ATOM 4794 O O . SER A 1 611 ? -27.405 3.821 25.150 1.00 94.00 611 SER A O 1
ATOM 4796 N N . PHE A 1 612 ? -26.064 2.651 26.516 1.00 95.00 612 PHE A N 1
ATOM 4797 C CA . PHE A 1 612 ? -25.206 2.122 25.461 1.00 95.00 612 PHE A CA 1
ATOM 4798 C C . PHE A 1 612 ? -24.570 0.795 25.873 1.00 95.00 612 PHE A C 1
ATOM 4800 O O . PHE A 1 612 ? -24.487 0.454 27.055 1.00 95.00 612 PHE A O 1
ATOM 4807 N N . VAL A 1 613 ? -24.110 0.055 24.872 1.00 96.19 613 VAL A N 1
ATOM 4808 C CA . VAL A 1 613 ? -23.349 -1.184 25.014 1.00 96.19 613 VAL A CA 1
ATOM 4809 C C . VAL A 1 613 ? -21.945 -0.931 24.487 1.00 96.19 613 VAL A C 1
ATOM 4811 O O . VAL A 1 613 ? -21.798 -0.382 23.400 1.00 96.19 613 VAL A O 1
ATOM 4814 N N . ILE A 1 614 ? -20.933 -1.328 25.253 1.00 96.00 614 ILE A N 1
ATOM 4815 C CA . ILE A 1 614 ? -19.550 -1.404 24.788 1.00 96.00 614 ILE A CA 1
ATOM 4816 C C . ILE A 1 614 ? -19.311 -2.835 24.331 1.00 96.00 614 ILE A C 1
ATOM 4818 O O . ILE A 1 614 ? -19.500 -3.783 25.098 1.00 96.00 614 ILE A O 1
ATOM 4822 N N . GLU A 1 615 ? -18.896 -2.983 23.087 1.00 96.19 615 GLU A N 1
ATOM 4823 C CA . GLU A 1 615 ? -18.566 -4.246 22.450 1.00 96.19 615 GLU A CA 1
ATOM 4824 C C . GLU A 1 615 ? -17.094 -4.235 22.032 1.00 96.19 615 GLU A C 1
ATOM 4826 O O . GLU A 1 615 ? -16.566 -3.182 21.689 1.00 96.19 615 GLU A O 1
ATOM 4831 N N . GLY A 1 616 ? -16.439 -5.391 22.051 1.00 94.38 616 GLY A N 1
ATOM 4832 C CA . GLY A 1 616 ? -15.056 -5.559 21.616 1.00 94.38 616 GLY A CA 1
ATOM 4833 C C . GLY A 1 616 ? -14.933 -6.614 20.521 1.00 94.38 616 GLY A C 1
ATOM 4834 O O . GLY A 1 616 ? -15.691 -7.592 20.514 1.00 94.38 616 GLY A O 1
ATOM 4835 N N . ALA A 1 617 ? -14.001 -6.405 19.596 1.00 92.69 617 ALA A N 1
ATOM 4836 C CA . ALA A 1 617 ? -13.695 -7.331 18.512 1.00 92.69 617 ALA A CA 1
ATOM 4837 C C . ALA A 1 617 ? -12.208 -7.288 18.137 1.00 92.69 617 ALA A C 1
ATOM 4839 O O . ALA A 1 617 ? -11.528 -6.283 18.338 1.00 92.69 617 ALA A O 1
ATOM 4840 N N . ASP A 1 618 ? -11.722 -8.387 17.566 1.00 87.94 618 ASP A N 1
ATOM 4841 C CA . ASP A 1 618 ? -10.371 -8.478 16.991 1.00 87.94 618 ASP A CA 1
ATOM 4842 C C . ASP A 1 618 ? -10.358 -8.324 15.470 1.00 87.94 618 ASP A C 1
ATOM 4844 O O . ASP A 1 618 ? -9.299 -8.200 14.873 1.00 87.94 618 ASP A O 1
ATOM 4848 N N . ASP A 1 619 ? -11.538 -8.290 14.856 1.00 86.19 619 ASP A N 1
ATOM 4849 C CA . ASP A 1 619 ? -11.734 -7.998 13.443 1.00 86.19 619 ASP A CA 1
ATOM 4850 C C . ASP A 1 619 ? -12.951 -7.073 13.313 1.00 86.19 619 ASP A C 1
ATOM 4852 O O . ASP A 1 619 ? -14.001 -7.340 13.906 1.00 86.19 619 ASP A O 1
ATOM 4856 N N . LEU A 1 620 ? -12.819 -5.982 12.554 1.00 83.25 620 LEU A N 1
ATOM 4857 C CA . LEU A 1 620 ? -13.900 -5.017 12.326 1.00 83.25 620 LEU A CA 1
ATOM 4858 C C . LEU A 1 620 ? -15.083 -5.632 11.564 1.00 83.25 620 LEU A C 1
ATOM 4860 O O . LEU A 1 620 ? -16.230 -5.233 11.779 1.00 83.25 620 LEU A O 1
ATOM 4864 N N . SER A 1 621 ? -14.808 -6.610 10.700 1.00 73.75 621 SER A N 1
ATOM 4865 C CA . SER A 1 621 ? -15.812 -7.365 9.944 1.00 73.75 621 SER A CA 1
ATOM 4866 C C . SER A 1 621 ? -16.391 -8.551 10.730 1.00 73.75 621 SER A C 1
ATOM 4868 O O . SER A 1 621 ? -17.383 -9.155 10.319 1.00 73.75 621 SER A O 1
ATOM 4870 N N . GLY A 1 622 ? -15.785 -8.874 11.877 1.00 72.81 622 GLY A N 1
ATOM 4871 C CA . GLY A 1 622 ? -16.081 -10.056 12.670 1.00 72.81 622 GLY A CA 1
ATOM 4872 C C . GLY A 1 622 ? -17.216 -9.902 13.685 1.00 72.81 622 GLY A C 1
ATOM 4873 O O . GLY A 1 622 ? -18.003 -8.953 13.706 1.00 72.81 622 GLY A O 1
ATOM 4874 N N . SER A 1 623 ? -17.301 -10.897 14.569 1.00 83.50 623 SER A N 1
ATOM 4875 C CA . SER A 1 623 ? -18.286 -10.927 15.651 1.00 83.50 623 SER A CA 1
ATOM 4876 C C . SER A 1 623 ? -17.863 -10.035 16.815 1.00 83.50 623 SER A C 1
ATOM 4878 O O . SER A 1 623 ? -16.767 -10.172 17.354 1.00 83.50 623 SER A O 1
ATOM 4880 N N . TRP A 1 624 ? -18.783 -9.187 17.262 1.00 92.31 624 TRP A N 1
ATOM 4881 C CA . TRP A 1 624 ? -18.584 -8.278 18.385 1.00 92.31 624 TRP A CA 1
ATOM 4882 C C . TRP A 1 624 ? -19.070 -8.915 19.689 1.00 92.31 624 TRP A C 1
ATOM 4884 O O . TRP A 1 624 ? -20.167 -9.475 19.749 1.00 92.31 624 TRP A O 1
ATOM 4894 N N . LYS A 1 625 ? -18.261 -8.839 20.749 1.00 95.00 625 LYS A N 1
ATOM 4895 C CA . LYS A 1 625 ? -18.593 -9.371 22.079 1.00 95.00 625 LYS A CA 1
ATOM 4896 C C . LYS A 1 625 ? -18.956 -8.235 23.017 1.00 95.00 625 LYS A C 1
ATOM 4898 O O . LYS A 1 625 ? -18.177 -7.304 23.179 1.00 95.00 625 LYS A O 1
ATOM 4903 N N . THR A 1 626 ? -20.103 -8.320 23.684 1.00 95.81 626 THR A N 1
ATOM 4904 C CA . THR A 1 626 ? -20.470 -7.350 24.722 1.00 95.81 626 THR A CA 1
ATOM 4905 C C . THR A 1 626 ? -19.474 -7.403 25.880 1.00 95.81 626 THR A C 1
ATOM 4907 O O . THR A 1 626 ? -19.298 -8.448 26.502 1.00 95.81 626 THR A O 1
ATOM 4910 N N . VAL A 1 627 ? -18.849 -6.264 26.174 1.00 95.44 627 VAL A N 1
ATOM 4911 C CA . VAL A 1 627 ? -17.895 -6.094 27.277 1.00 95.44 627 VAL A CA 1
ATOM 4912 C C . VAL A 1 627 ? -18.553 -5.416 28.473 1.00 95.44 627 VAL A C 1
ATOM 4914 O O . VAL A 1 627 ? -18.353 -5.829 29.612 1.00 95.44 627 VAL A O 1
ATOM 4917 N N . ALA A 1 628 ? -19.367 -4.392 28.221 1.00 96.31 628 ALA A N 1
ATOM 4918 C CA . ALA A 1 628 ? -20.105 -3.682 29.256 1.00 96.31 628 ALA A CA 1
ATOM 4919 C C . ALA A 1 628 ? -21.446 -3.170 28.722 1.00 96.31 628 ALA A C 1
ATOM 4921 O O . ALA A 1 628 ? -21.591 -2.861 27.541 1.00 96.31 628 ALA A O 1
ATOM 4922 N N . GLU A 1 629 ? -22.429 -3.036 29.608 1.00 95.75 629 GLU A N 1
ATOM 4923 C CA . GLU A 1 629 ? -23.720 -2.419 29.304 1.00 95.75 629 GLU A CA 1
ATOM 4924 C C . GLU A 1 629 ? -24.002 -1.319 30.328 1.00 95.75 629 GLU A C 1
ATOM 4926 O O . GLU A 1 629 ? -23.911 -1.531 31.538 1.00 95.75 629 GLU A O 1
ATOM 4931 N N . THR A 1 630 ? -24.369 -0.140 29.833 1.00 95.25 630 THR A N 1
ATOM 4932 C CA . THR A 1 630 ? -24.694 1.033 30.641 1.00 95.25 630 THR A CA 1
ATOM 4933 C C . THR A 1 630 ? -26.138 1.444 30.375 1.00 95.25 630 THR A C 1
ATOM 4935 O O . THR A 1 630 ? -26.559 1.544 29.223 1.00 95.25 630 THR A O 1
ATOM 4938 N N . LYS A 1 631 ? -26.915 1.694 31.438 1.00 93.94 631 LYS A N 1
ATOM 4939 C CA . LYS A 1 631 ? -28.331 2.094 31.351 1.00 93.94 631 LYS A CA 1
ATOM 4940 C C . LYS A 1 631 ? -28.572 3.386 32.113 1.00 93.94 631 LYS A C 1
ATOM 4942 O O . LYS A 1 631 ? -28.330 3.441 33.316 1.00 93.94 631 LYS A O 1
ATOM 4947 N N . ASN A 1 632 ? -29.124 4.386 31.428 1.00 90.75 632 ASN A N 1
ATOM 4948 C CA . ASN A 1 632 ? -29.532 5.674 31.994 1.00 90.75 632 ASN A CA 1
ATOM 4949 C C . ASN A 1 632 ? -28.441 6.353 32.844 1.00 90.75 632 ASN A C 1
ATOM 4951 O O . ASN A 1 632 ? -28.751 6.969 33.868 1.00 90.75 632 ASN A O 1
ATOM 4955 N N . ALA A 1 633 ? -27.174 6.233 32.440 1.00 91.62 633 ALA A N 1
ATOM 4956 C CA . ALA A 1 633 ? -26.062 6.840 33.154 1.00 91.62 633 ALA A CA 1
ATOM 4957 C C . ALA A 1 633 ? -26.051 8.353 32.942 1.00 91.62 633 ALA A C 1
ATOM 4959 O O . ALA A 1 633 ? -26.098 8.834 31.811 1.00 91.62 633 ALA A O 1
ATOM 4960 N N . SER A 1 634 ? -25.970 9.091 34.046 1.00 90.75 634 SER A N 1
ATOM 4961 C CA . SER A 1 634 ? -25.720 10.529 34.026 1.00 90.75 634 SER A CA 1
ATOM 4962 C C . SER A 1 634 ? -24.210 10.777 34.099 1.00 90.75 634 SER A C 1
ATOM 4964 O O . SER A 1 634 ? -23.568 10.205 34.988 1.00 90.75 634 SER A O 1
ATOM 4966 N N . PRO A 1 635 ? -23.636 11.631 33.233 1.00 90.50 635 PRO A N 1
ATOM 4967 C CA . PRO A 1 635 ? -22.229 11.980 33.310 1.00 90.50 635 PRO A CA 1
ATOM 4968 C C . PRO A 1 635 ? -21.923 12.731 34.609 1.00 90.50 635 PRO A C 1
ATOM 4970 O O . PRO A 1 635 ? -22.753 13.484 35.130 1.00 90.50 635 PRO A O 1
ATOM 4973 N N . LYS A 1 636 ? -20.714 12.531 35.132 1.00 91.19 636 LYS A N 1
ATOM 4974 C CA . LYS A 1 636 ? -20.158 13.303 36.247 1.00 91.19 636 LYS A CA 1
ATOM 4975 C C . LYS A 1 636 ? -19.299 14.434 35.700 1.00 91.19 636 LYS A C 1
ATOM 4977 O O . LYS A 1 636 ? -18.663 14.285 34.664 1.00 91.19 636 LYS A O 1
ATOM 4982 N N . LYS A 1 637 ? -19.257 15.559 36.410 1.00 85.56 637 LYS A N 1
ATOM 4983 C CA . LYS A 1 637 ? -18.415 16.688 36.016 1.00 85.56 637 LYS A CA 1
ATOM 4984 C C . LYS A 1 637 ? -16.959 16.424 36.405 1.00 85.56 637 LYS A C 1
ATOM 4986 O O . LYS A 1 637 ? -16.670 16.295 37.594 1.00 85.56 637 LYS A O 1
ATOM 4991 N N . GLU A 1 638 ? -16.062 16.405 35.425 1.00 78.56 638 GLU A N 1
ATOM 4992 C CA . GLU A 1 638 ? -14.609 16.331 35.603 1.00 78.56 638 GLU A CA 1
ATOM 4993 C C . GLU A 1 638 ? -13.957 17.547 34.930 1.00 78.56 638 GLU A C 1
ATOM 4995 O O . GLU A 1 638 ? -13.906 17.674 33.706 1.00 78.56 638 GLU A O 1
ATOM 5000 N N . GLY A 1 639 ? -13.511 18.510 35.744 1.00 77.12 639 GLY A N 1
ATOM 5001 C CA . GLY A 1 639 ? -13.044 19.806 35.251 1.00 77.12 639 GLY A CA 1
ATOM 5002 C C . GLY A 1 639 ? -14.156 20.584 34.533 1.00 77.12 639 GLY A C 1
ATOM 5003 O O . GLY A 1 639 ? -15.178 20.928 35.136 1.00 77.12 639 GLY A O 1
ATOM 5004 N N . VAL A 1 640 ? -13.941 20.880 33.248 1.00 68.50 640 VAL A N 1
ATOM 5005 C CA . VAL A 1 640 ? -14.914 21.561 32.373 1.00 68.50 640 VAL A CA 1
ATOM 5006 C C . VAL A 1 640 ? -15.822 20.593 31.604 1.00 68.50 640 VAL A C 1
ATOM 5008 O O . VAL A 1 640 ? -16.809 21.043 31.032 1.00 68.50 640 VAL A O 1
ATOM 5011 N N . ALA A 1 641 ? -15.541 19.285 31.632 1.00 74.94 641 ALA A N 1
ATOM 5012 C CA . ALA A 1 641 ? -16.240 18.282 30.834 1.00 74.94 641 ALA A CA 1
ATOM 5013 C C . ALA A 1 641 ? -17.153 17.373 31.678 1.00 74.94 641 ALA A C 1
ATOM 5015 O O . ALA A 1 641 ? -17.060 17.307 32.905 1.00 74.94 641 ALA A O 1
ATOM 5016 N N . ASN A 1 642 ? -18.057 16.673 30.999 1.00 86.88 642 ASN A N 1
ATOM 5017 C CA . ASN A 1 642 ? -19.021 15.732 31.566 1.00 86.88 642 ASN A CA 1
ATOM 5018 C C . ASN A 1 642 ? -18.651 14.316 31.096 1.00 86.88 642 ASN A C 1
ATOM 5020 O O . ASN A 1 642 ? -18.604 14.067 29.896 1.00 86.88 642 ASN A O 1
ATOM 5024 N N . VAL A 1 643 ? -18.395 13.395 32.026 1.00 91.06 643 VAL A N 1
ATOM 5025 C CA . VAL A 1 643 ? -17.764 12.096 31.745 1.00 91.06 643 VAL A CA 1
ATOM 5026 C C . VAL A 1 643 ? -18.602 10.931 32.260 1.00 91.06 643 VAL A C 1
ATOM 5028 O O . VAL A 1 643 ? -19.107 10.960 33.387 1.00 91.06 643 VAL A O 1
ATOM 5031 N N . ILE A 1 644 ? -18.725 9.881 31.449 1.00 93.94 644 ILE A N 1
ATOM 5032 C CA . ILE A 1 644 ? -19.210 8.560 31.857 1.00 93.94 644 ILE A CA 1
ATOM 5033 C C . ILE A 1 644 ? -18.044 7.584 31.757 1.00 93.94 644 ILE A C 1
ATOM 5035 O O . ILE A 1 644 ? -17.645 7.198 30.664 1.00 93.94 644 ILE A O 1
ATOM 5039 N N . ALA A 1 645 ? -17.524 7.180 32.909 1.00 93.38 645 ALA A N 1
ATOM 5040 C CA . ALA A 1 645 ? -16.481 6.174 33.018 1.00 93.38 645 ALA A CA 1
ATOM 5041 C C . ALA A 1 645 ? -17.102 4.781 33.202 1.00 93.38 645 ALA A C 1
ATOM 5043 O O . ALA A 1 645 ? -17.928 4.571 34.100 1.00 93.38 645 ALA A O 1
ATOM 5044 N N . VAL A 1 646 ? -16.720 3.835 32.346 1.00 94.69 646 VAL A N 1
ATOM 5045 C CA . VAL A 1 646 ? -17.212 2.453 32.346 1.00 94.69 646 VAL A CA 1
ATOM 5046 C C . VAL A 1 646 ? -16.029 1.514 32.491 1.00 94.69 646 VAL A C 1
ATOM 5048 O O . VAL A 1 646 ? -15.060 1.629 31.754 1.00 94.69 646 VAL A O 1
ATOM 5051 N N . LYS A 1 647 ? -16.108 0.552 33.412 1.00 93.69 647 LYS A N 1
ATOM 5052 C CA . LYS A 1 647 ? -15.066 -0.472 33.561 1.00 93.69 647 LYS A CA 1
ATOM 5053 C C . LYS A 1 647 ? -15.153 -1.486 32.427 1.00 93.69 647 LYS A C 1
ATOM 5055 O O . LYS A 1 647 ? -16.221 -2.055 32.202 1.00 93.69 647 LYS A O 1
ATOM 5060 N N . VAL A 1 648 ? -14.035 -1.732 31.756 1.00 86.62 648 VAL A N 1
ATOM 5061 C CA . VAL A 1 648 ? -13.945 -2.556 30.544 1.00 86.62 648 VAL A CA 1
ATOM 5062 C C . VAL A 1 648 ? -12.729 -3.463 30.701 1.00 86.62 648 VAL A C 1
ATOM 5064 O O . VAL A 1 648 ? -11.744 -3.264 30.023 1.00 86.62 648 VAL A O 1
ATOM 5067 N N . ASN A 1 649 ? -12.770 -4.429 31.628 1.00 86.94 649 ASN A N 1
ATOM 5068 C CA . ASN A 1 649 ? -11.665 -5.375 31.869 1.00 86.94 649 ASN A CA 1
ATOM 5069 C C . ASN A 1 649 ? -11.568 -6.410 30.730 1.00 86.94 649 ASN A C 1
ATOM 5071 O O . ASN A 1 649 ? -11.917 -7.579 30.916 1.00 86.94 649 ASN A O 1
ATOM 5075 N N . ALA A 1 650 ? -11.177 -5.969 29.538 1.00 88.50 650 ALA A N 1
ATOM 5076 C CA . ALA A 1 650 ? -11.079 -6.798 28.344 1.00 88.50 650 ALA A CA 1
ATOM 5077 C C . ALA A 1 650 ? -9.996 -6.279 27.396 1.00 88.50 650 ALA A C 1
ATOM 5079 O O . ALA A 1 650 ? -9.663 -5.097 27.420 1.00 88.50 650 ALA A O 1
ATOM 5080 N N . SER A 1 651 ? -9.511 -7.171 26.533 1.00 89.38 651 SER A N 1
ATOM 5081 C CA . SER A 1 651 ? -8.432 -6.926 25.577 1.00 89.38 651 SER A CA 1
ATOM 5082 C C . SER A 1 651 ? -8.925 -7.237 24.168 1.00 89.38 651 SER A C 1
ATOM 5084 O O . SER A 1 651 ? -9.180 -8.396 23.843 1.00 89.38 651 SER A O 1
ATOM 5086 N N . PHE A 1 652 ? -9.136 -6.191 23.369 1.00 90.75 652 PHE A N 1
ATOM 5087 C CA . PHE A 1 652 ? -9.589 -6.267 21.978 1.00 90.75 652 PHE A CA 1
ATOM 5088 C C . PHE A 1 652 ? -8.861 -5.224 21.127 1.00 90.75 652 PHE A C 1
ATOM 5090 O O . PHE A 1 652 ? -8.418 -4.195 21.641 1.00 90.75 652 PHE A O 1
ATOM 5097 N N . ARG A 1 653 ? -8.757 -5.471 19.816 1.00 89.19 653 ARG A N 1
ATOM 5098 C CA . ARG A 1 653 ? -8.194 -4.494 18.862 1.00 89.19 653 ARG A CA 1
ATOM 5099 C C . ARG A 1 653 ? -9.146 -3.343 18.558 1.00 89.19 653 ARG A C 1
ATOM 5101 O O . ARG A 1 653 ? -8.704 -2.245 18.230 1.00 89.19 653 ARG A O 1
ATOM 5108 N N . TYR A 1 654 ? -10.447 -3.590 18.664 1.00 91.81 654 TYR A N 1
ATOM 5109 C CA . TYR A 1 654 ? -11.487 -2.626 18.332 1.00 91.81 654 TYR A CA 1
ATOM 5110 C C . TYR A 1 654 ? -12.556 -2.603 19.410 1.00 91.81 654 TYR A C 1
ATOM 5112 O O . TYR A 1 654 ? -12.949 -3.650 19.931 1.00 91.81 654 TYR A O 1
ATOM 5120 N N . TYR A 1 655 ? -13.071 -1.409 19.696 1.00 93.12 655 TYR A N 1
ATOM 5121 C CA . TYR A 1 655 ? -14.182 -1.216 20.623 1.00 93.12 655 TYR A CA 1
ATOM 5122 C C . TYR A 1 655 ? -15.287 -0.415 19.948 1.00 93.12 655 TYR A C 1
ATOM 5124 O O . TYR A 1 655 ? -15.031 0.650 19.389 1.00 93.12 655 TYR A O 1
ATOM 5132 N N . ARG A 1 656 ? -16.523 -0.911 20.024 1.00 93.62 656 ARG A N 1
ATOM 5133 C CA . ARG A 1 656 ? -17.715 -0.248 19.495 1.00 93.62 656 ARG A CA 1
ATOM 5134 C C . ARG A 1 656 ? -18.665 0.108 20.623 1.00 93.62 656 ARG A C 1
ATOM 5136 O O . ARG A 1 656 ? -19.023 -0.731 21.443 1.00 93.62 656 ARG A O 1
ATOM 5143 N N . ILE A 1 657 ? -19.099 1.357 20.640 1.00 93.88 657 ILE A N 1
ATOM 5144 C CA . ILE A 1 657 ? -20.029 1.910 21.615 1.00 93.88 657 ILE A CA 1
ATOM 5145 C C . ILE A 1 657 ? -21.358 2.121 20.899 1.00 93.88 657 ILE A C 1
ATOM 5147 O O . ILE A 1 657 ? -21.516 3.073 20.142 1.00 93.88 657 ILE A O 1
ATOM 5151 N N . SER A 1 658 ? -22.297 1.206 21.120 1.00 93.31 658 SER A N 1
ATOM 5152 C CA . SER A 1 658 ? -23.602 1.153 20.456 1.00 93.31 658 SER A CA 1
ATOM 5153 C C . SER A 1 658 ? -24.688 1.731 21.364 1.00 93.31 658 SER A C 1
ATOM 5155 O O . SER A 1 658 ? -25.020 1.131 22.390 1.00 93.31 658 SER A O 1
ATOM 5157 N N . PHE A 1 659 ? -25.285 2.866 20.998 1.00 91.56 659 PHE A N 1
ATOM 5158 C CA . PHE A 1 659 ? -26.322 3.515 21.810 1.00 91.56 659 PHE A CA 1
ATOM 5159 C C . PHE A 1 659 ? -27.681 2.816 21.637 1.00 91.56 659 PHE A C 1
ATOM 5161 O O . PHE A 1 659 ? -28.032 2.357 20.549 1.00 91.56 659 PHE A O 1
ATOM 5168 N N . LYS A 1 660 ? -28.451 2.682 22.727 1.00 88.81 660 LYS A N 1
ATOM 5169 C CA . LYS A 1 660 ? -29.701 1.900 22.773 1.00 88.81 660 LYS A CA 1
ATOM 5170 C C . LYS A 1 660 ? -30.830 2.685 23.427 1.00 88.81 660 LYS A C 1
ATOM 5172 O O . LYS A 1 660 ? -30.645 3.257 24.495 1.00 88.81 660 LYS A O 1
ATOM 5177 N N . ASN A 1 661 ? -32.031 2.603 22.850 1.00 83.88 661 ASN A N 1
ATOM 5178 C CA . ASN A 1 661 ? -33.263 3.186 23.406 1.00 83.88 661 ASN A CA 1
ATOM 5179 C C . ASN A 1 661 ? -33.163 4.698 23.689 1.00 83.88 661 ASN A C 1
ATOM 5181 O O . ASN A 1 661 ? -33.745 5.191 24.654 1.00 83.88 661 ASN A O 1
ATOM 5185 N N . MET A 1 662 ? -32.412 5.420 22.861 1.00 82.94 662 MET A N 1
ATOM 5186 C CA . MET A 1 662 ? -32.257 6.872 22.922 1.00 82.94 662 MET A CA 1
ATOM 5187 C C . MET A 1 662 ? -32.705 7.478 21.600 1.00 82.94 662 MET A C 1
ATOM 5189 O O . MET A 1 662 ? -32.593 6.824 20.563 1.00 82.94 662 MET A O 1
ATOM 5193 N N . SER A 1 663 ? -33.195 8.719 21.624 1.00 79.94 663 SER A N 1
ATOM 5194 C CA . SER A 1 663 ? -33.312 9.463 20.376 1.00 79.94 663 SER A CA 1
ATOM 5195 C C . SER A 1 663 ? -31.917 9.932 19.965 1.00 79.94 663 SER A C 1
ATOM 5197 O O . SER A 1 663 ? -31.118 10.342 20.806 1.00 79.94 663 SER A O 1
ATOM 5199 N N . ASN A 1 664 ? -31.608 9.898 18.672 1.00 76.19 664 ASN A N 1
ATOM 5200 C CA . ASN A 1 664 ? -30.287 10.317 18.186 1.00 76.19 664 ASN A CA 1
ATOM 5201 C C . ASN A 1 664 ? -29.994 11.783 18.514 1.00 76.19 664 ASN A C 1
ATOM 5203 O O . ASN A 1 664 ? -28.847 12.170 18.708 1.00 76.19 664 ASN A O 1
ATOM 5207 N N . ALA A 1 665 ? -31.049 12.594 18.638 1.00 73.19 665 ALA A N 1
ATOM 5208 C CA . ALA A 1 665 ? -30.941 13.992 19.018 1.00 73.19 665 ALA A CA 1
ATOM 5209 C C . ALA A 1 665 ? -30.384 14.199 20.441 1.00 73.19 665 ALA A C 1
ATOM 5211 O O . ALA A 1 665 ? -29.869 15.289 20.704 1.00 73.19 665 ALA A O 1
ATOM 5212 N N . ASP A 1 666 ? -30.463 13.180 21.307 1.00 77.19 666 ASP A N 1
ATOM 5213 C CA . ASP A 1 666 ? -29.980 13.193 22.695 1.00 77.19 666 ASP A CA 1
ATOM 5214 C C . ASP A 1 666 ? -28.503 12.785 22.826 1.00 77.19 666 ASP A C 1
ATOM 5216 O O . ASP A 1 666 ? -27.932 12.862 23.915 1.00 77.19 666 ASP A O 1
ATOM 5220 N N . ILE A 1 667 ? -27.878 12.318 21.741 1.00 81.75 667 ILE A N 1
ATOM 5221 C CA . ILE A 1 667 ? -26.496 11.841 21.748 1.00 81.75 667 ILE A CA 1
ATOM 5222 C C . ILE A 1 667 ? -25.584 12.985 21.304 1.00 81.75 667 ILE A C 1
ATOM 5224 O O . ILE A 1 667 ? -25.677 13.457 20.176 1.00 81.75 667 ILE A O 1
ATOM 5228 N N . MET A 1 668 ? -24.699 13.431 22.195 1.00 80.62 668 MET A N 1
ATOM 5229 C CA . MET A 1 668 ? -23.625 14.375 21.873 1.00 80.62 668 MET A CA 1
ATOM 5230 C C . MET A 1 668 ? -22.357 13.939 22.608 1.00 80.62 668 MET A C 1
ATOM 5232 O O . MET A 1 668 ? -22.330 13.951 23.844 1.00 80.62 668 MET A O 1
ATOM 5236 N N . VAL A 1 669 ? -21.343 13.521 21.848 1.00 81.06 669 VAL A N 1
ATOM 5237 C CA . VAL A 1 669 ? -20.075 12.968 22.355 1.00 81.06 669 VAL A CA 1
ATOM 5238 C C . VAL A 1 669 ? -18.919 13.849 21.898 1.00 81.06 669 VAL A C 1
ATOM 5240 O O . VAL A 1 669 ? -18.837 14.180 20.721 1.00 81.06 669 VAL A O 1
ATOM 5243 N N . TYR A 1 670 ? -18.043 14.212 22.828 1.00 74.94 670 TYR A N 1
ATOM 5244 C CA . TYR A 1 670 ? -16.866 15.049 22.587 1.00 74.94 670 TYR A CA 1
ATOM 5245 C C . TYR A 1 670 ? -15.609 14.212 22.335 1.00 74.94 670 TYR A C 1
ATOM 5247 O O . TYR A 1 670 ? -14.821 14.519 21.451 1.00 74.94 670 TYR A O 1
ATOM 5255 N N . GLU A 1 671 ? -15.420 13.152 23.122 1.00 78.94 671 GLU A N 1
ATOM 5256 C CA . GLU A 1 671 ? -14.163 12.404 23.164 1.00 78.94 671 GLU A CA 1
ATOM 5257 C C . GLU A 1 671 ? -14.403 10.995 23.722 1.00 78.94 671 GLU A C 1
ATOM 5259 O O . GLU A 1 671 ? -15.277 10.787 24.578 1.00 78.94 671 GLU A O 1
ATOM 5264 N N . VAL A 1 672 ? -13.611 10.034 23.244 1.00 81.62 672 VAL A N 1
ATOM 5265 C CA . VAL A 1 672 ? -13.535 8.676 23.796 1.00 81.62 672 VAL A CA 1
ATOM 5266 C C . VAL A 1 672 ? -12.093 8.388 24.189 1.00 81.62 672 VAL A C 1
ATOM 5268 O O . VAL A 1 672 ? -11.202 8.451 23.348 1.00 81.62 672 VAL A O 1
ATOM 5271 N N . THR A 1 673 ? -11.868 8.026 25.452 1.00 85.00 673 THR A N 1
ATOM 5272 C CA . THR A 1 673 ? -10.537 7.644 25.947 1.00 85.00 673 THR A CA 1
ATOM 5273 C C . THR A 1 673 ? -10.570 6.293 26.642 1.00 85.00 673 THR A C 1
ATOM 5275 O O . THR A 1 673 ? -11.625 5.834 27.091 1.00 85.00 673 THR A O 1
ATOM 5278 N N . ALA A 1 674 ? -9.409 5.649 26.733 1.00 84.19 674 ALA A N 1
ATOM 5279 C CA . ALA A 1 674 ? -9.248 4.388 27.442 1.00 84.19 674 ALA A CA 1
ATOM 5280 C C . ALA A 1 674 ? -7.968 4.353 28.274 1.00 84.19 674 ALA A C 1
ATOM 5282 O O . ALA A 1 674 ? -6.958 4.929 27.880 1.00 84.19 674 ALA A O 1
ATOM 5283 N N . ARG A 1 675 ? -8.015 3.667 29.418 1.00 79.62 675 ARG A N 1
ATOM 5284 C CA . ARG A 1 675 ? -6.890 3.523 30.353 1.00 79.62 675 ARG A CA 1
ATOM 5285 C C . ARG A 1 675 ? -6.609 2.081 30.706 1.00 79.62 675 ARG A C 1
ATOM 5287 O O . ARG A 1 675 ? -7.594 1.335 30.940 1.00 79.62 675 ARG A O 1
#

Sequence (675 aa):
MFKPVELAEGDTSVMELTFTPADFEDSFDLGELYGVNEKLVSEALNSFARIMLLGKNVGSAQEFPNVYIELPALQMHWNTAMAATFGDDASMNTQKWALKNISTFLQKEDGHIRSPYPGIPGNNWGFNYPSMQTNYVTAIADYYGYTGDTAFAEDMRTAAERSLSYFHGAYFDEVANLVKNPIPLNPNDDRSLPYLYESHNDYWEKSVGTYNALLTVEYYEALVKLAALEKEVYKDADQAAVYLARAEKIKETFNKDKDQGGCFVPEMNAFYYGSANYNVSYLPVQATAIRTGIVSEERAEQLTRQIERIQSNFNMGFHVMNVRDLTDDTKPASQGSAMPTEMMVGENGGWYGAPDAEWYSAFVHIGDRGMIPYYINESMKKFEQTGFTGATTYKRDGVSPADDGWWECMPNMALPIWGLYTYGYGFQSSVEGLNIAPFISEGMVGSRVEYRWRSTDFEVTYRGLYDFVVAFDRALPVNVQFVNQTAAKSYEVSVNGAVRTVTADASGTVTVALDAGVNEVTLKNPDSEEKLEYTGENAFALNAVRPSSTMLDGLVTKYWAEQLTDGVKSGGEDGHWKPAASDKSPSITVVNGTRYVLSEIALYTSSGKYSFVIEGADDLSGSWKTVAETKNASPKKEGVANVIAVKVNASFRYYRISFKNMSNADIMVYEVTAR

Foldseek 3Di:
DDDDDDDDVPDDDDDDDDDDDDDLCPQACFFFFFLFPPVLLSVQLSLQCVQQCLDQPPATDFWRVVPDPFQALLLAQVQLLSLQLSQDPSSLVSSLVLLVCQLVQQADPQLQGAHSGSPDDDRDPQSQWLLSLLSNLNNQFSSCLFAVPLVSNVVCLVSNVSSLSSSCVPFADPVLLFGFFDQQPPPPPDPPPVLQADFFQAPTGDGDATGFLLSLLSSLLSLQSSLLCCVQRVVNNVSSVVSVVSSVSSLVQQPDDVVVSHQAPVVLLAGAGHSPHQRLNFLSSLLSCLLSVSDDLVSLQSSLLSLLQLQQLLLALFHWRRSAARPDNQFHADLDDPGRSRHQFASRTFDFQQSRLSCLSSCLSLLFQQSLSSSNNRLSVQCVVQVQAARQTDDSNNNDGSDPDSSIGGRRSSSSVSSCVCAAQNFPTGSQFTEREHSHFPRRQQGWGWGHGNNWIWTWHRNDRFKIKIAIADFTFYKYKHADAPAQDWWWKAKPNDIDIFGAHPRRIGIGTDGHGIIIIGTPPGPDLADADDPDPFLQASWHKHKPDPDDDPDPTPDRQSDQGSPDDDPDDQRKDFHDQPDPKIKMKTQNSGWYQFFKKKWWWDFFFFWKWKWAAQHPSDDTHTQDTDGRDGFDDDPPTTMDMDTRRDIHRMIMIITPPDRSRRTITRYMGTD

Secondary structure (DSSP, 8-state):
--------TT----------PPPGGGS---EE-TTTTHHHHHHHHHHHHHHTT--TTS----S-TTT------TT-HHHHHHHHHTT-HHHHHHHHHHHHHIIIIIB-TTSPBP-S-TT--SS-TTTT-THHHHHHHHHHHHHHHHH--HHHHHHHHHHHHHHHHHHHHHHEETTTTEEBPPP---TTS-TT-GGGTS----SSS---SSBBHHHHHHHHHHHHHHHHHHHHTS--HHHHHHHHHHHHHHHHHHTSBGGGTSSEEGGGTEE-SBTTS-----HHHHHHHHHTT-S-HHHHHHHHHHHHHHHHTTT-SS-BSS-S-SS-TTS--B-SSS-TTTB-SGGGTSB-HHHHHHHTHHHHHTT-TTHHHHHHHHHHHHHHHH---S--PBPTTSSSBS-SS-TT---TTTHHHHHIIIIII-EEE-SS-EEE-----GGGTT-EEEEEETTEEEEEEEEETTEEEEEESS---EEEEE-SPPTT-EEEEEETTEEEEEE--TTS-EEEEE-SEEEEEEEESPPPSEES---SS-TTTT-EEEES----SS-TTTT-----BSS---SSS---B---TT-SS-EEEEEEEEEEEEEEEEEEE-SS-EEEEEEEESSTTS--EEEEEEEEEPPEEETTEEEEEEEEEEEEEEEEEEE-SS-GGG--EEEEEE-